Protein AF-0000000078981711 (afdb_homodimer)

Radius of gyration: 24.85 Å; Cα contacts (8 Å, |Δi|>4): 1503; chains: 2; bounding box: 51×72×61 Å

Foldseek 3Di:
DQLQVLLVVLLVQCVPVKDLFDKDWDDDLPDDDIAIETLQLPIVLRFLQLLLLLLDVSVDDFDQQAAEELALDSNLLSNLLNCVVVPGAYEYEYEPVSDDLSQVSNVVSVHNYDYDYDDSVRSVVVRVVSCVVRVGYYDDRAADSSSLSSLLNSVVSVVVVPDPFQEEFAEAALQSNVLSVLSNCVPVHAYEYEYAPQAFQLVVQQVVVHWDFGHADAQCCSPRRDRTHHPSRNVSCNVPHHYFYAYNVLLVSQQVRCCVPPNQAAGSRQRRRVSCDSVVSDDDDVVRHYYYYRGGRSHPPDPVPD/DQLQVLLVVLLVQCVPVKDLFDKDWDDDLPDDDIAIETLQLPIVLRFLQLLLLLQDVSVDDFDQQAAEELALDSNLLSNLLNCVVVPGAYEYEYEPVSDDLSQVSNVVSVHNYDYDYDDSVRSVVVRVVSCVVRVGYYDDRAADSSSLSSLLNSVVSVVVVPDPAQEEFAEAALQSNVLSVLSNCVPVHAYEYEYAPQAFQLVVQQVVVHWDFGHADAQCCSPRRDRTHHPSRNVSCNVPHHYFYAYNVLLVSQQVRCCVPPNQHAGSNQRRRVSCDSVVSDDDDVVRHYYYYRGGRSHPPDPVPD

Organism: Ruegeria pomeroyi (strain ATCC 700808 / DSM 15171 / DSS-3) (NCBI:txid246200)

Secondary structure (DSSP, 8-state):
--HHHHHHHHHHHHTTTS----EEEE--TT-SS-EEEEEGGGSGGGBTHHHHHHHHHHHS---TT-EEEE-SSHHHHHHHHHHHHTT--EEEEEEGGG-HHHHHHHHTTT-EEEEESS-HHHHHHHHHHHHHHH-PEE--SSSSHHHHHHHHHHHHHHHHTT---SEEEEE-SSSHHHHHHHHHHTTSSEEEEEEETTS-HHHHHHHHTS-------STTHHHH--SS--HHHHHHHTTT-EEEEE-HHHHHHHHHHHHHHH-----HHHHHHHHHHHTTSS-PPTT--EEEEE-B---SS-TT--/--HHHHHHHHHHHHTTTS----EEEE--TT-SS-EEEEEGGGSGGGBTHHHHHHHHHHHS---TT-EEEE-SSHHHHHHHHHHHHTT--EEEEEEGGG-HHHHHHHHTTT-EEEEESS-HHHHHHHHHHHHHHH-PEE--SSSSHHHHHHHHHHHHHHHHTT---SEEEEE-SSSHHHHHHHHHHTTSSEEEEEEETTS-HHHHHHHHTS-------STTHHHH--SS--HHHHHHHTTT-EEEEE-HHHHHHHHHHHHHHH-----HHHHHHHHHHHTTSS-PPTT--EEEEE-B---SS-TT--

Structure (mmCIF, N/CA/C/O backbone):
data_AF-0000000078981711-model_v1
#
loop_
_entity.id
_entity.type
_entity.pdbx_description
1 polymer 'Pyridoxal-phosphate dependent enzyme family protein'
#
loop_
_atom_site.group_PDB
_atom_site.id
_atom_site.type_symbol
_atom_site.label_atom_id
_atom_site.label_alt_id
_atom_site.label_comp_id
_atom_site.label_asym_id
_atom_site.label_entity_id
_atom_site.label_seq_id
_atom_site.pdbx_PDB_ins_code
_atom_site.Cartn_x
_atom_site.Cartn_y
_atom_site.Cartn_z
_atom_site.occupancy
_atom_site.B_iso_or_equiv
_atom_site.auth_seq_id
_atom_site.auth_comp_id
_atom_site.auth_asym_id
_atom_site.auth_atom_id
_atom_site.pdbx_PDB_model_num
ATOM 1 N N . MET A 1 1 ? -1.968 -36.5 0.902 1 81.94 1 MET A N 1
ATOM 2 C CA . MET A 1 1 ? -1.023 -35.406 1.124 1 81.94 1 MET A CA 1
ATOM 3 C C . MET A 1 1 ? -1.346 -34.656 2.414 1 81.94 1 MET A C 1
ATOM 5 O O . MET A 1 1 ? -2.516 -34.469 2.738 1 81.94 1 MET A O 1
ATOM 9 N N . ASP A 1 2 ? -0.325 -34.562 3.27 1 96.31 2 ASP A N 1
ATOM 10 C CA . ASP A 1 2 ? -0.476 -33.719 4.457 1 96.31 2 ASP A CA 1
ATOM 11 C C . ASP A 1 2 ? -0.157 -32.281 4.148 1 96.31 2 ASP A C 1
ATOM 13 O O . ASP A 1 2 ? 0.967 -31.812 4.367 1 96.31 2 ASP A O 1
ATOM 17 N N . TRP A 1 3 ? -1.165 -31.562 3.713 1 97.56 3 TRP A N 1
ATOM 18 C CA . TRP A 1 3 ? -1.005 -30.219 3.184 1 97.56 3 TRP A CA 1
ATOM 19 C C . TRP A 1 3 ? -0.48 -29.266 4.258 1 97.56 3 TRP A C 1
ATOM 21 O O . TRP A 1 3 ? 0.372 -28.422 3.986 1 97.56 3 TRP A O 1
ATOM 31 N N . LYS A 1 4 ? -0.959 -29.406 5.422 1 97.62 4 LYS A N 1
ATOM 32 C CA . LYS A 1 4 ? -0.529 -28.5 6.484 1 97.62 4 LYS A CA 1
ATOM 33 C C . LYS A 1 4 ? 0.965 -28.641 6.758 1 97.62 4 LYS A C 1
ATOM 35 O O . LYS A 1 4 ? 1.675 -27.641 6.902 1 97.62 4 LYS A O 1
ATOM 40 N N . ALA A 1 5 ? 1.396 -29.875 6.781 1 98.38 5 ALA A N 1
ATOM 41 C CA . ALA A 1 5 ? 2.82 -30.125 6.98 1 98.38 5 ALA A CA 1
ATOM 42 C C . ALA A 1 5 ? 3.639 -29.625 5.793 1 98.38 5 ALA A C 1
ATOM 44 O O . ALA A 1 5 ? 4.73 -29.078 5.969 1 98.38 5 ALA A O 1
ATOM 45 N N . ASP A 1 6 ? 3.109 -29.859 4.609 1 98.62 6 ASP A N 1
ATOM 46 C CA . ASP A 1 6 ? 3.799 -29.422 3.398 1 98.62 6 ASP A CA 1
ATOM 47 C C . ASP A 1 6 ? 3.928 -27.906 3.354 1 98.62 6 ASP A C 1
ATOM 49 O O . ASP A 1 6 ? 4.969 -27.375 2.957 1 98.62 6 ASP A O 1
ATOM 53 N N . ILE A 1 7 ? 2.889 -27.188 3.801 1 98.88 7 ILE A N 1
ATOM 54 C CA . ILE A 1 7 ? 2.885 -25.719 3.787 1 98.88 7 ILE A CA 1
ATOM 55 C C . ILE A 1 7 ? 3.826 -25.188 4.867 1 98.88 7 ILE A C 1
ATOM 57 O O . ILE A 1 7 ? 4.566 -24.234 4.641 1 98.88 7 ILE A O 1
ATOM 61 N N . ALA A 1 8 ? 3.818 -25.859 5.996 1 98.81 8 ALA A N 1
ATOM 62 C CA . ALA A 1 8 ? 4.742 -25.469 7.055 1 98.81 8 ALA A CA 1
ATOM 63 C C . ALA A 1 8 ? 6.191 -25.641 6.609 1 98.81 8 ALA A C 1
ATOM 65 O O . ALA A 1 8 ? 7.031 -24.766 6.855 1 98.81 8 ALA A O 1
ATOM 66 N N . ALA A 1 9 ? 6.438 -26.781 5.957 1 98.75 9 ALA A N 1
ATOM 67 C CA . ALA A 1 9 ? 7.777 -27.016 5.426 1 98.75 9 ALA A CA 1
ATOM 68 C C . ALA A 1 9 ? 8.141 -25.984 4.359 1 98.75 9 ALA A C 1
ATOM 70 O O . ALA A 1 9 ? 9.281 -25.531 4.289 1 98.75 9 ALA A O 1
ATOM 71 N N . ALA A 1 10 ? 7.188 -25.625 3.549 1 98.88 10 ALA A N 1
ATOM 72 C CA . ALA A 1 10 ? 7.395 -24.609 2.529 1 98.88 10 ALA A CA 1
ATOM 73 C C . ALA A 1 10 ? 7.715 -23.25 3.166 1 98.88 10 ALA A C 1
ATOM 75 O O . ALA A 1 10 ? 8.578 -22.516 2.676 1 98.88 10 ALA A O 1
ATOM 76 N N . ALA A 1 11 ? 7.004 -22.938 4.254 1 98.88 11 ALA A N 1
ATOM 77 C CA . ALA A 1 11 ? 7.238 -21.672 4.961 1 98.88 11 ALA A CA 1
ATOM 78 C C . ALA A 1 11 ? 8.68 -21.594 5.449 1 98.88 11 ALA A C 1
ATOM 80 O O . ALA A 1 11 ? 9.328 -20.547 5.305 1 98.88 11 ALA A O 1
ATOM 81 N N . ASP A 1 12 ? 9.141 -22.688 5.973 1 98.75 12 ASP A N 1
ATOM 82 C CA . ASP A 1 12 ? 10.531 -22.75 6.41 1 98.75 12 ASP A CA 1
ATOM 83 C C . ASP A 1 12 ? 11.492 -22.594 5.23 1 98.75 12 ASP A C 1
ATOM 85 O O . ASP A 1 12 ? 12.492 -21.875 5.328 1 98.75 12 ASP A O 1
ATOM 89 N N . ARG A 1 13 ? 11.148 -23.234 4.176 1 98.56 13 ARG A N 1
ATOM 90 C CA . ARG A 1 13 ? 12 -23.266 2.986 1 98.56 13 ARG A CA 1
ATOM 91 C C . ARG A 1 13 ? 12.133 -21.875 2.369 1 98.56 13 ARG A C 1
ATOM 93 O O . ARG A 1 13 ? 13.219 -21.484 1.943 1 98.56 13 ARG A O 1
ATOM 100 N N . ILE A 1 14 ? 11.023 -21.109 2.361 1 98.81 14 ILE A N 1
ATOM 101 C CA . ILE A 1 14 ? 11.055 -19.875 1.595 1 98.81 14 ILE A CA 1
ATOM 102 C C . ILE A 1 14 ? 11.352 -18.703 2.525 1 98.81 14 ILE A C 1
ATOM 104 O O . ILE A 1 14 ? 11.414 -17.547 2.084 1 98.81 14 ILE A O 1
ATOM 108 N N . ALA A 1 15 ? 11.547 -19.047 3.848 1 98.19 15 ALA A N 1
ATOM 109 C CA . ALA A 1 15 ? 11.898 -18 4.801 1 98.19 15 ALA A CA 1
ATOM 110 C C . ALA A 1 15 ? 13.148 -17.234 4.348 1 98.19 15 ALA A C 1
ATOM 112 O O . ALA A 1 15 ? 14.148 -17.859 3.975 1 98.19 15 ALA A O 1
ATOM 113 N N . GLY A 1 16 ? 13.102 -15.898 4.293 1 97.12 16 GLY A N 1
ATOM 114 C CA . GLY A 1 16 ? 14.227 -15.078 3.875 1 97.12 16 GLY A CA 1
ATOM 115 C C . GLY A 1 16 ? 14.219 -14.766 2.391 1 97.12 16 GLY A C 1
ATOM 116 O O . GLY A 1 16 ? 14.938 -13.875 1.934 1 97.12 16 GLY A O 1
ATOM 117 N N . HIS A 1 17 ? 13.391 -15.508 1.62 1 98.31 17 HIS A N 1
ATOM 118 C CA . HIS A 1 17 ? 13.336 -15.289 0.178 1 98.31 17 HIS A CA 1
ATOM 119 C C . HIS A 1 17 ? 12.117 -14.461 -0.208 1 98.31 17 HIS A C 1
ATOM 121 O O . HIS A 1 17 ? 12.133 -13.75 -1.218 1 98.31 17 HIS A O 1
ATOM 127 N N . VAL A 1 18 ? 11.07 -14.555 0.662 1 98.62 18 VAL A N 1
ATOM 128 C CA . VAL A 1 18 ? 9.844 -13.82 0.357 1 98.62 18 VAL A CA 1
ATOM 129 C C . VAL A 1 18 ? 9.648 -12.703 1.38 1 98.62 18 VAL A C 1
ATOM 131 O O . VAL A 1 18 ? 10.234 -12.734 2.463 1 98.62 18 VAL A O 1
ATOM 134 N N . GLN A 1 19 ? 8.883 -11.727 1.016 1 98.62 19 GLN A N 1
ATOM 135 C CA . GLN A 1 19 ? 8.492 -10.617 1.884 1 98.62 19 GLN A CA 1
ATOM 136 C C . GLN A 1 19 ? 7.363 -11.031 2.82 1 98.62 19 GLN A C 1
ATOM 138 O O . GLN A 1 19 ? 6.367 -11.609 2.383 1 98.62 19 GLN A O 1
ATOM 143 N N . VAL A 1 20 ? 7.598 -10.852 4.148 1 98.75 20 VAL A N 1
ATOM 144 C CA . VAL A 1 20 ? 6.434 -10.875 5.027 1 98.75 20 VAL A CA 1
ATOM 145 C C . VAL A 1 20 ? 5.566 -9.648 4.77 1 98.75 20 VAL A C 1
ATOM 147 O O . VAL A 1 20 ? 5.957 -8.523 5.094 1 98.75 20 VAL A O 1
ATOM 150 N N . THR A 1 21 ? 4.426 -9.852 4.152 1 98.88 21 THR A N 1
ATOM 151 C CA . THR A 1 21 ? 3.615 -8.711 3.727 1 98.88 21 THR A CA 1
ATOM 152 C C . THR A 1 21 ? 2.752 -8.203 4.879 1 98.88 21 THR A C 1
ATOM 154 O O . THR A 1 21 ? 2.35 -8.977 5.75 1 98.88 21 THR A O 1
ATOM 157 N N . PRO A 1 22 ? 2.457 -6.926 4.91 1 98.75 22 PRO A N 1
ATOM 158 C CA . PRO A 1 22 ? 1.752 -6.355 6.062 1 98.75 22 PRO A CA 1
ATOM 159 C C . PRO A 1 22 ? 0.269 -6.719 6.082 1 98.75 22 PRO A C 1
ATOM 161 O O . PRO A 1 22 ? -0.279 -7.152 5.066 1 98.75 22 PRO A O 1
ATOM 164 N N . VAL A 1 23 ? -0.29 -6.625 7.281 1 98.75 23 VAL A N 1
ATOM 165 C CA . VAL A 1 23 ? -1.725 -6.75 7.512 1 98.75 23 VAL A CA 1
ATOM 166 C C . VAL A 1 23 ? -2.262 -5.469 8.141 1 98.75 23 VAL A C 1
ATOM 168 O O . VAL A 1 23 ? -1.503 -4.695 8.727 1 98.75 23 VAL A O 1
ATOM 171 N N . MET A 1 24 ? -3.5 -5.188 7.918 1 98 24 MET A N 1
ATOM 172 C CA . MET A 1 24 ? -4.086 -4.012 8.555 1 98 24 MET A CA 1
ATOM 173 C C . MET A 1 24 ? -5.566 -4.242 8.859 1 98 24 MET A C 1
ATOM 175 O O . MET A 1 24 ? -6.262 -4.918 8.102 1 98 24 MET A O 1
ATOM 179 N N . GLU A 1 25 ? -6.012 -3.795 10 1 98.25 25 GLU A N 1
ATOM 180 C CA . GLU A 1 25 ? -7.434 -3.652 10.297 1 98.25 25 GLU A CA 1
ATOM 181 C C . GLU A 1 25 ? -7.953 -2.289 9.852 1 98.25 25 GLU A C 1
ATOM 183 O O . GLU A 1 25 ? -7.293 -1.269 10.055 1 98.25 25 GLU A O 1
ATOM 188 N N . THR A 1 26 ? -9.086 -2.287 9.211 1 98.31 26 THR A N 1
ATOM 189 C CA . THR A 1 26 ? -9.562 -1.005 8.703 1 98.31 26 THR A CA 1
ATOM 190 C C . THR A 1 26 ? -11.086 -0.97 8.664 1 98.31 26 THR A C 1
ATOM 192 O O . THR A 1 26 ? -11.734 -2.016 8.578 1 98.31 26 THR A O 1
ATOM 195 N N . ARG A 1 27 ? -11.625 0.208 8.859 1 97.31 27 ARG A N 1
ATOM 196 C CA . ARG A 1 27 ? -13.023 0.527 8.578 1 97.31 27 ARG A CA 1
ATOM 197 C C . ARG A 1 27 ? -13.141 1.376 7.316 1 97.31 27 ARG A C 1
ATOM 199 O O . ARG A 1 27 ? -12.281 2.217 7.039 1 97.31 27 ARG A O 1
ATOM 206 N N . GLY A 1 28 ? -14.141 1.116 6.559 1 96.81 28 GLY A N 1
ATOM 207 C CA . GLY A 1 28 ? -14.336 1.883 5.34 1 96.81 28 GLY A CA 1
ATOM 208 C C . GLY A 1 28 ? -14.992 1.085 4.227 1 96.81 28 GLY A C 1
ATOM 209 O O . GLY A 1 28 ? -15.742 0.147 4.492 1 96.81 28 GLY A O 1
ATOM 210 N N . PHE A 1 29 ? -14.828 1.61 3.002 1 98 29 PHE A N 1
ATOM 211 C CA . PHE A 1 29 ? -15.273 0.974 1.769 1 98 29 PHE A CA 1
ATOM 212 C C . PHE A 1 29 ? -16.797 0.857 1.738 1 98 29 PHE A C 1
ATOM 214 O O . PHE A 1 29 ? -17.344 -0.024 1.072 1 98 29 PHE A O 1
ATOM 221 N N . GLY A 1 30 ? -17.469 1.618 2.525 1 96.25 30 GLY A N 1
ATOM 222 C CA . GLY A 1 30 ? -18.922 1.577 2.598 1 96.25 30 GLY A CA 1
ATOM 223 C C . GLY A 1 30 ? -19.438 0.414 3.42 1 96.25 30 GLY A C 1
ATOM 224 O O . GLY A 1 30 ? -20.641 0.106 3.379 1 96.25 30 GLY A O 1
ATOM 225 N N . LEU A 1 31 ? -18.547 -0.254 4.098 1 97.06 31 LEU A N 1
ATOM 226 C CA . LEU A 1 31 ? -18.922 -1.406 4.906 1 97.06 31 LEU A CA 1
ATOM 227 C C . LEU A 1 31 ? -19.125 -1.004 6.363 1 97.06 31 LEU A C 1
ATOM 229 O O . LEU A 1 31 ? -18.438 -0.111 6.867 1 97.06 31 LEU A O 1
ATOM 233 N N . SER A 1 32 ? -19.984 -1.651 7.062 1 94.56 32 SER A N 1
ATOM 234 C CA . SER A 1 32 ? -20.344 -1.296 8.43 1 94.56 32 SER A CA 1
ATOM 235 C C . SER A 1 32 ? -19.312 -1.845 9.422 1 94.56 32 SER A C 1
ATOM 237 O O . SER A 1 32 ? -19.031 -1.204 10.438 1 94.56 32 SER A O 1
ATOM 239 N N . ASP A 1 33 ? -18.828 -3.035 9.141 1 95.81 33 ASP A N 1
ATOM 240 C CA . ASP A 1 33 ? -17.938 -3.705 10.07 1 95.81 33 ASP A CA 1
ATOM 241 C C . ASP A 1 33 ? -16.469 -3.568 9.633 1 95.81 33 ASP A C 1
ATOM 243 O O . ASP A 1 33 ? -16.203 -3.375 8.445 1 95.81 33 ASP A O 1
ATOM 247 N N . PRO A 1 34 ? -15.57 -3.598 10.602 1 96.44 34 PRO A N 1
ATOM 248 C CA . PRO A 1 34 ? -14.148 -3.574 10.234 1 96.44 34 PRO A CA 1
ATOM 249 C C . PRO A 1 34 ? -13.727 -4.816 9.453 1 96.44 34 PRO A C 1
ATOM 251 O O . PRO A 1 34 ? -14.359 -5.863 9.562 1 96.44 34 PRO A O 1
ATOM 254 N N . LEU A 1 35 ? -12.688 -4.625 8.695 1 97.5 35 LEU A N 1
ATOM 255 C CA . LEU A 1 35 ? -12.086 -5.699 7.914 1 97.5 35 LEU A CA 1
ATOM 256 C C . LEU A 1 35 ? -10.594 -5.812 8.195 1 97.5 35 LEU A C 1
ATOM 258 O O . LEU A 1 35 ? -9.953 -4.824 8.562 1 97.5 35 LEU A O 1
ATOM 262 N N . SER A 1 36 ? -10.164 -7.062 8.125 1 98.56 36 SER A N 1
ATOM 263 C CA . SER A 1 36 ? -8.719 -7.277 8.047 1 98.56 36 SER A CA 1
ATOM 264 C C . SER A 1 36 ? -8.258 -7.41 6.602 1 98.56 36 SER A C 1
ATOM 266 O O . SER A 1 36 ? -8.906 -8.07 5.793 1 98.56 36 SER A O 1
ATOM 268 N N . LEU A 1 37 ? -7.23 -6.711 6.262 1 98.88 37 LEU A N 1
ATOM 269 C CA . LEU A 1 37 ? -6.609 -6.832 4.945 1 98.88 37 LEU A CA 1
ATOM 270 C C . LEU A 1 37 ? -5.219 -7.449 5.059 1 98.88 37 LEU A C 1
ATOM 272 O O . LEU A 1 37 ? -4.449 -7.098 5.953 1 98.88 37 LEU A O 1
ATOM 276 N N . LYS A 1 38 ? -4.938 -8.453 4.297 1 98.94 38 LYS A N 1
ATOM 277 C CA . LYS A 1 38 ? -3.564 -8.875 4.035 1 98.94 38 LYS A CA 1
ATOM 278 C C . LYS A 1 38 ? -3.053 -8.289 2.721 1 98.94 38 LYS A C 1
ATOM 280 O O . LYS A 1 38 ? -3.646 -8.516 1.663 1 98.94 38 LYS A O 1
ATOM 285 N N . LEU A 1 39 ? -1.962 -7.547 2.768 1 98.94 39 LEU A N 1
ATOM 286 C CA . LEU A 1 39 ? -1.503 -6.746 1.639 1 98.94 39 LEU A CA 1
ATOM 287 C C . LEU A 1 39 ? -0.442 -7.496 0.837 1 98.94 39 LEU A C 1
ATOM 289 O O . LEU A 1 39 ? 0.694 -7.031 0.719 1 98.94 39 LEU A O 1
ATOM 293 N N . GLU A 1 40 ? -0.863 -8.531 0.164 1 98.88 40 GLU A N 1
ATOM 294 C CA . GLU A 1 40 ? 0.033 -9.453 -0.526 1 98.88 40 GLU A CA 1
ATOM 295 C C . GLU A 1 40 ? 0.513 -8.875 -1.852 1 98.88 40 GLU A C 1
ATOM 297 O O . GLU A 1 40 ? 1.468 -9.375 -2.449 1 98.88 40 GLU A O 1
ATOM 302 N N . GLN A 1 41 ? -0.12 -7.746 -2.318 1 98.69 41 GLN A N 1
ATOM 303 C CA . GLN A 1 41 ? 0.387 -7.039 -3.49 1 98.69 41 GLN A CA 1
ATOM 304 C C . GLN A 1 41 ? 1.764 -6.441 -3.217 1 98.69 41 GLN A C 1
ATOM 306 O O . GLN A 1 41 ? 2.463 -6.031 -4.145 1 98.69 41 GLN A O 1
ATOM 311 N N . MET A 1 42 ? 2.154 -6.43 -1.97 1 98.81 42 MET A N 1
ATOM 312 C CA . MET A 1 42 ? 3.441 -5.848 -1.599 1 98.81 42 MET A CA 1
ATOM 313 C C . MET A 1 42 ? 4.539 -6.91 -1.611 1 98.81 42 MET A C 1
ATOM 315 O O . MET A 1 42 ? 5.668 -6.645 -1.192 1 98.81 42 MET A O 1
ATOM 319 N N . GLN A 1 43 ? 4.289 -8.109 -2.07 1 98.69 43 GLN A N 1
ATOM 320 C CA . GLN A 1 43 ? 5.262 -9.18 -2.254 1 98.69 43 GLN A CA 1
ATOM 321 C C . GLN A 1 43 ? 6.145 -8.914 -3.473 1 98.69 43 GLN A C 1
ATOM 323 O O . GLN A 1 43 ? 5.824 -8.062 -4.301 1 98.69 43 GLN A O 1
ATOM 328 N N . HIS A 1 44 ? 7.316 -9.609 -3.553 1 97.75 44 HIS A N 1
ATOM 329 C CA . HIS A 1 44 ? 8.156 -9.555 -4.742 1 97.75 44 HIS A CA 1
ATOM 330 C C . HIS A 1 44 ? 7.332 -9.688 -6.012 1 97.75 44 HIS A C 1
ATOM 332 O O . HIS A 1 44 ? 6.402 -10.5 -6.07 1 97.75 44 HIS A O 1
ATOM 338 N N . THR A 1 45 ? 7.609 -8.82 -6.918 1 97 45 THR A N 1
ATOM 339 C CA . THR A 1 45 ? 7 -8.805 -8.242 1 97 45 THR A CA 1
ATOM 340 C C . THR A 1 45 ? 5.535 -8.383 -8.156 1 97 45 THR A C 1
ATOM 342 O O . THR A 1 45 ? 4.785 -8.523 -9.133 1 97 45 THR A O 1
ATOM 345 N N . GLY A 1 46 ? 5.031 -8.008 -7.016 1 97.56 46 GLY A N 1
ATOM 346 C CA . GLY A 1 46 ? 3.742 -7.348 -6.883 1 97.56 46 GLY A CA 1
ATOM 347 C C . GLY A 1 46 ? 2.588 -8.32 -6.742 1 97.56 46 GLY A C 1
ATOM 348 O O . GLY A 1 46 ? 1.435 -7.965 -6.996 1 97.56 46 GLY A O 1
ATOM 349 N N . SER A 1 47 ? 2.875 -9.602 -6.383 1 98.31 47 SER A N 1
ATOM 350 C CA . SER A 1 47 ? 1.771 -10.555 -6.242 1 98.31 47 SER A CA 1
ATOM 351 C C . SER A 1 47 ? 2.174 -11.742 -5.383 1 98.31 47 SER A C 1
ATOM 353 O O . SER A 1 47 ? 3.359 -11.953 -5.117 1 98.31 47 SER A O 1
ATOM 355 N N . PHE A 1 48 ? 1.205 -12.539 -5.008 1 98.75 48 PHE A N 1
ATOM 356 C CA . PHE A 1 48 ? 1.369 -13.719 -4.164 1 98.75 48 PHE A CA 1
ATOM 357 C C . PHE A 1 48 ? 2.18 -14.789 -4.883 1 98.75 48 PHE A C 1
ATOM 359 O O . PHE A 1 48 ? 2.68 -15.727 -4.254 1 98.75 48 PHE A O 1
ATOM 366 N N . LYS A 1 49 ? 2.398 -14.672 -6.195 1 98.38 49 LYS A N 1
ATOM 367 C CA . LYS A 1 49 ? 2.93 -15.766 -7.004 1 98.38 49 LYS A CA 1
ATOM 368 C C . LYS A 1 49 ? 4.391 -16.047 -6.664 1 98.38 49 LYS A C 1
ATOM 370 O O . LYS A 1 49 ? 4.891 -17.141 -6.914 1 98.38 49 LYS A O 1
ATOM 375 N N . ALA A 1 50 ? 5.027 -15.117 -6.074 1 98.44 50 ALA A N 1
ATOM 376 C CA . ALA A 1 50 ? 6.426 -15.305 -5.691 1 98.44 50 ALA A CA 1
ATOM 377 C C . ALA A 1 50 ? 6.578 -16.469 -4.727 1 98.44 50 ALA A C 1
ATOM 379 O O . ALA A 1 50 ? 7.574 -17.203 -4.781 1 98.44 50 ALA A O 1
ATOM 380 N N . ARG A 1 51 ? 5.598 -16.703 -3.846 1 98.88 51 ARG A N 1
ATOM 381 C CA . ARG A 1 51 ? 5.684 -17.734 -2.824 1 98.88 51 ARG A CA 1
ATOM 382 C C . ARG A 1 51 ? 5.773 -19.125 -3.459 1 98.88 51 ARG A C 1
ATOM 384 O O . ARG A 1 51 ? 6.668 -19.906 -3.133 1 98.88 51 ARG A O 1
ATOM 391 N N . GLY A 1 52 ? 4.859 -19.391 -4.402 1 98.75 52 GLY A N 1
ATOM 392 C CA . GLY A 1 52 ? 4.895 -20.672 -5.102 1 98.75 52 GLY A CA 1
ATOM 393 C C . GLY A 1 52 ? 6.133 -20.844 -5.961 1 98.75 52 GLY A C 1
ATOM 394 O O . GLY A 1 52 ? 6.688 -21.953 -6.035 1 98.75 52 GLY A O 1
ATOM 395 N N . ALA A 1 53 ? 6.535 -19.75 -6.621 1 98.25 53 ALA A N 1
ATOM 396 C CA . ALA A 1 53 ? 7.727 -19.812 -7.461 1 98.25 53 ALA A CA 1
ATOM 397 C C . ALA A 1 53 ? 8.961 -20.172 -6.641 1 98.25 53 ALA A C 1
ATOM 399 O O . ALA A 1 53 ? 9.688 -21.109 -6.984 1 98.25 53 ALA A O 1
ATOM 400 N N . PHE A 1 54 ? 9.188 -19.484 -5.508 1 98.81 54 PHE A N 1
ATOM 401 C CA . PHE A 1 54 ? 10.336 -19.781 -4.652 1 98.81 54 PHE A CA 1
ATOM 402 C C . PHE A 1 54 ? 10.25 -21.203 -4.102 1 98.81 54 PHE A C 1
ATOM 404 O O . PHE A 1 54 ? 11.242 -21.938 -4.121 1 98.81 54 PHE A O 1
ATOM 411 N N . ASN A 1 55 ? 9.062 -21.562 -3.59 1 98.94 55 ASN A N 1
ATOM 412 C CA . ASN A 1 55 ? 8.945 -22.906 -3.012 1 98.94 55 ASN A CA 1
ATOM 413 C C . ASN A 1 55 ? 9.258 -23.984 -4.039 1 98.94 55 ASN A C 1
ATOM 415 O O . ASN A 1 55 ? 9.945 -24.953 -3.734 1 98.94 55 ASN A O 1
ATOM 419 N N . THR A 1 56 ? 8.703 -23.828 -5.273 1 98.62 56 THR A N 1
ATOM 420 C CA . THR A 1 56 ? 8.93 -24.828 -6.32 1 98.62 56 THR A CA 1
ATOM 421 C C . THR A 1 56 ? 10.414 -24.938 -6.648 1 98.62 56 THR A C 1
ATOM 423 O O . THR A 1 56 ? 10.969 -26.031 -6.711 1 98.62 56 THR A O 1
ATOM 426 N N . LEU A 1 57 ? 11.086 -23.844 -6.77 1 98.44 57 LEU A N 1
ATOM 427 C CA . LEU A 1 57 ? 12.492 -23.844 -7.152 1 98.44 57 LEU A CA 1
ATOM 428 C C . LEU A 1 57 ? 13.359 -24.406 -6.031 1 98.44 57 LEU A C 1
ATOM 430 O O . LEU A 1 57 ? 14.344 -25.109 -6.293 1 98.44 57 LEU A O 1
ATOM 434 N N . LEU A 1 58 ? 13.008 -24.109 -4.785 1 98.69 58 LEU A N 1
ATOM 435 C CA . LEU A 1 58 ? 13.82 -24.531 -3.643 1 98.69 58 LEU A CA 1
ATOM 436 C C . LEU A 1 58 ? 13.562 -25.984 -3.301 1 98.69 58 LEU A C 1
ATOM 438 O O . LEU A 1 58 ? 14.375 -26.625 -2.617 1 98.69 58 LEU A O 1
ATOM 442 N N . SER A 1 59 ? 12.422 -26.531 -3.748 1 98.25 59 SER A N 1
ATOM 443 C CA . SER A 1 59 ? 12.062 -27.891 -3.375 1 98.25 59 SER A CA 1
ATOM 444 C C . SER A 1 59 ? 12.273 -28.859 -4.539 1 98.25 59 SER A C 1
ATOM 446 O O . SER A 1 59 ? 11.922 -30.031 -4.445 1 98.25 59 SER A O 1
ATOM 448 N N . SER A 1 60 ? 12.734 -28.375 -5.637 1 96.69 60 SER A N 1
ATOM 449 C CA . SER A 1 60 ? 12.914 -29.203 -6.828 1 96.69 60 SER A CA 1
ATOM 450 C C . SER A 1 60 ? 14.383 -29.281 -7.227 1 96.69 60 SER A C 1
ATOM 452 O O . SER A 1 60 ? 15.203 -28.469 -6.766 1 96.69 60 SER A O 1
ATOM 454 N N . ASP A 1 61 ? 14.695 -30.359 -8.023 1 96.75 61 ASP A N 1
ATOM 455 C CA . ASP A 1 61 ? 15.984 -30.406 -8.719 1 96.75 61 ASP A CA 1
ATOM 456 C C . ASP A 1 61 ? 15.93 -29.609 -10.023 1 96.75 61 ASP A C 1
ATOM 458 O O . ASP A 1 61 ? 15.539 -30.141 -11.062 1 96.75 61 ASP A O 1
ATOM 462 N N . VAL A 1 62 ? 16.359 -28.375 -9.945 1 97.69 62 VAL A N 1
ATOM 463 C CA . VAL A 1 62 ? 16.281 -27.5 -11.109 1 97.69 62 VAL A CA 1
ATOM 464 C C . VAL A 1 62 ? 17.359 -27.891 -12.117 1 97.69 62 VAL A C 1
ATOM 466 O O . VAL A 1 62 ? 18.547 -27.953 -11.773 1 97.69 62 VAL A O 1
ATOM 469 N N . PRO A 1 63 ? 16.906 -28.188 -13.312 1 97.69 63 PRO A N 1
ATOM 470 C CA . PRO A 1 63 ? 17.906 -28.562 -14.32 1 97.69 63 PRO A CA 1
ATOM 471 C C . PRO A 1 63 ? 18.906 -27.438 -14.609 1 97.69 63 PRO A C 1
ATOM 473 O O . PRO A 1 63 ? 18.625 -26.281 -14.336 1 97.69 63 PRO A O 1
ATOM 476 N N . ALA A 1 64 ? 20.016 -27.828 -15.195 1 96.94 64 ALA A N 1
ATOM 477 C CA . ALA A 1 64 ? 21.062 -26.875 -15.539 1 96.94 64 ALA A CA 1
ATOM 478 C C . ALA A 1 64 ? 20.531 -25.812 -16.5 1 96.94 64 ALA A C 1
ATOM 480 O O . ALA A 1 64 ? 20.969 -24.656 -16.453 1 96.94 64 ALA A O 1
ATOM 481 N N . ALA A 1 65 ? 19.578 -26.219 -17.266 1 96.69 65 ALA A N 1
ATOM 482 C CA . ALA A 1 65 ? 18.984 -25.328 -18.266 1 96.69 65 ALA A CA 1
ATOM 483 C C . ALA A 1 65 ? 18.078 -24.297 -17.609 1 96.69 65 ALA A C 1
ATOM 485 O O . ALA A 1 65 ? 17.656 -23.328 -18.234 1 96.69 65 ALA A O 1
ATOM 486 N N . GLY A 1 66 ? 17.75 -24.469 -16.344 1 97 66 GLY A N 1
ATOM 487 C CA . GLY A 1 66 ? 16.953 -23.516 -15.594 1 97 66 GLY A CA 1
ATOM 488 C C . GLY A 1 66 ? 15.461 -23.688 -15.812 1 97 66 GLY A C 1
ATOM 489 O O . GLY A 1 66 ? 14.961 -24.812 -15.805 1 97 66 GLY A O 1
ATOM 490 N N . VAL A 1 67 ? 14.805 -22.547 -15.883 1 97 67 VAL A N 1
ATOM 491 C CA . VAL A 1 67 ? 13.352 -22.578 -15.984 1 97 67 VAL A CA 1
ATOM 492 C C . VAL A 1 67 ? 12.898 -21.844 -17.25 1 97 67 VAL A C 1
ATOM 494 O O . VAL A 1 67 ? 13.641 -21 -17.781 1 97 67 VAL A O 1
ATOM 497 N N . VAL A 1 68 ? 11.688 -22.234 -17.688 1 95.88 68 VAL A N 1
ATOM 498 C CA . VAL A 1 68 ? 11.07 -21.609 -18.844 1 95.88 68 VAL A CA 1
ATOM 499 C C . VAL A 1 68 ? 9.586 -21.375 -18.562 1 95.88 68 VAL A C 1
ATOM 501 O O . VAL A 1 68 ? 8.953 -22.141 -17.828 1 95.88 68 VAL A O 1
ATOM 504 N N . ALA A 1 69 ? 9.102 -20.281 -19 1 93.19 69 ALA A N 1
ATOM 505 C CA . ALA A 1 69 ? 7.672 -20 -18.891 1 93.19 69 ALA A CA 1
ATOM 506 C C . ALA A 1 69 ? 7.184 -19.172 -20.078 1 93.19 69 ALA A C 1
ATOM 508 O O . ALA A 1 69 ? 7.949 -18.406 -20.656 1 93.19 69 ALA A O 1
ATOM 509 N N . ALA A 1 70 ? 5.926 -19.531 -20.469 1 89 70 ALA A N 1
ATOM 510 C CA . ALA A 1 70 ? 5.176 -18.641 -21.359 1 89 70 ALA A CA 1
ATOM 511 C C . ALA A 1 70 ? 4.152 -17.828 -20.562 1 89 70 ALA A C 1
ATOM 513 O O . ALA A 1 70 ? 3.09 -18.344 -20.203 1 89 70 ALA A O 1
ATOM 514 N N . SER A 1 71 ? 4.477 -16.625 -20.141 1 84 71 SER A N 1
ATOM 515 C CA . SER A 1 71 ? 3.578 -15.789 -19.359 1 84 71 SER A CA 1
ATOM 516 C C . SER A 1 71 ? 4.059 -14.336 -19.312 1 84 71 SER A C 1
ATOM 518 O O . SER A 1 71 ? 5.215 -14.07 -18.984 1 84 71 SER A O 1
ATOM 520 N N . GLY A 1 72 ? 3.137 -13.484 -19.641 1 75.69 72 GLY A N 1
ATOM 521 C CA . GLY A 1 72 ? 3.4 -12.062 -19.484 1 75.69 72 GLY A CA 1
ATOM 522 C C . GLY A 1 72 ? 2.771 -11.469 -18.234 1 75.69 72 GLY A C 1
ATOM 523 O O . GLY A 1 72 ? 2.594 -10.25 -18.156 1 75.69 72 GLY A O 1
ATOM 524 N N . GLY A 1 73 ? 2.465 -12.312 -17.281 1 90.44 73 GLY A N 1
ATOM 525 C CA . GLY A 1 73 ? 1.758 -11.789 -16.125 1 90.44 73 GLY A CA 1
ATOM 526 C C . GLY A 1 73 ? 2.473 -12.07 -14.812 1 90.44 73 GLY A C 1
ATOM 527 O O . GLY A 1 73 ? 3.705 -12.102 -14.766 1 90.44 73 GLY A O 1
ATOM 528 N N . ASN A 1 74 ? 1.727 -12.18 -13.789 1 94.69 74 ASN A N 1
ATOM 529 C CA . ASN A 1 74 ? 2.252 -12.312 -12.43 1 94.69 74 ASN A CA 1
ATOM 530 C C . ASN A 1 74 ? 3.07 -13.594 -12.273 1 94.69 74 ASN A C 1
ATOM 532 O O . ASN A 1 74 ? 4.102 -13.594 -11.594 1 94.69 74 ASN A O 1
ATOM 536 N N . HIS A 1 75 ? 2.625 -14.625 -12.938 1 94.31 75 HIS A N 1
ATOM 537 C CA . HIS A 1 75 ? 3.334 -15.898 -12.828 1 94.31 75 HIS A CA 1
ATOM 538 C C . HIS A 1 75 ? 4.719 -15.812 -13.469 1 94.31 75 HIS A C 1
ATOM 540 O O . HIS A 1 75 ? 5.719 -16.172 -12.836 1 94.31 75 HIS A O 1
ATOM 546 N N . GLY A 1 76 ? 4.73 -15.32 -14.703 1 94.19 76 GLY A N 1
ATOM 547 C CA . GLY A 1 76 ? 6.012 -15.172 -15.367 1 94.19 76 GLY A CA 1
ATOM 548 C C . GLY A 1 76 ? 6.988 -14.297 -14.609 1 94.19 76 GLY A C 1
ATOM 549 O O . GLY A 1 76 ? 8.172 -14.625 -14.492 1 94.19 76 GLY A O 1
ATOM 550 N N . ALA A 1 77 ? 6.5 -13.219 -14.086 1 95.88 77 ALA A N 1
ATOM 551 C CA . ALA A 1 77 ? 7.34 -12.305 -13.32 1 95.88 77 ALA A CA 1
ATOM 552 C C . ALA A 1 77 ? 7.875 -12.969 -12.055 1 95.88 77 ALA A C 1
ATOM 554 O O . ALA A 1 77 ? 9.062 -12.844 -11.734 1 95.88 77 ALA A O 1
ATOM 555 N N . ALA A 1 78 ? 7.062 -13.703 -11.375 1 97.31 78 ALA A N 1
ATOM 556 C CA . ALA A 1 78 ? 7.441 -14.375 -10.133 1 97.31 78 ALA A CA 1
ATOM 557 C C . ALA A 1 78 ? 8.508 -15.445 -10.391 1 97.31 78 ALA A C 1
ATOM 559 O O . ALA A 1 78 ? 9.484 -15.547 -9.656 1 97.31 78 ALA A O 1
ATOM 560 N N . VAL A 1 79 ? 8.281 -16.219 -11.438 1 96.62 79 VAL A N 1
ATOM 561 C CA . VAL A 1 79 ? 9.219 -17.281 -11.797 1 96.62 79 VAL A CA 1
ATOM 562 C C . VAL A 1 79 ? 10.57 -16.672 -12.156 1 96.62 79 VAL A C 1
ATOM 564 O O . VAL A 1 79 ? 11.609 -17.125 -11.664 1 96.62 79 VAL A O 1
ATOM 567 N N . ALA A 1 80 ? 10.5 -15.656 -12.977 1 95.94 80 ALA A N 1
ATOM 568 C CA . ALA A 1 80 ? 11.727 -14.984 -13.391 1 95.94 80 ALA A CA 1
ATOM 569 C C . ALA A 1 80 ? 12.484 -14.422 -12.188 1 95.94 80 ALA A C 1
ATOM 571 O O . ALA A 1 80 ? 13.695 -14.625 -12.062 1 95.94 80 ALA A O 1
ATOM 572 N N . TYR A 1 81 ? 11.844 -13.797 -11.32 1 97.12 81 TYR A N 1
ATOM 573 C CA . TYR A 1 81 ? 12.445 -13.18 -10.148 1 97.12 81 TYR A CA 1
ATOM 574 C C . TYR A 1 81 ? 13.062 -14.234 -9.234 1 97.12 81 TYR A C 1
ATOM 576 O O . TYR A 1 81 ? 14.211 -14.102 -8.812 1 97.12 81 TYR A O 1
ATOM 584 N N . ALA A 1 82 ? 12.281 -15.266 -8.914 1 97.69 82 ALA A N 1
ATOM 585 C CA . ALA A 1 82 ? 12.734 -16.312 -8 1 97.69 82 ALA A CA 1
ATOM 586 C C . ALA A 1 82 ? 13.938 -17.047 -8.578 1 97.69 82 ALA A C 1
ATOM 588 O O . ALA A 1 82 ? 14.898 -17.344 -7.863 1 97.69 82 ALA A O 1
ATOM 589 N N . ALA A 1 83 ? 13.844 -17.344 -9.883 1 96.75 83 ALA A N 1
ATOM 590 C CA . ALA A 1 83 ? 14.953 -18.031 -10.531 1 96.75 83 ALA A CA 1
ATOM 591 C C . ALA A 1 83 ? 16.25 -17.219 -10.43 1 96.75 83 ALA A C 1
ATOM 593 O O . ALA A 1 83 ? 17.281 -17.75 -10.008 1 96.75 83 ALA A O 1
ATOM 594 N N . ARG A 1 84 ? 16.156 -16 -10.711 1 95.19 84 ARG A N 1
ATOM 595 C CA . ARG A 1 84 ? 17.328 -15.125 -10.648 1 95.19 84 ARG A CA 1
ATOM 596 C C . ARG A 1 84 ? 17.875 -15.031 -9.219 1 95.19 84 ARG A C 1
ATOM 598 O O . ARG A 1 84 ? 19.078 -15.117 -9 1 95.19 84 ARG A O 1
ATOM 605 N N . ALA A 1 85 ? 17 -14.836 -8.312 1 96.19 85 ALA A N 1
ATOM 606 C CA . ALA A 1 85 ? 17.391 -14.703 -6.91 1 96.19 85 ALA A CA 1
ATOM 607 C C . ALA A 1 85 ? 18.141 -15.938 -6.426 1 96.19 85 ALA A C 1
ATOM 609 O O . ALA A 1 85 ? 19.016 -15.844 -5.566 1 96.19 85 ALA A O 1
ATOM 610 N N . LEU A 1 86 ? 17.797 -17.078 -7.008 1 97.44 86 LEU A N 1
ATOM 611 C CA . LEU A 1 86 ? 18.359 -18.344 -6.555 1 97.44 86 LEU A CA 1
ATOM 612 C C . LEU A 1 86 ? 19.5 -18.781 -7.469 1 97.44 86 LEU A C 1
ATOM 614 O O . LEU A 1 86 ? 20.062 -19.859 -7.293 1 97.44 86 LEU A O 1
ATOM 618 N N . GLY A 1 87 ? 19.781 -17.969 -8.539 1 96.25 87 GLY A N 1
ATOM 619 C CA . GLY A 1 87 ? 20.922 -18.219 -9.398 1 96.25 87 GLY A CA 1
ATOM 620 C C . GLY A 1 87 ? 20.609 -19.156 -10.555 1 96.25 87 GLY A C 1
ATOM 621 O O . GLY A 1 87 ? 21.516 -19.766 -11.117 1 96.25 87 GLY A O 1
ATOM 622 N N . HIS A 1 88 ? 19.359 -19.359 -10.836 1 96.69 88 HIS A N 1
ATOM 623 C CA . HIS A 1 88 ? 18.969 -20.188 -11.961 1 96.69 88 HIS A CA 1
ATOM 624 C C . HIS A 1 88 ? 18.734 -19.359 -13.219 1 96.69 88 HIS A C 1
ATOM 626 O O . HIS A 1 88 ? 18.328 -18.203 -13.133 1 96.69 88 HIS A O 1
ATOM 632 N N . ARG A 1 89 ? 18.922 -19.969 -14.375 1 94.94 89 ARG A N 1
ATOM 633 C CA . ARG A 1 89 ? 18.531 -19.344 -15.633 1 94.94 89 ARG A CA 1
ATOM 634 C C . ARG A 1 89 ? 17.016 -19.344 -15.805 1 94.94 89 ARG A C 1
ATOM 636 O O . ARG A 1 89 ? 16.344 -20.297 -15.391 1 94.94 89 ARG A O 1
ATOM 643 N N . ALA A 1 90 ? 16.578 -18.266 -16.328 1 95.69 90 ALA A N 1
ATOM 644 C CA . ALA A 1 90 ? 15.148 -18.188 -16.625 1 95.69 90 ALA A CA 1
ATOM 645 C C . ALA A 1 90 ? 14.922 -17.609 -18.016 1 95.69 90 ALA A C 1
ATOM 647 O O . ALA A 1 90 ? 15.492 -16.578 -18.375 1 95.69 90 ALA A O 1
ATOM 648 N N . LYS A 1 91 ? 14.164 -18.312 -18.781 1 95.88 91 LYS A N 1
ATOM 649 C CA . LYS A 1 91 ? 13.734 -17.828 -20.094 1 95.88 91 LYS A CA 1
ATOM 650 C C . LYS A 1 91 ? 12.219 -17.641 -20.141 1 95.88 91 LYS A C 1
ATOM 652 O O . LYS A 1 91 ? 11.461 -18.594 -19.938 1 95.88 91 LYS A O 1
ATOM 657 N N . ILE A 1 92 ? 11.859 -16.406 -20.375 1 95.56 92 ILE A N 1
ATOM 658 C CA . ILE A 1 92 ? 10.438 -16.078 -20.375 1 95.56 92 ILE A CA 1
ATOM 659 C C . ILE A 1 92 ? 10.008 -15.633 -21.766 1 95.56 92 ILE A C 1
ATOM 661 O O . ILE A 1 92 ? 10.625 -14.734 -22.359 1 95.56 92 ILE A O 1
ATOM 665 N N . PHE A 1 93 ? 8.969 -16.281 -22.312 1 94.81 93 PHE A N 1
ATOM 666 C CA . PHE A 1 93 ? 8.359 -15.891 -23.578 1 94.81 93 PHE A CA 1
ATOM 667 C C . PHE A 1 93 ? 7.062 -15.125 -23.344 1 94.81 93 PHE A C 1
ATOM 669 O O . PHE A 1 93 ? 6.168 -15.609 -22.641 1 94.81 93 PHE A O 1
ATOM 676 N N . VAL A 1 94 ? 6.996 -13.93 -23.828 1 92.62 94 VAL A N 1
ATOM 677 C CA . VAL A 1 94 ? 5.801 -13.109 -23.656 1 92.62 94 VAL A CA 1
ATOM 678 C C . VAL A 1 94 ? 5.27 -12.68 -25.016 1 92.62 94 VAL A C 1
ATOM 680 O O . VAL A 1 94 ? 6.023 -12.188 -25.859 1 92.62 94 VAL A O 1
ATOM 683 N N . PRO A 1 95 ? 3.967 -12.922 -25.25 1 88.56 95 PRO A N 1
ATOM 684 C CA . PRO A 1 95 ? 3.432 -12.406 -26.516 1 88.56 95 PRO A CA 1
ATOM 685 C C . PRO A 1 95 ? 3.463 -10.883 -26.578 1 88.56 95 PRO A C 1
ATOM 687 O O . PRO A 1 95 ? 3.232 -10.203 -25.578 1 88.56 95 PRO A O 1
ATOM 690 N N . GLU A 1 96 ? 3.674 -10.367 -27.703 1 87.38 96 GLU A N 1
ATOM 691 C CA . GLU A 1 96 ? 3.727 -8.93 -27.938 1 87.38 96 GLU A CA 1
ATOM 692 C C . GLU A 1 96 ? 2.418 -8.258 -27.531 1 87.38 96 GLU A C 1
ATOM 694 O O . GLU A 1 96 ? 2.422 -7.129 -27.031 1 87.38 96 GLU A O 1
ATOM 699 N N . MET A 1 97 ? 1.418 -8.938 -27.672 1 83.69 97 MET A N 1
ATOM 700 C CA . MET A 1 97 ? 0.088 -8.398 -27.406 1 83.69 97 MET A CA 1
ATOM 701 C C . MET A 1 97 ? -0.14 -8.227 -25.906 1 83.69 97 MET A C 1
ATOM 703 O O . MET A 1 97 ? -1.089 -7.559 -25.484 1 83.69 97 MET A O 1
ATOM 707 N N . ALA A 1 98 ? 0.713 -8.805 -25 1 83.31 98 ALA A N 1
ATOM 708 C CA . ALA A 1 98 ? 0.561 -8.703 -23.562 1 83.31 98 ALA A CA 1
ATOM 709 C C . ALA A 1 98 ? 0.642 -7.246 -23.109 1 83.31 98 ALA A C 1
ATOM 711 O O . ALA A 1 98 ? 0.143 -6.898 -22.031 1 83.31 98 ALA A O 1
ATOM 712 N N . GLY A 1 99 ? 1.23 -6.352 -23.906 1 82.12 99 GLY A N 1
ATOM 713 C CA . GLY A 1 99 ? 1.294 -4.938 -23.562 1 82.12 99 GLY A CA 1
ATOM 714 C C . GLY A 1 99 ? 2.545 -4.559 -22.797 1 82.12 99 GLY A C 1
ATOM 715 O O . GLY A 1 99 ? 3.232 -5.43 -22.25 1 82.12 99 GLY A O 1
ATOM 716 N N . PRO A 1 100 ? 2.791 -3.318 -22.781 1 84.19 100 PRO A N 1
ATOM 717 C CA . PRO A 1 100 ? 4.066 -2.836 -22.25 1 84.19 100 PRO A CA 1
ATOM 718 C C . PRO A 1 100 ? 4.191 -3.053 -20.75 1 84.19 100 PRO A C 1
ATOM 720 O O . PRO A 1 100 ? 5.289 -3.322 -20.25 1 84.19 100 PRO A O 1
ATOM 723 N N . ALA A 1 101 ? 3.152 -2.912 -20.047 1 85.19 101 ALA A N 1
ATOM 724 C CA . ALA A 1 101 ? 3.205 -3.043 -18.594 1 85.19 101 ALA A CA 1
ATOM 725 C C . ALA A 1 101 ? 3.627 -4.449 -18.188 1 85.19 101 ALA A C 1
ATOM 727 O O . ALA A 1 101 ? 4.465 -4.621 -17.297 1 85.19 101 ALA A O 1
ATOM 728 N N . LYS A 1 102 ? 3.125 -5.434 -18.828 1 85.38 102 LYS A N 1
ATOM 729 C CA . LYS A 1 102 ? 3.451 -6.824 -18.531 1 85.38 102 LYS A CA 1
ATOM 730 C C . LYS A 1 102 ? 4.879 -7.16 -18.953 1 85.38 102 LYS A C 1
ATOM 732 O O . LYS A 1 102 ? 5.598 -7.852 -18.234 1 85.38 102 LYS A O 1
ATOM 737 N N . ILE A 1 103 ? 5.191 -6.602 -20.094 1 88.25 103 ILE A N 1
ATOM 738 C CA . ILE A 1 103 ? 6.539 -6.836 -20.594 1 88.25 103 ILE A CA 1
ATOM 739 C C . ILE A 1 103 ? 7.559 -6.184 -19.656 1 88.25 103 ILE A C 1
ATOM 741 O O . ILE A 1 103 ? 8.57 -6.797 -19.312 1 88.25 103 ILE A O 1
ATOM 745 N N . ALA A 1 104 ? 7.262 -5.008 -19.203 1 87.62 104 ALA A N 1
ATOM 746 C CA . ALA A 1 104 ? 8.148 -4.293 -18.297 1 87.62 104 ALA A CA 1
ATOM 747 C C . ALA A 1 104 ? 8.281 -5.027 -16.969 1 87.62 104 ALA A C 1
ATOM 749 O O . ALA A 1 104 ? 9.367 -5.074 -16.375 1 87.62 104 ALA A O 1
ATOM 750 N N . LEU A 1 105 ? 7.211 -5.555 -16.562 1 88.44 105 LEU A N 1
ATOM 751 C CA . LEU A 1 105 ? 7.191 -6.301 -15.312 1 88.44 105 LEU A CA 1
ATOM 752 C C . LEU A 1 105 ? 8.203 -7.445 -15.344 1 88.44 105 LEU A C 1
ATOM 754 O O . LEU A 1 105 ? 8.969 -7.633 -14.398 1 88.44 105 LEU A O 1
ATOM 758 N N . ILE A 1 106 ? 8.234 -8.125 -16.438 1 89.62 106 ILE A N 1
ATOM 759 C CA . ILE A 1 106 ? 9.141 -9.258 -16.578 1 89.62 106 ILE A CA 1
ATOM 760 C C . ILE A 1 106 ? 10.57 -8.758 -16.797 1 89.62 106 ILE A C 1
ATOM 762 O O . ILE A 1 106 ? 11.508 -9.281 -16.203 1 89.62 106 ILE A O 1
ATOM 766 N N . ARG A 1 107 ? 10.664 -7.777 -17.609 1 86.94 107 ARG A N 1
ATOM 767 C CA . ARG A 1 107 ? 11.969 -7.207 -17.906 1 86.94 107 ARG A CA 1
ATOM 768 C C . ARG A 1 107 ? 12.664 -6.734 -16.625 1 86.94 107 ARG A C 1
ATOM 770 O O . ARG A 1 107 ? 13.867 -6.926 -16.453 1 86.94 107 ARG A O 1
ATOM 777 N N . ASP A 1 108 ? 11.977 -6.211 -15.789 1 86 108 ASP A N 1
ATOM 778 C CA . ASP A 1 108 ? 12.508 -5.621 -14.562 1 86 108 ASP A CA 1
ATOM 779 C C . ASP A 1 108 ? 13.055 -6.695 -13.625 1 86 108 ASP A C 1
ATOM 781 O O . ASP A 1 108 ? 13.789 -6.395 -12.688 1 86 108 ASP A O 1
ATOM 785 N N . THR A 1 109 ? 12.672 -7.887 -13.859 1 86.5 109 THR A N 1
ATOM 786 C CA . THR A 1 109 ? 13.211 -8.969 -13.047 1 86.5 109 THR A CA 1
ATOM 787 C C . THR A 1 109 ? 14.633 -9.328 -13.484 1 86.5 109 THR A C 1
ATOM 789 O O . THR A 1 109 ? 15.352 -10.016 -12.766 1 86.5 109 THR A O 1
ATOM 792 N N . GLY A 1 110 ? 15.023 -8.961 -14.766 1 81.69 110 GLY A N 1
ATOM 793 C CA . GLY A 1 110 ? 16.328 -9.273 -15.312 1 81.69 110 GLY A CA 1
ATOM 794 C C . GLY A 1 110 ? 16.375 -10.609 -16.031 1 81.69 110 GLY A C 1
ATOM 795 O O . GLY A 1 110 ? 17.438 -11.07 -16.453 1 81.69 110 GLY A O 1
ATOM 796 N N . ALA A 1 111 ? 15.305 -11.188 -16.188 1 85.12 111 ALA A N 1
ATOM 797 C CA . ALA A 1 111 ? 15.25 -12.492 -16.844 1 85.12 111 ALA A CA 1
ATOM 798 C C . ALA A 1 111 ? 15.477 -12.352 -18.359 1 85.12 111 ALA A C 1
ATOM 800 O O . ALA A 1 111 ? 15.367 -11.25 -18.906 1 85.12 111 ALA A O 1
ATOM 801 N N . ASP A 1 112 ? 15.93 -13.5 -18.953 1 92.69 112 ASP A N 1
ATOM 802 C CA . ASP A 1 112 ? 15.961 -13.594 -20.406 1 92.69 112 ASP A CA 1
ATOM 803 C C . ASP A 1 112 ? 14.547 -13.57 -20.984 1 92.69 112 ASP A C 1
ATOM 805 O O . ASP A 1 112 ? 13.844 -14.586 -20.953 1 92.69 112 ASP A O 1
ATOM 809 N N . LEU A 1 113 ? 14.188 -12.422 -21.438 1 93.56 113 LEU A N 1
ATOM 810 C CA . LEU A 1 113 ? 12.844 -12.172 -21.953 1 93.56 113 LEU A CA 1
ATOM 811 C C . LEU A 1 113 ? 12.836 -12.164 -23.484 1 93.56 113 LEU A C 1
ATOM 813 O O . LEU A 1 113 ? 13.68 -11.516 -24.109 1 93.56 113 LEU A O 1
ATOM 817 N N . GLU A 1 114 ? 11.984 -12.922 -24.031 1 93.56 114 GLU A N 1
ATOM 818 C CA . GLU A 1 114 ? 11.734 -12.867 -25.469 1 93.56 114 GLU A CA 1
ATOM 819 C C . GLU A 1 114 ? 10.281 -12.484 -25.766 1 93.56 114 GLU A C 1
ATOM 821 O O . GLU A 1 114 ? 9.359 -13.195 -25.375 1 93.56 114 GLU A O 1
ATOM 826 N N . VAL A 1 115 ? 10.141 -11.391 -26.375 1 93.75 115 VAL A N 1
ATOM 827 C CA . VAL A 1 115 ? 8.82 -10.953 -26.828 1 93.75 115 VAL A CA 1
ATOM 828 C C . VAL A 1 115 ? 8.5 -11.602 -28.172 1 93.75 115 VAL A C 1
ATOM 830 O O . VAL A 1 115 ? 9.258 -11.461 -29.141 1 93.75 115 VAL A O 1
ATOM 833 N N . VAL A 1 116 ? 7.438 -12.273 -28.172 1 93.38 116 VAL A N 1
ATOM 834 C CA . VAL A 1 116 ? 7.078 -13.078 -29.328 1 93.38 116 VAL A CA 1
ATOM 835 C C . VAL A 1 116 ? 5.918 -12.422 -30.078 1 93.38 116 VAL A C 1
ATOM 837 O O . VAL A 1 116 ? 4.91 -12.055 -29.469 1 93.38 116 VAL A O 1
ATOM 840 N N . PRO A 1 117 ? 6.09 -12.281 -31.375 1 90.38 117 PRO A N 1
ATOM 841 C CA . PRO A 1 117 ? 4.973 -11.734 -32.156 1 90.38 117 PRO A CA 1
ATOM 842 C C . PRO A 1 117 ? 3.721 -12.609 -32.062 1 90.38 117 PRO A C 1
ATOM 844 O O . PRO A 1 117 ? 3.824 -13.836 -32.031 1 90.38 117 PRO A O 1
ATOM 847 N N . GLY A 1 118 ? 2.594 -11.961 -32.031 1 84.62 118 GLY A N 1
ATOM 848 C CA . GLY A 1 118 ? 1.335 -12.688 -32.125 1 84.62 118 GLY A CA 1
ATOM 849 C C . GLY A 1 118 ? 0.695 -12.945 -30.781 1 84.62 118 GLY A C 1
ATOM 850 O O . GLY A 1 118 ? 0.657 -12.062 -29.938 1 84.62 118 GLY A O 1
ATOM 851 N N . GLU A 1 119 ? 0.034 -14.148 -30.75 1 83.81 119 GLU A N 1
ATOM 852 C CA . GLU A 1 119 ? -0.821 -14.453 -29.609 1 83.81 119 GLU A CA 1
ATOM 853 C C . GLU A 1 119 ? -0.098 -15.336 -28.594 1 83.81 119 GLU A C 1
ATOM 855 O O . GLU A 1 119 ? 1.054 -15.719 -28.812 1 83.81 119 GLU A O 1
ATOM 860 N N . TYR A 1 120 ? -0.729 -15.625 -27.5 1 84.69 120 TYR A N 1
ATOM 861 C CA . TYR A 1 120 ? -0.206 -16.438 -26.406 1 84.69 120 TYR A CA 1
ATOM 862 C C . TYR A 1 120 ? 0.239 -17.797 -26.906 1 84.69 120 TYR A C 1
ATOM 864 O O . TYR A 1 120 ? 1.255 -18.344 -26.453 1 84.69 120 TYR A O 1
ATOM 872 N N . ALA A 1 121 ? -0.491 -18.281 -27.844 1 85.94 121 ALA A N 1
ATOM 873 C CA . ALA A 1 121 ? -0.194 -19.625 -28.359 1 85.94 121 ALA A CA 1
ATOM 874 C C . ALA A 1 121 ? 1.208 -19.672 -28.969 1 85.94 121 ALA A C 1
ATOM 876 O O . ALA A 1 121 ? 1.886 -20.703 -28.875 1 85.94 121 ALA A O 1
ATOM 877 N N . ASN A 1 122 ? 1.58 -18.562 -29.484 1 91.06 122 ASN A N 1
ATOM 878 C CA . ASN A 1 122 ? 2.928 -18.484 -30.047 1 91.06 122 ASN A CA 1
ATOM 879 C C . ASN A 1 122 ? 3.988 -18.547 -28.938 1 91.06 122 ASN A C 1
ATOM 881 O O . ASN A 1 122 ? 4.973 -19.281 -29.062 1 91.06 122 ASN A O 1
ATOM 885 N N . ALA A 1 123 ? 3.777 -17.766 -27.938 1 91.19 123 ALA A N 1
ATOM 886 C CA . ALA A 1 123 ? 4.691 -17.781 -26.797 1 91.19 123 ALA A CA 1
ATOM 887 C C . ALA A 1 123 ? 4.762 -19.156 -26.156 1 91.19 123 ALA A C 1
ATOM 889 O O . ALA A 1 123 ? 5.844 -19.625 -25.797 1 91.19 123 ALA A O 1
ATOM 890 N N . LEU A 1 124 ? 3.662 -19.781 -26.078 1 90.44 124 LEU A N 1
ATOM 891 C CA . LEU A 1 124 ? 3.604 -21.109 -25.469 1 90.44 124 LEU A CA 1
ATOM 892 C C . LEU A 1 124 ? 4.387 -22.125 -26.312 1 90.44 124 LEU A C 1
ATOM 894 O O . LEU A 1 124 ? 5.152 -22.922 -25.766 1 90.44 124 LEU A O 1
ATOM 898 N N . ALA A 1 125 ? 4.18 -22.062 -27.562 1 93.06 125 ALA A N 1
ATOM 899 C CA . ALA A 1 125 ? 4.875 -22.969 -28.469 1 93.06 125 ALA A CA 1
ATOM 900 C C . ALA A 1 125 ? 6.387 -22.812 -28.344 1 93.06 125 ALA A C 1
ATOM 902 O O . ALA A 1 125 ? 7.117 -23.812 -28.312 1 93.06 125 ALA A O 1
ATOM 903 N N . LEU A 1 126 ? 6.781 -21.609 -28.281 1 94.62 126 LEU A N 1
ATOM 904 C CA . LEU A 1 126 ? 8.211 -21.344 -28.156 1 94.62 126 LEU A CA 1
ATOM 905 C C . LEU A 1 126 ? 8.742 -21.828 -26.812 1 94.62 126 LEU A C 1
ATOM 907 O O . LEU A 1 126 ? 9.852 -22.359 -26.719 1 94.62 126 LEU A O 1
ATOM 911 N N . ALA A 1 127 ? 8.031 -21.625 -25.797 1 94.38 127 ALA A N 1
ATOM 912 C CA . ALA A 1 127 ? 8.43 -22.094 -24.469 1 94.38 127 ALA A CA 1
ATOM 913 C C . ALA A 1 127 ? 8.547 -23.609 -24.453 1 94.38 127 ALA A C 1
ATOM 915 O O . ALA A 1 127 ? 9.492 -24.156 -23.875 1 94.38 127 ALA A O 1
ATOM 916 N N . GLN A 1 128 ? 7.609 -24.266 -25.078 1 94.69 128 GLN A N 1
ATOM 917 C CA . GLN A 1 128 ? 7.633 -25.719 -25.156 1 94.69 128 GLN A CA 1
ATOM 918 C C . GLN A 1 128 ? 8.828 -26.219 -25.953 1 94.69 128 GLN A C 1
ATOM 920 O O . GLN A 1 128 ? 9.469 -27.203 -25.594 1 94.69 128 GLN A O 1
ATOM 925 N N . ALA A 1 129 ? 9.023 -25.531 -27.016 1 96.06 129 ALA A N 1
ATOM 926 C CA . ALA A 1 129 ? 10.18 -25.859 -27.828 1 96.06 129 ALA A CA 1
ATOM 927 C C . ALA A 1 129 ? 11.477 -25.703 -27.031 1 96.06 129 ALA A C 1
ATOM 929 O O . ALA A 1 129 ? 12.383 -26.547 -27.141 1 96.06 129 ALA A O 1
ATOM 930 N N . HIS A 1 130 ? 11.547 -24.609 -26.375 1 96.06 130 HIS A N 1
ATOM 931 C CA . HIS A 1 130 ? 12.719 -24.359 -25.531 1 96.06 130 HIS A CA 1
ATOM 932 C C . HIS A 1 130 ? 12.875 -25.453 -24.469 1 96.06 130 HIS A C 1
ATOM 934 O O . HIS A 1 130 ? 13.992 -25.938 -24.234 1 96.06 130 HIS A O 1
ATOM 940 N N . GLU A 1 131 ? 11.812 -25.781 -23.828 1 96 131 GLU A N 1
ATOM 941 C CA . GLU A 1 131 ? 11.812 -26.875 -22.844 1 96 131 GLU A CA 1
ATOM 942 C C . GLU A 1 131 ? 12.336 -28.172 -23.469 1 96 131 GLU A C 1
ATOM 944 O O . GLU A 1 131 ? 13.203 -28.828 -22.891 1 96 131 GLU A O 1
ATOM 949 N N . ALA A 1 132 ? 11.852 -28.484 -24.609 1 97 132 ALA A N 1
ATOM 950 C CA . ALA A 1 132 ? 12.234 -29.719 -25.297 1 97 132 ALA A CA 1
ATOM 951 C C . ALA A 1 132 ? 13.719 -29.688 -25.672 1 97 132 ALA A C 1
ATOM 953 O O . ALA A 1 132 ? 14.406 -30.703 -25.562 1 97 132 ALA A O 1
ATOM 954 N N . ALA A 1 133 ? 14.156 -28.594 -26.094 1 97.56 133 ALA A N 1
ATOM 955 C CA . ALA A 1 133 ? 15.516 -28.453 -26.609 1 97.56 133 ALA A CA 1
ATOM 956 C C . ALA A 1 133 ? 16.531 -28.438 -25.469 1 97.56 133 ALA A C 1
ATOM 958 O O . ALA A 1 133 ? 17.656 -28.922 -25.625 1 97.56 133 ALA A O 1
ATOM 959 N N . THR A 1 134 ? 16.188 -27.891 -24.328 1 97.12 134 THR A N 1
ATOM 960 C CA . THR A 1 134 ? 17.203 -27.578 -23.328 1 97.12 134 THR A CA 1
ATOM 961 C C . THR A 1 134 ? 16.984 -28.422 -22.062 1 97.12 134 THR A C 1
ATOM 963 O O . THR A 1 134 ? 17.891 -28.594 -21.25 1 97.12 134 THR A O 1
ATOM 966 N N . GLY A 1 135 ? 15.695 -28.844 -21.859 1 96.88 135 GLY A N 1
ATOM 967 C CA . GLY A 1 135 ? 15.344 -29.531 -20.625 1 96.88 135 GLY A CA 1
ATOM 968 C C . GLY A 1 135 ? 14.969 -28.578 -19.5 1 96.88 135 GLY A C 1
ATOM 969 O O . GLY A 1 135 ? 14.82 -28.984 -18.359 1 96.88 135 GLY A O 1
ATOM 970 N N . ALA A 1 136 ? 14.836 -27.297 -19.812 1 96.94 136 ALA A N 1
ATOM 971 C CA . ALA A 1 136 ? 14.383 -26.328 -18.812 1 96.94 136 ALA A CA 1
ATOM 972 C C . ALA A 1 136 ? 13.023 -26.734 -18.25 1 96.94 136 ALA A C 1
ATOM 974 O O . ALA A 1 136 ? 12.18 -27.281 -18.969 1 96.94 136 ALA A O 1
ATOM 975 N N . MET A 1 137 ? 12.914 -26.531 -17 1 95.88 137 MET A N 1
ATOM 976 C CA . MET A 1 137 ? 11.672 -27 -16.391 1 95.88 137 MET A CA 1
ATOM 977 C C . MET A 1 137 ? 10.617 -25.891 -16.406 1 95.88 137 MET A C 1
ATOM 979 O O . MET A 1 137 ? 10.953 -24.703 -16.438 1 95.88 137 MET A O 1
ATOM 983 N N . GLN A 1 138 ? 9.391 -26.297 -16.406 1 94.06 138 GLN A N 1
ATOM 984 C CA . GLN A 1 138 ? 8.258 -25.391 -16.25 1 94.06 138 GLN A CA 1
ATOM 985 C C . GLN A 1 138 ? 7.715 -25.422 -14.82 1 94.06 138 GLN A C 1
ATOM 987 O O . GLN A 1 138 ? 7.781 -26.469 -14.148 1 94.06 138 GLN A O 1
ATOM 992 N N . ILE A 1 139 ? 7.309 -24.312 -14.391 1 94.56 139 ILE A N 1
ATOM 993 C CA . ILE A 1 139 ? 6.609 -24.203 -13.1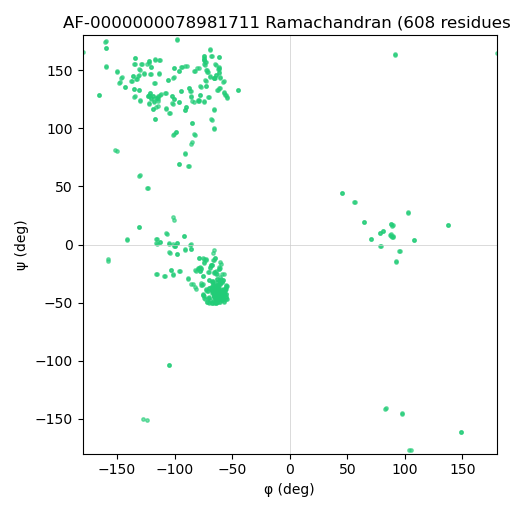17 1 94.56 139 ILE A CA 1
ATOM 994 C C . ILE A 1 139 ? 5.129 -23.922 -13.367 1 94.56 139 ILE A C 1
ATOM 996 O O . ILE A 1 139 ? 4.773 -22.938 -14.008 1 94.56 139 ILE A O 1
ATOM 1000 N N . HIS A 1 140 ? 4.352 -24.844 -12.93 1 94.25 140 HIS A N 1
ATOM 1001 C CA . HIS A 1 140 ? 2.922 -24.625 -13.141 1 94.25 140 HIS A CA 1
ATOM 1002 C C . HIS A 1 140 ? 2.424 -23.438 -12.336 1 94.25 140 HIS A C 1
ATOM 1004 O O . HIS A 1 140 ? 2.771 -23.281 -11.164 1 94.25 140 HIS A O 1
ATOM 1010 N N . ALA A 1 141 ? 1.532 -22.734 -12.906 1 94.12 141 ALA A N 1
ATOM 1011 C CA . ALA A 1 141 ? 1.139 -21.453 -12.336 1 94.12 141 ALA A CA 1
ATOM 1012 C C . ALA A 1 141 ? 0.205 -21.641 -11.148 1 94.12 141 ALA A C 1
ATOM 1014 O O . ALA A 1 141 ? 0.074 -20.734 -10.305 1 94.12 141 ALA A O 1
ATOM 1015 N N . TYR A 1 142 ? -0.531 -22.844 -11.047 1 97.31 142 TYR A N 1
ATOM 1016 C CA . TYR A 1 142 ? -1.506 -22.906 -9.969 1 97.31 142 TYR A CA 1
ATOM 1017 C C . TYR A 1 142 ? -1.825 -24.359 -9.609 1 97.31 142 TYR A C 1
ATOM 1019 O O . TYR A 1 142 ? -2.41 -24.625 -8.555 1 97.31 142 TYR A O 1
ATOM 1027 N N . ASP A 1 143 ? -1.446 -25.344 -10.453 1 97.81 143 ASP A N 1
ATOM 1028 C CA . ASP A 1 143 ? -1.958 -26.703 -10.234 1 97.81 143 ASP A CA 1
ATOM 1029 C C . ASP A 1 143 ? -0.816 -27.703 -10.07 1 97.81 143 ASP A C 1
ATOM 1031 O O . ASP A 1 143 ? -0.782 -28.719 -10.75 1 97.81 143 ASP A O 1
ATOM 1035 N N . ALA A 1 144 ? 0.092 -27.359 -9.25 1 97.81 144 ALA A N 1
ATOM 1036 C CA . ALA A 1 144 ? 1.18 -28.234 -8.812 1 97.81 144 ALA A CA 1
ATOM 1037 C C . ALA A 1 144 ? 1.358 -28.172 -7.297 1 97.81 144 ALA A C 1
ATOM 1039 O O . ALA A 1 144 ? 1.228 -27.109 -6.691 1 97.81 144 ALA A O 1
ATOM 1040 N N . PRO A 1 145 ? 1.665 -29.312 -6.68 1 98.44 145 PRO A N 1
ATOM 1041 C CA . PRO A 1 145 ? 1.736 -29.359 -5.219 1 98.44 145 PRO A CA 1
ATOM 1042 C C . PRO A 1 145 ? 2.693 -28.328 -4.641 1 98.44 145 PRO A C 1
ATOM 1044 O O . PRO A 1 145 ? 2.355 -27.641 -3.672 1 98.44 145 PRO A O 1
ATOM 1047 N N . ALA A 1 146 ? 3.867 -28.172 -5.262 1 98.5 146 ALA A N 1
ATOM 1048 C CA . ALA A 1 146 ? 4.855 -27.234 -4.742 1 98.5 146 ALA A CA 1
ATOM 1049 C C . ALA A 1 146 ? 4.359 -25.797 -4.863 1 98.5 146 ALA A C 1
ATOM 1051 O O . ALA A 1 146 ? 4.609 -24.969 -3.984 1 98.5 146 ALA A O 1
ATOM 1052 N N . THR A 1 147 ? 3.678 -25.516 -5.973 1 98.56 147 THR A N 1
ATOM 1053 C CA . THR A 1 147 ? 3.092 -24.188 -6.176 1 98.56 147 THR A CA 1
ATOM 1054 C C . THR A 1 147 ? 2.018 -23.906 -5.129 1 98.56 147 THR A C 1
ATOM 1056 O O . THR A 1 147 ? 2.043 -22.875 -4.469 1 98.56 147 THR A O 1
ATOM 1059 N N . VAL A 1 148 ? 1.124 -24.844 -4.91 1 98.81 148 VAL A N 1
ATOM 1060 C CA . VAL A 1 148 ? 0.016 -24.688 -3.975 1 98.81 148 VAL A CA 1
ATOM 1061 C C . VAL A 1 148 ? 0.555 -24.547 -2.553 1 98.81 148 VAL A C 1
ATOM 1063 O O . VAL A 1 148 ? 0.108 -23.688 -1.793 1 98.81 148 VAL A O 1
ATOM 1066 N N . ALA A 1 149 ? 1.548 -25.391 -2.234 1 98.88 149 ALA A N 1
ATOM 1067 C CA . ALA A 1 149 ? 2.158 -25.297 -0.911 1 98.88 149 ALA A CA 1
ATOM 1068 C C . ALA A 1 149 ? 2.799 -23.938 -0.701 1 98.88 149 ALA A C 1
ATOM 1070 O O . ALA A 1 149 ? 2.67 -23.328 0.371 1 98.88 149 ALA A O 1
ATOM 1071 N N . GLY A 1 150 ? 3.484 -23.469 -1.723 1 98.88 150 GLY A N 1
ATOM 1072 C CA . GLY A 1 150 ? 4.059 -22.141 -1.656 1 98.88 150 GLY A CA 1
ATOM 1073 C C . GLY A 1 150 ? 3.021 -21.062 -1.414 1 98.88 150 GLY A C 1
ATOM 1074 O O . GLY A 1 150 ? 3.199 -20.203 -0.544 1 98.88 150 GLY A O 1
ATOM 1075 N N . GLN A 1 151 ? 1.912 -21.125 -2.168 1 98.88 151 GLN A N 1
ATOM 1076 C CA . GLN A 1 151 ? 0.848 -20.141 -1.989 1 98.88 151 GLN A CA 1
ATOM 1077 C C . GLN A 1 151 ? 0.247 -20.234 -0.59 1 98.88 151 GLN A C 1
ATOM 1079 O O . GLN A 1 151 ? -0.102 -19.203 0.007 1 98.88 151 GLN A O 1
ATOM 1084 N N . GLY A 1 152 ? 0.213 -21.422 -0.027 1 98.88 152 GLY A N 1
ATOM 1085 C CA . GLY A 1 152 ? -0.348 -21.656 1.296 1 98.88 152 GLY A CA 1
ATOM 1086 C C . GLY A 1 152 ? 0.42 -20.953 2.398 1 98.88 152 GLY A C 1
ATOM 1087 O O . GLY A 1 152 ? -0.134 -20.672 3.463 1 98.88 152 GLY A O 1
ATOM 1088 N N . THR A 1 153 ? 1.664 -20.641 2.168 1 98.94 153 THR A N 1
ATOM 1089 C CA . THR A 1 153 ? 2.488 -20 3.186 1 98.94 153 THR A CA 1
ATOM 1090 C C . THR A 1 153 ? 1.967 -18.609 3.5 1 98.94 153 THR A C 1
ATOM 1092 O O . THR A 1 153 ? 2.215 -18.078 4.582 1 98.94 153 THR A O 1
ATOM 1095 N N . CYS A 1 154 ? 1.251 -18 2.547 1 98.94 154 CYS A N 1
ATOM 1096 C CA . CYS A 1 154 ? 0.622 -16.719 2.789 1 98.94 154 CYS A CA 1
ATOM 1097 C C . CYS A 1 154 ? -0.308 -16.766 3.994 1 98.94 154 CYS A C 1
ATOM 1099 O O . CYS A 1 154 ? -0.307 -15.867 4.832 1 98.94 154 CYS A O 1
ATOM 1101 N N . PHE A 1 155 ? -0.969 -17.828 4.094 1 98.88 155 PHE A N 1
ATOM 1102 C CA . PHE A 1 155 ? -1.988 -17.953 5.125 1 98.88 155 PHE A CA 1
ATOM 1103 C C . PHE A 1 155 ? -1.37 -18.422 6.441 1 98.88 155 PHE A C 1
ATOM 1105 O O . PHE A 1 155 ? -1.818 -18.016 7.516 1 98.88 155 PHE A O 1
ATOM 1112 N N . ALA A 1 156 ? -0.353 -19.25 6.336 1 98.94 156 ALA A N 1
ATOM 1113 C CA . ALA A 1 156 ? 0.425 -19.547 7.535 1 98.94 156 ALA A CA 1
ATOM 1114 C C . ALA A 1 156 ? 1.013 -18.281 8.141 1 98.94 156 ALA A C 1
ATOM 1116 O O . ALA A 1 156 ? 0.966 -18.078 9.359 1 98.94 156 ALA A O 1
ATOM 1117 N N . GLU A 1 157 ? 1.536 -17.484 7.32 1 98.94 157 GLU A N 1
ATOM 1118 C CA . GLU A 1 157 ? 2.074 -16.188 7.746 1 98.94 157 GLU A CA 1
ATOM 1119 C C . GLU A 1 157 ? 0.995 -15.328 8.391 1 98.94 157 GLU A C 1
ATOM 1121 O O . GLU A 1 157 ? 1.224 -14.703 9.43 1 98.94 157 GLU A O 1
ATOM 1126 N N . TRP A 1 158 ? -0.164 -15.281 7.738 1 98.88 158 TRP A N 1
ATOM 1127 C CA . TRP A 1 158 ? -1.264 -14.469 8.242 1 98.88 158 TRP A CA 1
ATOM 1128 C C . TRP A 1 158 ? -1.706 -14.938 9.625 1 98.88 158 TRP A C 1
ATOM 1130 O O . TRP A 1 158 ? -1.957 -14.125 10.516 1 98.88 158 TRP A O 1
ATOM 1140 N N . ASP A 1 159 ? -1.769 -16.234 9.844 1 98.81 159 ASP A N 1
ATOM 1141 C CA . ASP A 1 159 ? -2.064 -16.781 11.164 1 98.81 159 ASP A CA 1
ATOM 1142 C C . ASP A 1 159 ? -1.018 -16.344 12.188 1 98.81 159 ASP A C 1
ATOM 1144 O O . ASP A 1 159 ? -1.359 -15.953 13.305 1 98.81 159 ASP A O 1
ATOM 1148 N N . ALA A 1 160 ? 0.213 -16.438 11.797 1 98.56 160 ALA A N 1
ATOM 1149 C CA . ALA A 1 160 ? 1.299 -16.047 12.688 1 98.56 160 ALA A CA 1
ATOM 1150 C C . ALA A 1 160 ? 1.223 -14.555 13.031 1 98.56 160 ALA A C 1
ATOM 1152 O O . ALA A 1 160 ? 1.686 -14.133 14.094 1 98.56 160 ALA A O 1
ATOM 1153 N N . GLN A 1 161 ? 0.626 -13.797 12.172 1 98.31 161 GLN A N 1
ATOM 1154 C CA . GLN A 1 161 ? 0.483 -12.359 12.375 1 98.31 161 GLN A CA 1
ATOM 1155 C C . GLN A 1 161 ? -0.76 -12.047 13.203 1 98.31 161 GLN A C 1
ATOM 1157 O O . GLN A 1 161 ? -1.078 -10.875 13.43 1 98.31 161 GLN A O 1
ATOM 1162 N N . GLY A 1 162 ? -1.554 -13.023 13.547 1 98.12 162 GLY A N 1
ATOM 1163 C CA . GLY A 1 162 ? -2.639 -12.828 14.492 1 98.12 162 GLY A CA 1
ATOM 1164 C C . GLY A 1 162 ? -3.998 -12.719 13.828 1 98.12 162 GLY A C 1
ATOM 1165 O O . GLY A 1 162 ? -4.902 -12.07 14.359 1 98.12 162 GLY A O 1
ATOM 1166 N N . LEU A 1 163 ? -4.18 -13.328 12.672 1 98.5 163 LEU A N 1
ATOM 1167 C CA . LEU A 1 163 ? -5.477 -13.305 12 1 98.5 163 LEU A CA 1
ATOM 1168 C C . LEU A 1 163 ? -6.574 -13.82 12.922 1 98.5 163 LEU A C 1
ATOM 1170 O O . LEU A 1 163 ? -6.484 -14.938 13.438 1 98.5 163 LEU A O 1
ATOM 1174 N N . GLU A 1 164 ? -7.613 -13.039 13.086 1 97.94 164 GLU A N 1
ATOM 1175 C CA . GLU A 1 164 ? -8.727 -13.406 13.961 1 97.94 164 GLU A CA 1
ATOM 1176 C C . GLU A 1 164 ? -10.016 -13.602 13.164 1 97.94 164 GLU A C 1
ATOM 1178 O O . GLU A 1 164 ? -11.039 -14 13.719 1 97.94 164 GLU A O 1
ATOM 1183 N N . ALA A 1 165 ? -9.984 -13.438 11.898 1 98.38 165 ALA A N 1
ATOM 1184 C CA . ALA A 1 165 ? -11.18 -13.477 11.062 1 98.38 165 ALA A CA 1
ATOM 1185 C C . ALA A 1 165 ? -11.805 -14.867 11.062 1 98.38 165 ALA A C 1
ATOM 1187 O O . ALA A 1 165 ? -11.102 -15.875 11.102 1 98.38 165 ALA A O 1
ATOM 1188 N N . ASP A 1 166 ? -13.109 -14.875 11.039 1 98.38 166 ASP A N 1
ATOM 1189 C CA . ASP A 1 166 ? -13.859 -16.109 10.844 1 98.38 166 ASP A CA 1
ATOM 1190 C C . ASP A 1 166 ? -13.828 -16.547 9.383 1 98.38 166 ASP A C 1
ATOM 1192 O O . ASP A 1 166 ? -13.812 -17.75 9.086 1 98.38 166 ASP A O 1
ATOM 1196 N N . THR A 1 167 ? -13.836 -15.562 8.547 1 98.5 167 THR A N 1
ATOM 1197 C CA . THR A 1 167 ? -13.961 -15.773 7.109 1 98.5 167 THR A CA 1
ATOM 1198 C C . THR A 1 167 ? -12.891 -14.992 6.352 1 98.5 167 THR A C 1
ATOM 1200 O O . THR A 1 167 ? -12.648 -13.82 6.645 1 98.5 167 THR A O 1
ATOM 1203 N N . VAL A 1 168 ? -12.258 -15.672 5.434 1 98.69 168 VAL A N 1
ATOM 1204 C CA . VAL A 1 168 ? -11.305 -15.008 4.551 1 98.69 168 VAL A CA 1
ATOM 1205 C C . VAL A 1 168 ? -11.828 -15.039 3.115 1 98.69 168 VAL A C 1
ATOM 1207 O O . VAL A 1 168 ? -12.227 -16.094 2.613 1 98.69 168 VAL A O 1
ATOM 1210 N N . VAL A 1 169 ? -11.859 -13.836 2.498 1 98.94 169 VAL A N 1
ATOM 1211 C CA . VAL A 1 169 ? -12.344 -13.664 1.133 1 98.94 169 VAL A CA 1
ATOM 1212 C C . VAL A 1 169 ? -11.164 -13.562 0.172 1 98.94 169 VAL A C 1
ATOM 1214 O O . VAL A 1 169 ? -10.273 -12.727 0.359 1 98.94 169 VAL A O 1
ATOM 1217 N N . ILE A 1 170 ? -11.18 -14.438 -0.858 1 98.88 170 ILE A N 1
ATOM 1218 C CA . ILE A 1 170 ? -10 -14.609 -1.7 1 98.88 170 ILE A CA 1
ATOM 1219 C C . ILE A 1 170 ? -10.414 -14.641 -3.17 1 98.88 170 ILE A C 1
ATOM 1221 O O . ILE A 1 170 ? -11.359 -15.336 -3.537 1 98.88 170 ILE A O 1
ATOM 1225 N N . ALA A 1 171 ? -9.672 -13.867 -4.012 1 98.94 171 ALA A N 1
ATOM 1226 C CA . ALA A 1 171 ? -9.891 -13.93 -5.453 1 98.94 171 ALA A CA 1
ATOM 1227 C C . ALA A 1 171 ? -9.375 -15.25 -6.027 1 98.94 171 ALA A C 1
ATOM 1229 O O . ALA A 1 171 ? -8.391 -15.812 -5.527 1 98.94 171 ALA A O 1
ATOM 1230 N N . VAL A 1 172 ? -10.062 -15.703 -7.098 1 98.75 172 VAL A N 1
ATOM 1231 C CA . VAL A 1 172 ? -9.719 -17 -7.66 1 98.75 172 VAL A CA 1
ATOM 1232 C C . VAL A 1 172 ? -9.523 -16.875 -9.172 1 98.75 172 VAL A C 1
ATOM 1234 O O . VAL A 1 172 ? -10.367 -16.312 -9.867 1 98.75 172 VAL A O 1
ATOM 1237 N N . GLY A 1 173 ? -8.367 -17.281 -9.609 1 97.44 173 GLY A N 1
ATOM 1238 C CA . GLY A 1 173 ? -8.109 -17.594 -11.008 1 97.44 173 GLY A CA 1
ATOM 1239 C C . GLY A 1 173 ? -8.031 -19.078 -11.281 1 97.44 173 GLY A C 1
ATOM 1240 O O . GLY A 1 173 ? -9.031 -19.781 -11.148 1 97.44 173 GLY A O 1
ATOM 1241 N N . GLY A 1 174 ? -6.824 -19.578 -11.461 1 97 174 GLY A N 1
ATOM 1242 C CA . GLY A 1 174 ? -6.625 -21.016 -11.633 1 97 174 GLY A CA 1
ATOM 1243 C C . GLY A 1 174 ? -6.766 -21.797 -10.344 1 97 174 GLY A C 1
ATOM 1244 O O . GLY A 1 174 ? -6.855 -23.031 -10.367 1 97 174 GLY A O 1
ATOM 1245 N N . GLY A 1 175 ? -6.73 -21.125 -9.281 1 98.44 175 GLY A N 1
ATOM 1246 C CA . GLY A 1 175 ? -7.113 -21.75 -8.023 1 98.44 175 GLY A CA 1
ATOM 1247 C C . GLY A 1 175 ? -5.938 -22.016 -7.102 1 98.44 175 GLY A C 1
ATOM 1248 O O . GLY A 1 175 ? -6.109 -22.547 -6.008 1 98.44 175 GLY A O 1
ATOM 1249 N N . GLY A 1 176 ? -4.73 -21.594 -7.492 1 98.44 176 GLY A N 1
ATOM 1250 C CA . GLY A 1 176 ? -3.555 -21.875 -6.68 1 98.44 176 GLY A CA 1
ATOM 1251 C C . GLY A 1 176 ? -3.605 -21.234 -5.309 1 98.44 176 GLY A C 1
ATOM 1252 O O . GLY A 1 176 ? -3.279 -21.859 -4.305 1 98.44 176 GLY A O 1
ATOM 1253 N N . LEU A 1 177 ? -4.008 -19.984 -5.238 1 98.75 177 LEU A N 1
ATOM 1254 C CA . LEU A 1 177 ? -4.023 -19.234 -3.986 1 98.75 177 LEU A CA 1
ATOM 1255 C C . LEU A 1 177 ? -5.113 -19.75 -3.055 1 98.75 177 LEU A C 1
ATOM 1257 O O . LEU A 1 177 ? -4.84 -20.094 -1.901 1 98.75 177 LEU A O 1
ATOM 1261 N N . VAL A 1 178 ? -6.309 -19.891 -3.566 1 98.62 178 VAL A N 1
ATOM 1262 C CA . VAL A 1 178 ? -7.414 -20.344 -2.732 1 98.62 178 VAL A CA 1
ATOM 1263 C C . VAL A 1 178 ? -7.172 -21.797 -2.301 1 98.62 178 VAL A C 1
ATOM 1265 O O . VAL A 1 178 ? -7.543 -22.188 -1.192 1 98.62 178 VAL A O 1
ATOM 1268 N N . ALA A 1 179 ? -6.566 -22.578 -3.18 1 98.5 179 ALA A N 1
ATOM 1269 C CA . ALA A 1 179 ? -6.199 -23.938 -2.785 1 98.5 179 ALA A CA 1
ATOM 1270 C C . ALA A 1 179 ? -5.262 -23.922 -1.581 1 98.5 179 ALA A C 1
ATOM 1272 O O . ALA A 1 179 ? -5.406 -24.734 -0.663 1 98.5 179 ALA A O 1
ATOM 1273 N N . GLY A 1 180 ? -4.289 -23 -1.602 1 98.62 180 GLY A N 1
ATOM 1274 C CA . GLY A 1 180 ? -3.41 -22.844 -0.455 1 98.62 180 GLY A CA 1
ATOM 1275 C C . GLY A 1 180 ? -4.152 -22.531 0.831 1 98.62 180 GLY A C 1
ATOM 1276 O O . GLY A 1 180 ? -3.82 -23.078 1.89 1 98.62 180 GLY A O 1
ATOM 1277 N N . ALA A 1 181 ? -5.125 -21.719 0.751 1 98.56 181 ALA A N 1
ATOM 1278 C CA . ALA A 1 181 ? -5.93 -21.344 1.913 1 98.56 181 ALA A CA 1
ATOM 1279 C C . ALA A 1 181 ? -6.703 -22.562 2.441 1 98.56 181 ALA A C 1
ATOM 1281 O O . ALA A 1 181 ? -6.656 -22.859 3.637 1 98.56 181 ALA A O 1
ATOM 1282 N N . LEU A 1 182 ? -7.367 -23.219 1.521 1 98.31 182 LEU A N 1
ATOM 1283 C CA . LEU A 1 182 ? -8.156 -24.391 1.894 1 98.31 182 LEU A CA 1
ATOM 1284 C C . LEU A 1 182 ? -7.27 -25.484 2.49 1 98.31 182 LEU A C 1
ATOM 1286 O O . LEU A 1 182 ? -7.637 -26.109 3.486 1 98.31 182 LEU A O 1
ATOM 1290 N N . ALA A 1 183 ? -6.168 -25.641 1.927 1 98.06 183 ALA A N 1
ATOM 1291 C CA . ALA A 1 183 ? -5.227 -26.656 2.385 1 98.06 183 ALA A CA 1
ATOM 1292 C C . ALA A 1 183 ? -4.684 -26.328 3.771 1 98.06 183 ALA A C 1
ATOM 1294 O O . ALA A 1 183 ? -4.469 -27.219 4.594 1 98.06 183 ALA A O 1
ATOM 1295 N N . TRP A 1 184 ? -4.43 -25.078 4.047 1 98.44 184 TRP A N 1
ATOM 1296 C CA . TRP A 1 184 ? -3.85 -24.641 5.312 1 98.44 184 TRP A CA 1
ATOM 1297 C C . TRP A 1 184 ? -4.875 -24.719 6.438 1 98.44 184 TRP A C 1
ATOM 1299 O O . TRP A 1 184 ? -4.598 -25.281 7.5 1 98.44 184 TRP A O 1
ATOM 1309 N N . TRP A 1 185 ? -6.07 -24.219 6.176 1 97.25 185 TRP A N 1
ATOM 1310 C CA . TRP A 1 185 ? -7.035 -24.078 7.262 1 97.25 185 TRP A CA 1
ATOM 1311 C C . TRP A 1 185 ? -7.859 -25.344 7.438 1 97.25 185 TRP A C 1
ATOM 1313 O O . TRP A 1 185 ? -8.359 -25.625 8.531 1 97.25 185 TRP A O 1
ATOM 1323 N N . GLN A 1 186 ? -8.094 -26.141 6.355 1 95.81 186 GLN A N 1
ATOM 1324 C CA . GLN A 1 186 ? -8.812 -27.406 6.414 1 95.81 186 GLN A CA 1
ATOM 1325 C C . GLN A 1 186 ? -10.086 -27.281 7.246 1 95.81 186 GLN A C 1
ATOM 1327 O O . GLN A 1 186 ? -10.32 -28.094 8.148 1 95.81 186 GLN A O 1
ATOM 1332 N N . GLY A 1 187 ? -10.742 -26.281 7.02 1 94.56 187 GLY A N 1
ATOM 1333 C CA . GLY A 1 187 ? -12.039 -26.109 7.656 1 94.56 187 GLY A CA 1
ATOM 1334 C C . GLY A 1 187 ? -11.977 -25.281 8.93 1 94.56 187 GLY A C 1
ATOM 1335 O O . GLY A 1 187 ? -13.016 -24.906 9.477 1 94.56 187 GLY A O 1
ATOM 1336 N N . ALA A 1 188 ? -10.789 -24.891 9.414 1 95.75 188 ALA A N 1
ATOM 1337 C CA . ALA A 1 188 ? -10.648 -24.094 10.633 1 95.75 188 ALA A CA 1
ATOM 1338 C C . ALA A 1 188 ? -11.141 -22.672 10.414 1 95.75 188 ALA A C 1
ATOM 1340 O O . ALA A 1 188 ? -11.469 -21.969 11.367 1 95.75 188 ALA A O 1
ATOM 1341 N N . ARG A 1 189 ? -11.156 -22.203 9.156 1 95.81 189 ARG A N 1
ATOM 1342 C CA . ARG A 1 189 ? -11.68 -20.906 8.75 1 95.81 189 ARG A CA 1
ATOM 1343 C C . ARG A 1 189 ? -12.516 -21.031 7.48 1 95.81 189 ARG A C 1
ATOM 1345 O O . ARG A 1 189 ? -12.219 -21.844 6.609 1 95.81 189 ARG A O 1
ATOM 1352 N N . LYS A 1 190 ? -13.523 -20.203 7.484 1 97 190 LYS A N 1
ATOM 1353 C CA . LYS A 1 190 ? -14.32 -20.141 6.262 1 97 190 LYS A CA 1
ATOM 1354 C C . LYS A 1 190 ? -13.562 -19.422 5.148 1 97 190 LYS A C 1
ATOM 1356 O O . LYS A 1 190 ? -12.898 -18.422 5.395 1 97 190 LYS A O 1
ATOM 1361 N N . VAL A 1 191 ? -13.648 -20.016 3.957 1 98.25 191 VAL A N 1
ATOM 1362 C CA . VAL A 1 191 ? -13.031 -19.391 2.787 1 98.25 191 VAL A CA 1
ATOM 1363 C C . VAL A 1 191 ? -14.102 -19.062 1.752 1 98.25 191 VAL A C 1
ATOM 1365 O O . VAL A 1 191 ? -14.898 -19.922 1.37 1 98.25 191 VAL A O 1
ATOM 1368 N N . VAL A 1 192 ? -14.164 -17.797 1.384 1 98.75 192 VAL A N 1
ATOM 1369 C CA . VAL A 1 192 ? -15.031 -17.359 0.296 1 98.75 192 VAL A CA 1
ATOM 1370 C C . VAL A 1 192 ? -14.195 -17.078 -0.951 1 98.75 192 VAL A C 1
ATOM 1372 O O . VAL A 1 192 ? -13.352 -16.188 -0.948 1 98.75 192 VAL A O 1
ATOM 1375 N N . ALA A 1 193 ? -14.438 -17.922 -1.942 1 98.81 193 ALA A N 1
ATOM 1376 C CA . ALA A 1 193 ? -13.781 -17.75 -3.234 1 98.81 193 ALA A CA 1
ATOM 1377 C C . ALA A 1 193 ? -14.547 -16.781 -4.125 1 98.81 193 ALA A C 1
ATOM 1379 O O . ALA A 1 193 ? -15.75 -16.953 -4.359 1 98.81 193 ALA A O 1
ATOM 1380 N N . VAL A 1 194 ? -13.836 -15.781 -4.637 1 98.94 194 VAL A N 1
ATOM 1381 C CA . VAL A 1 194 ? -14.5 -14.742 -5.426 1 98.94 194 VAL A CA 1
ATOM 1382 C C . VAL A 1 194 ? -13.938 -14.734 -6.844 1 98.94 194 VAL A C 1
ATOM 1384 O O . VAL A 1 194 ? -12.719 -14.727 -7.039 1 98.94 194 VAL A O 1
ATOM 1387 N N . GLU A 1 195 ? -14.781 -14.805 -7.812 1 98.94 195 GLU A N 1
ATOM 1388 C CA . GLU A 1 195 ? -14.398 -14.727 -9.219 1 98.94 195 GLU A CA 1
ATOM 1389 C C . GLU A 1 195 ? -15.242 -13.711 -9.969 1 98.94 195 GLU A C 1
ATOM 1391 O O . GLU A 1 195 ? -16.391 -13.438 -9.586 1 98.94 195 GLU A O 1
ATOM 1396 N N . PRO A 1 196 ? -14.617 -13.07 -11.062 1 98.81 196 PRO A N 1
ATOM 1397 C CA . PRO A 1 196 ? -15.484 -12.305 -11.953 1 98.81 196 PRO A CA 1
ATOM 1398 C C . PRO A 1 196 ? -16.547 -13.172 -12.641 1 98.81 196 PRO A C 1
ATOM 1400 O O . PRO A 1 196 ? -16.281 -14.336 -12.938 1 98.81 196 PRO A O 1
ATOM 1403 N N . GLU A 1 197 ? -17.656 -12.57 -12.977 1 98.56 197 GLU A N 1
ATOM 1404 C CA . GLU A 1 197 ? -18.688 -13.242 -13.75 1 98.56 197 GLU A CA 1
ATOM 1405 C C . GLU A 1 197 ? -18.141 -13.75 -15.078 1 98.56 197 GLU A C 1
ATOM 1407 O O . GLU A 1 197 ? -18.594 -14.773 -15.594 1 98.56 197 GLU A O 1
ATOM 1412 N N . THR A 1 198 ? -17.078 -13.094 -15.555 1 96.5 198 THR A N 1
ATOM 1413 C CA . THR A 1 198 ? -16.594 -13.328 -16.906 1 96.5 198 THR A CA 1
ATOM 1414 C C . THR A 1 198 ? -15.367 -14.234 -16.891 1 96.5 198 THR A C 1
ATOM 1416 O O . THR A 1 198 ? -14.75 -14.477 -17.922 1 96.5 198 THR A O 1
ATOM 1419 N N . SER A 1 199 ? -14.914 -14.68 -15.82 1 96.31 199 SER A N 1
ATOM 1420 C CA . SER A 1 199 ? -13.805 -15.594 -15.578 1 96.31 199 SER A CA 1
ATOM 1421 C C . SER A 1 199 ? -14.016 -16.391 -14.297 1 96.31 199 SER A C 1
ATOM 1423 O O . SER A 1 199 ? -13.43 -16.078 -13.258 1 96.31 199 SER A O 1
ATOM 1425 N N . CYS A 1 200 ? -14.805 -17.438 -14.391 1 98.31 200 CYS A N 1
ATOM 1426 C CA . CYS A 1 200 ? -15.336 -18.047 -13.172 1 98.31 200 CYS A CA 1
ATOM 1427 C C . CYS A 1 200 ? -15.125 -19.562 -13.18 1 98.31 200 CYS A C 1
ATOM 1429 O O . CYS A 1 200 ? -16.078 -20.312 -12.984 1 98.31 200 CYS A O 1
ATOM 1431 N N . ALA A 1 201 ? -13.891 -19.984 -13.273 1 97.94 201 ALA A N 1
ATOM 1432 C CA . ALA A 1 201 ? -13.562 -21.391 -13.484 1 97.94 201 ALA A CA 1
ATOM 1433 C C . ALA A 1 201 ? -13.945 -22.234 -12.266 1 97.94 201 ALA A C 1
ATOM 1435 O O . ALA A 1 201 ? -14.484 -23.344 -12.406 1 97.94 201 ALA A O 1
ATOM 1436 N N . LEU A 1 202 ? -13.703 -21.75 -11.062 1 98.5 202 LEU A N 1
ATOM 1437 C CA . LEU A 1 202 ? -14.023 -22.531 -9.875 1 98.5 202 LEU A CA 1
ATOM 1438 C C . LEU A 1 202 ? -15.531 -22.625 -9.672 1 98.5 202 LEU A C 1
ATOM 1440 O O . LEU A 1 202 ? -16.062 -23.719 -9.414 1 98.5 202 LEU A O 1
ATOM 1444 N N . ASN A 1 203 ? -16.188 -21.453 -9.805 1 98.31 203 ASN A N 1
ATOM 1445 C CA . ASN A 1 203 ? -17.641 -21.453 -9.664 1 98.31 203 ASN A CA 1
ATOM 1446 C C . ASN A 1 203 ? -18.297 -22.438 -10.617 1 98.31 203 ASN A C 1
ATOM 1448 O O . ASN A 1 203 ? -19.172 -23.219 -10.219 1 98.31 203 ASN A O 1
ATOM 1452 N N . ALA A 1 204 ? -17.859 -22.422 -11.828 1 98 204 ALA A N 1
ATOM 1453 C CA . ALA A 1 204 ? -18.391 -23.328 -12.844 1 98 204 ALA A CA 1
ATOM 1454 C C . ALA A 1 204 ? -18.109 -24.781 -12.484 1 98 204 ALA A C 1
ATOM 1456 O O . ALA A 1 204 ? -18.969 -25.656 -12.648 1 98 204 ALA A O 1
ATOM 1457 N N . ALA A 1 205 ? -16.922 -25.047 -12.055 1 98 205 ALA A N 1
ATOM 1458 C CA . ALA A 1 205 ? -16.547 -26.422 -11.688 1 98 205 ALA A CA 1
ATOM 1459 C C . ALA A 1 205 ? -17.422 -26.938 -10.547 1 98 205 ALA A C 1
ATOM 1461 O O . ALA A 1 205 ? -17.891 -28.078 -10.586 1 98 205 ALA A O 1
ATOM 1462 N N . LEU A 1 206 ? -17.609 -26.125 -9.531 1 97.38 206 LEU A N 1
ATOM 1463 C CA . LEU A 1 206 ? -18.422 -26.531 -8.391 1 97.38 206 LEU A CA 1
ATOM 1464 C C . LEU A 1 206 ? -19.875 -26.75 -8.805 1 97.38 206 LEU A C 1
ATOM 1466 O O . LEU A 1 206 ? -20.516 -27.672 -8.32 1 97.38 206 LEU A O 1
ATOM 1470 N N . THR A 1 207 ? -20.344 -25.906 -9.68 1 95.81 207 THR A N 1
ATOM 1471 C CA . THR A 1 207 ? -21.719 -26 -10.156 1 95.81 207 THR A CA 1
ATOM 1472 C C . THR A 1 207 ? -21.906 -27.266 -10.992 1 95.81 207 THR A C 1
ATOM 1474 O O . THR A 1 207 ? -22.953 -27.922 -10.914 1 95.81 207 THR A O 1
ATOM 1477 N N . ASN A 1 208 ? -20.891 -27.672 -11.672 1 95.75 208 ASN A N 1
ATOM 1478 C CA . ASN A 1 208 ? -21 -28.781 -12.609 1 95.75 208 ASN A CA 1
ATOM 1479 C C . ASN A 1 208 ? -20.531 -30.094 -11.977 1 95.75 208 ASN A C 1
ATOM 1481 O O . ASN A 1 208 ? -20.625 -31.156 -12.586 1 95.75 208 ASN A O 1
ATOM 1485 N N . GLY A 1 209 ? -19.984 -30 -10.828 1 94.81 209 GLY A N 1
ATOM 1486 C CA . GLY A 1 209 ? -19.516 -31.188 -10.133 1 94.81 209 GLY A CA 1
ATOM 1487 C C . GLY A 1 209 ? -18.156 -31.656 -10.609 1 94.81 209 GLY A C 1
ATOM 1488 O O . GLY A 1 209 ? -17.75 -32.781 -10.312 1 94.81 209 GLY A O 1
ATOM 1489 N N . GLY A 1 210 ? -17.531 -30.766 -11.391 1 96.81 210 GLY A N 1
ATOM 1490 C CA . GLY A 1 210 ? -16.188 -31.047 -11.891 1 96.81 210 GLY A CA 1
ATOM 1491 C C . GLY A 1 210 ? -15.633 -29.938 -12.758 1 96.81 210 GLY A C 1
ATOM 1492 O O . GLY A 1 210 ? -16.375 -29.047 -13.195 1 96.81 210 GLY A O 1
ATOM 1493 N N . PRO A 1 211 ? -14.344 -30.016 -12.961 1 97.5 211 PRO A N 1
ATOM 1494 C CA . PRO A 1 211 ? -13.727 -28.953 -13.781 1 97.5 211 PRO A CA 1
ATOM 1495 C C . PRO A 1 211 ? -14.297 -28.906 -15.195 1 97.5 211 PRO A C 1
ATOM 1497 O O . PRO A 1 211 ? -14.531 -29.953 -15.812 1 97.5 211 PRO A O 1
ATOM 1500 N N . VAL A 1 212 ? -14.602 -27.766 -15.672 1 97.94 212 VAL A N 1
ATOM 1501 C CA . VAL A 1 212 ? -15.078 -27.5 -17.031 1 97.94 212 VAL A CA 1
ATOM 1502 C C . VAL A 1 212 ? -14.359 -26.297 -17.625 1 97.94 212 VAL A C 1
ATOM 1504 O O . VAL A 1 212 ? -13.82 -25.469 -16.875 1 97.94 212 VAL A O 1
ATOM 1507 N N . ASP A 1 213 ? -14.305 -26.25 -18.938 1 97.5 213 ASP A N 1
ATOM 1508 C CA . ASP A 1 213 ? -13.734 -25.078 -19.594 1 97.5 213 ASP A CA 1
ATOM 1509 C C . ASP A 1 213 ? -14.727 -23.922 -19.594 1 97.5 213 ASP A C 1
ATOM 1511 O O . ASP A 1 213 ? -15.922 -24.109 -19.812 1 97.5 213 ASP A O 1
ATOM 1515 N N . VAL A 1 214 ? -14.219 -22.75 -19.281 1 97.56 214 VAL A N 1
ATOM 1516 C CA . VAL A 1 214 ? -15.055 -21.547 -19.328 1 97.56 214 VAL A CA 1
ATOM 1517 C C . VAL A 1 214 ? -14.438 -20.531 -20.281 1 97.56 214 VAL A C 1
ATOM 1519 O O . VAL A 1 214 ? -13.25 -20.609 -20.609 1 97.56 214 VAL A O 1
ATOM 1522 N N . GLU A 1 215 ? -15.266 -19.625 -20.766 1 95.75 215 GLU A N 1
ATOM 1523 C CA . GLU A 1 215 ? -14.734 -18.469 -21.484 1 95.75 215 GLU A CA 1
ATOM 1524 C C . GLU A 1 215 ? -14.062 -17.484 -20.516 1 95.75 215 GLU A C 1
ATOM 1526 O O . GLU A 1 215 ? -14.453 -17.391 -19.359 1 95.75 215 GLU A O 1
ATOM 1531 N N . VAL A 1 216 ? -13.086 -16.812 -21.031 1 95.75 216 VAL A N 1
ATOM 1532 C CA . VAL A 1 216 ? -12.32 -15.875 -20.203 1 95.75 216 VAL A CA 1
ATOM 1533 C C . VAL A 1 216 ? -12.391 -14.477 -20.812 1 95.75 216 VAL A C 1
ATOM 1535 O O . VAL A 1 216 ? -12.062 -14.281 -21.984 1 95.75 216 VAL A O 1
ATOM 1538 N N . SER A 1 217 ? -12.883 -13.555 -20.062 1 96.81 217 SER A N 1
ATOM 1539 C CA . SER A 1 217 ? -12.953 -12.156 -20.469 1 96.81 217 SER A CA 1
ATOM 1540 C C . SER A 1 217 ? -13.094 -11.234 -19.266 1 96.81 217 SER A C 1
ATOM 1542 O O . SER A 1 217 ? -13.047 -11.68 -18.125 1 96.81 217 SER A O 1
ATOM 1544 N N . GLY A 1 218 ? -13.07 -9.906 -19.562 1 97.19 218 GLY A N 1
ATOM 1545 C CA . GLY A 1 218 ? -13.305 -8.938 -18.5 1 97.19 218 GLY A CA 1
ATOM 1546 C C . GLY A 1 218 ? -12.039 -8.266 -18.016 1 97.19 218 GLY A C 1
ATOM 1547 O O . GLY A 1 218 ? -10.938 -8.625 -18.438 1 97.19 218 GLY A O 1
ATOM 1548 N N . ILE A 1 219 ? -12.234 -7.449 -17.031 1 97.19 219 ILE A N 1
ATOM 1549 C CA . ILE A 1 219 ? -11.164 -6.523 -16.656 1 97.19 219 ILE A CA 1
ATOM 1550 C C . ILE A 1 219 ? -10.109 -7.258 -15.844 1 97.19 219 ILE A C 1
ATOM 1552 O O . ILE A 1 219 ? -8.977 -6.781 -15.711 1 97.19 219 ILE A O 1
ATOM 1556 N N . ALA A 1 220 ? -10.492 -8.43 -15.273 1 96.94 220 ALA A N 1
ATOM 1557 C CA . ALA A 1 220 ? -9.547 -9.156 -14.43 1 96.94 220 ALA A CA 1
ATOM 1558 C C . ALA A 1 220 ? -9.023 -10.398 -15.133 1 96.94 220 ALA A C 1
ATOM 1560 O O . ALA A 1 220 ? -8.32 -11.211 -14.531 1 96.94 220 ALA A O 1
ATOM 1561 N N . ALA A 1 221 ? -9.32 -10.547 -16.422 1 94.25 221 ALA A N 1
ATOM 1562 C CA . ALA A 1 221 ? -9.039 -11.766 -17.172 1 94.25 221 ALA A CA 1
ATOM 1563 C C . ALA A 1 221 ? -7.535 -12.031 -17.234 1 94.25 221 ALA A C 1
ATOM 1565 O O . ALA A 1 221 ? -7.102 -13.188 -17.234 1 94.25 221 ALA A O 1
ATOM 1566 N N . ASN A 1 222 ? -6.75 -11.031 -17.203 1 89.06 222 ASN A N 1
ATOM 1567 C CA . ASN A 1 222 ? -5.305 -11.188 -17.344 1 89.06 222 ASN A CA 1
ATOM 1568 C C . ASN A 1 222 ? -4.703 -11.914 -16.141 1 89.06 222 ASN A C 1
ATOM 1570 O O . ASN A 1 222 ? -3.727 -12.648 -16.281 1 89.06 222 ASN A O 1
ATOM 1574 N N . ALA A 1 223 ? -5.312 -11.711 -14.977 1 93.56 223 ALA A N 1
ATOM 1575 C CA . ALA A 1 223 ? -4.734 -12.281 -13.766 1 93.56 223 ALA A CA 1
ATOM 1576 C C . ALA A 1 223 ? -5.594 -13.43 -13.234 1 93.56 223 ALA A C 1
ATOM 1578 O O . ALA A 1 223 ? -5.086 -14.352 -12.602 1 93.56 223 ALA A O 1
ATOM 1579 N N . LEU A 1 224 ? -6.871 -13.375 -13.539 1 97 224 LEU A N 1
ATOM 1580 C CA . LEU A 1 224 ? -7.785 -14.352 -12.953 1 97 224 LEU A CA 1
ATOM 1581 C C . LEU A 1 224 ? -8.383 -15.242 -14.031 1 97 224 LEU A C 1
ATOM 1583 O O . LEU A 1 224 ? -9.234 -16.094 -13.742 1 97 224 LEU A O 1
ATOM 1587 N N . GLY A 1 225 ? -7.906 -15.047 -15.25 1 94.75 225 GLY A N 1
ATOM 1588 C CA . GLY A 1 225 ? -8.555 -15.695 -16.375 1 94.75 225 GLY A CA 1
ATOM 1589 C C . GLY A 1 225 ? -8.031 -17.094 -16.656 1 94.75 225 GLY A C 1
ATOM 1590 O O . GLY A 1 225 ? -7.504 -17.359 -17.734 1 94.75 225 GLY A O 1
ATOM 1591 N N . ALA A 1 226 ? -8.266 -18.047 -15.789 1 94.25 226 ALA A N 1
ATOM 1592 C CA . ALA A 1 226 ? -7.984 -19.453 -16.078 1 94.25 226 ALA A CA 1
ATOM 1593 C C . ALA A 1 226 ? -9.164 -20.109 -16.781 1 94.25 226 ALA A C 1
ATOM 1595 O O . ALA A 1 226 ? -10.312 -20 -16.328 1 94.25 226 ALA A O 1
ATOM 1596 N N . ARG A 1 227 ? -8.875 -20.797 -17.812 1 95.19 227 ARG A N 1
ATOM 1597 C CA . ARG A 1 227 ? -9.93 -21.469 -18.578 1 95.19 227 ARG A CA 1
ATOM 1598 C C . ARG A 1 227 ? -10.516 -22.641 -17.797 1 95.19 227 ARG A C 1
ATOM 1600 O O . ARG A 1 227 ? -11.68 -22.984 -17.969 1 95.19 227 ARG A O 1
ATOM 1607 N N . ARG A 1 228 ? -9.719 -23.188 -17.031 1 96.75 228 ARG A N 1
ATOM 1608 C CA . ARG A 1 228 ? -10.109 -24.359 -16.266 1 96.75 228 ARG A CA 1
ATOM 1609 C C . ARG A 1 228 ? -9.477 -24.344 -14.875 1 96.75 228 ARG A C 1
ATOM 1611 O O . ARG A 1 228 ? -8.289 -24.016 -14.727 1 96.75 228 ARG A O 1
ATOM 1618 N N . ILE A 1 229 ? -10.297 -24.672 -13.852 1 98.31 229 ILE A N 1
ATOM 1619 C CA . ILE A 1 229 ? -9.812 -24.672 -12.469 1 98.31 229 ILE A CA 1
ATOM 1620 C C . ILE A 1 229 ? -8.82 -25.812 -12.273 1 98.31 229 ILE A C 1
ATOM 1622 O O . ILE A 1 229 ? -8.961 -26.875 -12.883 1 98.31 229 ILE A O 1
ATOM 1626 N N . GLY A 1 230 ? -7.812 -25.641 -11.477 1 98 230 GLY A N 1
ATOM 1627 C CA . GLY A 1 230 ? -6.867 -26.688 -11.156 1 98 230 GLY A CA 1
ATOM 1628 C C . GLY A 1 230 ? -7.504 -27.859 -10.438 1 98 230 GLY A C 1
ATOM 1629 O O . GLY A 1 230 ? -8.43 -27.688 -9.641 1 98 230 GLY A O 1
ATOM 1630 N N . GLU A 1 231 ? -6.926 -29.031 -10.641 1 97.88 231 GLU A N 1
ATOM 1631 C CA . GLU A 1 231 ? -7.434 -30.25 -10.016 1 97.88 231 GLU A CA 1
ATOM 1632 C C . GLU A 1 231 ? -7.262 -30.203 -8.5 1 97.88 231 GLU A C 1
ATOM 1634 O O . GLU A 1 231 ? -8.141 -30.641 -7.762 1 97.88 231 GLU A O 1
ATOM 1639 N N . ILE A 1 232 ? -6.176 -29.656 -8.078 1 98.06 232 ILE A N 1
ATOM 1640 C CA . ILE A 1 232 ? -5.91 -29.594 -6.648 1 98.06 232 ILE A CA 1
ATOM 1641 C C . ILE A 1 232 ? -6.93 -28.688 -5.969 1 98.06 232 ILE A C 1
ATOM 1643 O O . ILE A 1 232 ? -7.527 -29.062 -4.957 1 98.06 232 ILE A O 1
ATOM 1647 N N . CYS A 1 233 ? -7.102 -27.547 -6.547 1 97.94 233 CYS A N 1
ATOM 1648 C CA . CYS A 1 233 ? -8.055 -26.578 -5.988 1 97.94 233 CYS A CA 1
ATOM 1649 C C . CYS A 1 233 ? -9.453 -27.172 -5.945 1 97.94 233 CYS A C 1
ATOM 1651 O O . CYS A 1 233 ? -10.133 -27.094 -4.918 1 97.94 233 CYS A O 1
ATOM 1653 N N . PHE A 1 234 ? -9.898 -27.781 -7.07 1 98.25 234 PHE A N 1
ATOM 1654 C CA . PHE A 1 234 ? -11.234 -28.359 -7.121 1 98.25 234 PHE A CA 1
ATOM 1655 C C . PHE A 1 234 ? -11.398 -29.438 -6.051 1 98.25 234 PHE A C 1
ATOM 1657 O O . PHE A 1 234 ? -12.422 -29.469 -5.359 1 98.25 234 PHE A O 1
ATOM 1664 N N . GLY A 1 235 ? -10.445 -30.281 -5.922 1 97.38 235 GLY A N 1
ATOM 1665 C CA . GLY A 1 235 ? -10.492 -31.312 -4.898 1 97.38 235 GLY A CA 1
ATOM 1666 C C . GLY A 1 235 ? -10.648 -30.766 -3.496 1 97.38 235 GLY A C 1
ATOM 1667 O O . GLY A 1 235 ? -11.461 -31.25 -2.713 1 97.38 235 GLY A O 1
ATOM 1668 N N . LEU A 1 236 ? -9.914 -29.703 -3.191 1 97.19 236 LEU A N 1
ATOM 1669 C CA . LEU A 1 236 ? -9.914 -29.109 -1.857 1 97.19 236 LEU A CA 1
ATOM 1670 C C . LEU A 1 236 ? -11.195 -28.312 -1.623 1 97.19 236 LEU A C 1
ATOM 1672 O O . LEU A 1 236 ? -11.656 -28.188 -0.484 1 97.19 236 LEU A O 1
ATOM 1676 N N . ALA A 1 237 ? -11.789 -27.812 -2.668 1 96.94 237 ALA A N 1
ATOM 1677 C CA . ALA A 1 237 ? -12.945 -26.922 -2.559 1 96.94 237 ALA A CA 1
ATOM 1678 C C . ALA A 1 237 ? -14.227 -27.719 -2.342 1 96.94 237 ALA A C 1
ATOM 1680 O O . ALA A 1 237 ? -15.242 -27.156 -1.908 1 96.94 237 ALA A O 1
ATOM 1681 N N . GLN A 1 238 ? -14.234 -28.938 -2.715 1 91.62 238 GLN A N 1
ATOM 1682 C CA . GLN A 1 238 ? -15.43 -29.781 -2.586 1 91.62 238 GLN A CA 1
ATOM 1683 C C . GLN A 1 238 ? -15.867 -29.875 -1.129 1 91.62 238 GLN A C 1
ATOM 1685 O O . GLN A 1 238 ? -17.031 -30.156 -0.848 1 91.62 238 GLN A O 1
ATOM 1690 N N . GLY A 1 239 ? -15.039 -29.547 -0.209 1 77.88 239 GLY A N 1
ATOM 1691 C CA . GLY A 1 239 ? -15.336 -29.688 1.206 1 77.88 239 GLY A CA 1
ATOM 1692 C C . GLY A 1 239 ? -16.078 -28.484 1.781 1 77.88 239 GLY A C 1
ATOM 1693 O O . GLY A 1 239 ? -16.391 -28.469 2.973 1 77.88 239 GLY A O 1
ATOM 1694 N N . GLY A 1 240 ? -16.359 -27.406 0.812 1 77.56 240 GLY A N 1
ATOM 1695 C CA . GLY A 1 240 ? -17.156 -26.375 1.447 1 77.56 240 GLY A CA 1
ATOM 1696 C C . GLY A 1 240 ? -16.703 -24.969 1.087 1 77.56 240 GLY A C 1
ATOM 1697 O O . GLY A 1 240 ? -17 -24.016 1.816 1 77.56 240 GLY A O 1
ATOM 1698 N N . ALA A 1 241 ? -15.984 -24.828 0.112 1 84.44 241 ALA A N 1
ATOM 1699 C CA . ALA A 1 241 ? -15.664 -23.438 -0.243 1 84.44 241 ALA A CA 1
ATOM 1700 C C . ALA A 1 241 ? -16.891 -22.719 -0.805 1 84.44 241 ALA A C 1
ATOM 1702 O O . ALA A 1 241 ? -17.641 -23.297 -1.606 1 84.44 241 ALA A O 1
ATOM 1703 N N . ARG A 1 242 ? -17.141 -21.578 -0.181 1 94.62 242 ARG A N 1
ATOM 1704 C CA . ARG A 1 242 ? -18.188 -20.734 -0.769 1 94.62 242 ARG A CA 1
ATOM 1705 C C . ARG A 1 242 ? -17.656 -19.984 -1.986 1 94.62 242 ARG A C 1
ATOM 1707 O O . ARG A 1 242 ? -16.531 -19.484 -1.974 1 94.62 242 ARG A O 1
ATOM 1714 N N . SER A 1 243 ? -18.359 -20.078 -3.047 1 97.38 243 SER A N 1
ATOM 1715 C CA . SER A 1 243 ? -17.984 -19.438 -4.297 1 97.38 243 SER A CA 1
ATOM 1716 C C . SER A 1 243 ? -18.984 -18.359 -4.688 1 97.38 243 SER A C 1
ATOM 1718 O O . SER A 1 243 ? -20.188 -18.609 -4.754 1 97.38 243 SER A O 1
ATOM 1720 N N . VAL A 1 244 ? -18.531 -17.141 -4.887 1 98.62 244 VAL A N 1
ATOM 1721 C CA . VAL A 1 244 ? -19.422 -16.062 -5.32 1 98.62 244 VAL A CA 1
ATOM 1722 C C . VAL A 1 244 ? -18.828 -15.367 -6.547 1 98.62 244 VAL A C 1
ATOM 1724 O O . VAL A 1 244 ? -17.625 -15.445 -6.789 1 98.62 244 VAL A O 1
ATOM 1727 N N . LEU A 1 245 ? -19.703 -14.742 -7.352 1 98.88 245 LEU A N 1
ATOM 1728 C CA . LEU A 1 245 ? -19.312 -14.031 -8.562 1 98.88 245 LEU A CA 1
ATOM 1729 C C . LEU A 1 245 ? -19.562 -12.531 -8.414 1 98.88 245 LEU A C 1
ATOM 1731 O O . LEU A 1 245 ? -20.516 -12.117 -7.75 1 98.88 245 LEU A O 1
ATOM 1735 N N . VAL A 1 246 ? -18.703 -11.742 -9.047 1 98.94 246 VAL A N 1
ATOM 1736 C CA . VAL A 1 246 ? -18.875 -10.289 -9.016 1 98.94 246 VAL A CA 1
ATOM 1737 C C . VAL A 1 246 ? -18.781 -9.727 -10.43 1 98.94 246 VAL A C 1
ATOM 1739 O O . VAL A 1 246 ? -18.016 -10.242 -11.258 1 98.94 246 VAL A O 1
ATOM 1742 N N . PRO A 1 247 ? -19.516 -8.688 -10.781 1 98.88 247 PRO A N 1
ATOM 1743 C CA . PRO A 1 247 ? -19.391 -8.039 -12.086 1 98.88 247 PRO A CA 1
ATOM 1744 C C . PRO A 1 247 ? -18.125 -7.176 -12.188 1 98.88 247 PRO A C 1
ATOM 1746 O O . PRO A 1 247 ? -17.594 -6.734 -11.172 1 98.88 247 PRO A O 1
ATOM 1749 N N . ASP A 1 248 ? -17.75 -6.914 -13.422 1 98.81 248 ASP A N 1
ATOM 1750 C CA . ASP A 1 248 ? -16.578 -6.094 -13.68 1 98.81 248 ASP A CA 1
ATOM 1751 C C . ASP A 1 248 ? -16.703 -4.719 -13.023 1 98.81 248 ASP A C 1
ATOM 1753 O O . ASP A 1 248 ? -15.727 -4.184 -12.492 1 98.81 248 ASP A O 1
ATOM 1757 N N . ALA A 1 249 ? -17.875 -4.184 -13.047 1 98.81 249 ALA A N 1
ATOM 1758 C CA . ALA A 1 249 ? -18.094 -2.852 -12.484 1 98.81 249 ALA A CA 1
ATOM 1759 C C . ALA A 1 249 ? -17.797 -2.83 -10.984 1 98.81 249 ALA A C 1
ATOM 1761 O O . ALA A 1 249 ? -17.297 -1.835 -10.461 1 98.81 249 ALA A O 1
ATOM 1762 N N . ALA A 1 250 ? -18.109 -3.9 -10.266 1 98.88 250 ALA A N 1
ATOM 1763 C CA . ALA A 1 250 ? -17.844 -3.996 -8.828 1 98.88 250 ALA A CA 1
ATOM 1764 C C . ALA A 1 250 ? -16.344 -4.055 -8.555 1 98.88 250 ALA A C 1
ATOM 1766 O O . ALA A 1 250 ? -15.859 -3.475 -7.586 1 98.88 250 ALA A O 1
ATOM 1767 N N . ILE A 1 251 ? -15.672 -4.758 -9.391 1 98.94 251 ILE A N 1
ATOM 1768 C CA . ILE A 1 251 ? -14.219 -4.859 -9.258 1 98.94 251 ILE A CA 1
ATOM 1769 C C . ILE A 1 251 ? -13.586 -3.484 -9.445 1 98.94 251 ILE A C 1
ATOM 1771 O O . ILE A 1 251 ? -12.734 -3.074 -8.648 1 98.94 251 ILE A O 1
ATOM 1775 N N . ALA A 1 252 ? -14.047 -2.787 -10.477 1 98.69 252 ALA A N 1
ATOM 1776 C CA . ALA A 1 252 ? -13.539 -1.443 -10.734 1 98.69 252 ALA A C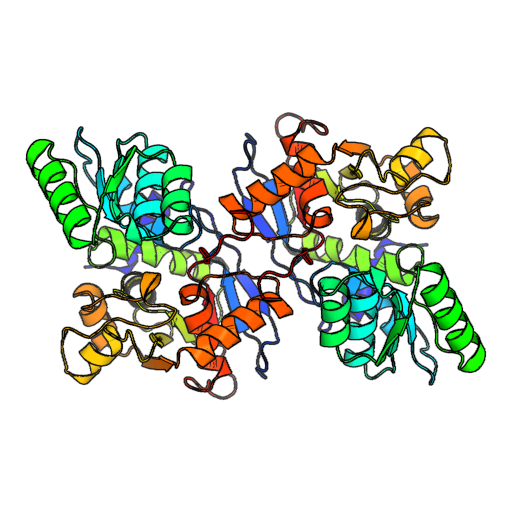A 1
ATOM 1777 C C . ALA A 1 252 ? -13.82 -0.515 -9.555 1 98.69 252 ALA A C 1
ATOM 1779 O O . ALA A 1 252 ? -12.961 0.283 -9.164 1 98.69 252 ALA A O 1
ATOM 1780 N N . ALA A 1 253 ? -14.977 -0.627 -9 1 98.69 253 ALA A N 1
ATOM 1781 C CA . ALA A 1 253 ? -15.352 0.187 -7.848 1 98.69 253 ALA A CA 1
ATOM 1782 C C . ALA A 1 253 ? -14.461 -0.123 -6.648 1 98.69 253 ALA A C 1
ATOM 1784 O O . ALA A 1 253 ? -14.047 0.784 -5.922 1 98.69 253 ALA A O 1
ATOM 1785 N N . ALA A 1 254 ? -14.172 -1.38 -6.453 1 98.88 254 ALA A N 1
ATOM 1786 C CA . ALA A 1 254 ? -13.32 -1.787 -5.34 1 98.88 254 ALA A CA 1
ATOM 1787 C C . ALA A 1 254 ? -11.891 -1.281 -5.531 1 98.88 254 ALA A C 1
ATOM 1789 O O . ALA A 1 254 ? -11.234 -0.888 -4.566 1 98.88 254 ALA A O 1
ATOM 1790 N N . GLN A 1 255 ? -11.398 -1.298 -6.781 1 98.75 255 GLN A N 1
ATOM 1791 C CA . GLN A 1 255 ? -10.094 -0.716 -7.062 1 98.75 255 GLN A CA 1
ATOM 1792 C C . GLN A 1 255 ? -10.039 0.75 -6.645 1 98.75 255 GLN A C 1
ATOM 1794 O O . GLN A 1 255 ? -9.102 1.172 -5.961 1 98.75 255 GLN A O 1
ATOM 1799 N N . ARG A 1 256 ? -11.039 1.454 -7.055 1 97.56 256 ARG A N 1
ATOM 1800 C CA . ARG A 1 256 ? -11.102 2.881 -6.746 1 97.56 256 ARG A CA 1
ATOM 1801 C C . ARG A 1 256 ? -11.188 3.113 -5.242 1 97.56 256 ARG A C 1
ATOM 1803 O O . ARG A 1 256 ? -10.539 4.012 -4.711 1 97.56 256 ARG A O 1
ATOM 1810 N N . ALA A 1 257 ? -11.938 2.322 -4.574 1 98 257 ALA A N 1
ATOM 1811 C CA . ALA A 1 257 ? -12.125 2.479 -3.135 1 98 257 ALA A CA 1
ATOM 1812 C C . ALA A 1 257 ? -10.828 2.213 -2.383 1 98 257 ALA A C 1
ATOM 1814 O O . ALA A 1 257 ? -10.453 2.969 -1.479 1 98 257 ALA A O 1
ATOM 1815 N N . LEU A 1 258 ? -10.117 1.132 -2.766 1 98.69 258 LEU A N 1
ATOM 1816 C CA . LEU A 1 258 ? -8.844 0.807 -2.133 1 98.69 258 LEU A CA 1
ATOM 1817 C C . LEU A 1 258 ? -7.859 1.964 -2.27 1 98.69 258 LEU A C 1
ATOM 1819 O O . LEU A 1 258 ? -7.176 2.32 -1.306 1 98.69 258 LEU A O 1
ATOM 1823 N N . TRP A 1 259 ? -7.859 2.543 -3.418 1 97.62 259 TRP A N 1
ATOM 1824 C CA . TRP A 1 259 ? -6.961 3.666 -3.65 1 97.62 259 TRP A CA 1
ATOM 1825 C C . TRP A 1 259 ? -7.43 4.906 -2.896 1 97.62 259 TRP A C 1
ATOM 1827 O O . TRP A 1 259 ? -6.648 5.531 -2.174 1 97.62 259 TRP A O 1
ATOM 1837 N N . ALA A 1 260 ? -8.648 5.238 -3.018 1 95.81 260 ALA A N 1
ATOM 1838 C CA . ALA A 1 260 ? -9.18 6.48 -2.461 1 95.81 260 ALA A CA 1
ATOM 1839 C C . ALA A 1 260 ? -9.07 6.488 -0.938 1 95.81 260 ALA A C 1
ATOM 1841 O O . ALA A 1 260 ? -8.766 7.523 -0.339 1 95.81 260 ALA A O 1
ATOM 1842 N N . GLU A 1 261 ? -9.242 5.34 -0.356 1 96.94 261 GLU A N 1
ATOM 1843 C CA . GLU A 1 261 ? -9.414 5.359 1.094 1 96.94 261 GLU A CA 1
ATOM 1844 C C . GLU A 1 261 ? -8.141 4.926 1.808 1 96.94 261 GLU A C 1
ATOM 1846 O O . GLU A 1 261 ? -7.926 5.262 2.975 1 96.94 261 GLU A O 1
ATOM 1851 N N . ARG A 1 262 ? -7.246 4.168 1.097 1 98.25 262 ARG A N 1
ATOM 1852 C CA . ARG A 1 262 ? -6.117 3.609 1.835 1 98.25 262 ARG A CA 1
ATOM 1853 C C . ARG A 1 262 ? -4.84 3.648 1 1 98.25 262 ARG A C 1
ATOM 1855 O O . ARG A 1 262 ? -3.811 3.109 1.407 1 98.25 262 ARG A O 1
ATOM 1862 N N . ARG A 1 263 ? -4.945 4.262 -0.206 1 98 263 ARG A N 1
ATOM 1863 C CA . ARG A 1 263 ? -3.795 4.391 -1.094 1 98 263 ARG A CA 1
ATOM 1864 C C . ARG A 1 263 ? -3.182 3.031 -1.4 1 98 263 ARG A C 1
ATOM 1866 O O . ARG A 1 263 ? -1.957 2.889 -1.427 1 98 263 ARG A O 1
ATOM 1873 N N . VAL A 1 264 ? -4.016 2.055 -1.531 1 98.62 264 VAL A N 1
ATOM 1874 C CA . VAL A 1 264 ? -3.66 0.726 -2.021 1 98.62 264 VAL A CA 1
ATOM 1875 C C . VAL A 1 264 ? -4.027 0.604 -3.498 1 98.62 264 VAL A C 1
ATOM 1877 O O . VAL A 1 264 ? -5.191 0.376 -3.838 1 98.62 264 VAL A O 1
ATOM 1880 N N . LEU A 1 265 ? -3.041 0.828 -4.383 1 98.38 265 LEU A N 1
ATOM 1881 C CA . LEU A 1 265 ? -3.26 0.726 -5.824 1 98.38 265 LEU A CA 1
ATOM 1882 C C . LEU A 1 265 ? -2.984 -0.69 -6.316 1 98.38 265 LEU A C 1
ATOM 1884 O O . LEU A 1 265 ? -1.86 -1.186 -6.199 1 98.38 265 LEU A O 1
ATOM 1888 N N . VAL A 1 266 ? -4.027 -1.301 -6.859 1 98.62 266 VAL A N 1
ATOM 1889 C CA . VAL A 1 266 ? -3.889 -2.709 -7.215 1 98.62 266 VAL A CA 1
ATOM 1890 C C . VAL A 1 266 ? -4.457 -2.947 -8.609 1 98.62 266 VAL A C 1
ATOM 1892 O O . VAL A 1 266 ? -5.145 -2.086 -9.164 1 98.62 266 VAL A O 1
ATOM 1895 N N . GLU A 1 267 ? -4.043 -4.062 -9.227 1 97.75 267 GLU A N 1
ATOM 1896 C CA . GLU A 1 267 ? -4.691 -4.547 -10.438 1 97.75 267 GLU A CA 1
ATOM 1897 C C . GLU A 1 267 ? -6.098 -5.066 -10.141 1 97.75 267 GLU A C 1
ATOM 1899 O O . GLU A 1 267 ? -6.453 -5.285 -8.984 1 97.75 267 GLU A O 1
ATOM 1904 N N . PRO A 1 268 ? -6.934 -5.324 -11.18 1 98.38 268 PRO A N 1
ATOM 1905 C CA . PRO A 1 268 ? -8.312 -5.758 -10.93 1 98.38 268 PRO A CA 1
ATOM 1906 C C . PRO A 1 268 ? -8.383 -7.012 -10.062 1 98.38 268 PRO A C 1
ATOM 1908 O O . PRO A 1 268 ? -9.219 -7.086 -9.148 1 98.38 268 PRO A O 1
ATOM 1911 N N . ALA A 1 269 ? -7.492 -7.922 -10.25 1 98.5 269 ALA A N 1
ATOM 1912 C CA . ALA A 1 269 ? -7.48 -9.141 -9.453 1 98.5 269 ALA A CA 1
ATOM 1913 C C . ALA A 1 269 ? -7.328 -8.82 -7.965 1 98.5 269 ALA A C 1
ATOM 1915 O O . ALA A 1 269 ? -7.969 -9.445 -7.121 1 98.5 269 ALA A O 1
ATOM 1916 N N . GLY A 1 270 ? -6.527 -7.852 -7.652 1 98.81 270 GLY A N 1
ATOM 1917 C CA . GLY A 1 270 ? -6.262 -7.477 -6.273 1 98.81 270 GLY A CA 1
ATOM 1918 C C . GLY A 1 270 ? -7.465 -6.871 -5.578 1 98.81 270 GLY A C 1
ATOM 1919 O O . GLY A 1 270 ? -7.52 -6.832 -4.344 1 98.81 270 GLY A O 1
ATOM 1920 N N . ALA A 1 271 ? -8.453 -6.426 -6.34 1 98.88 271 ALA A N 1
ATOM 1921 C CA . ALA A 1 271 ? -9.633 -5.77 -5.777 1 98.88 271 ALA A CA 1
ATOM 1922 C C . ALA A 1 271 ? -10.836 -6.699 -5.785 1 98.88 271 ALA A C 1
ATOM 1924 O O . ALA A 1 271 ? -11.875 -6.391 -5.191 1 98.88 271 ALA A O 1
ATOM 1925 N N . THR A 1 272 ? -10.688 -7.824 -6.391 1 98.94 272 THR A N 1
ATOM 1926 C CA . THR A 1 272 ? -11.82 -8.695 -6.664 1 98.94 272 THR A CA 1
ATOM 1927 C C . THR A 1 272 ? -12.422 -9.227 -5.367 1 98.94 272 THR A C 1
ATOM 1929 O O . THR A 1 272 ? -13.648 -9.25 -5.211 1 98.94 272 THR A O 1
ATOM 1932 N N . ALA A 1 273 ? -11.609 -9.602 -4.418 1 98.94 273 ALA A N 1
ATOM 1933 C CA . ALA A 1 273 ? -12.117 -10.117 -3.146 1 98.94 273 ALA A CA 1
ATOM 1934 C C . ALA A 1 273 ? -12.93 -9.055 -2.41 1 98.94 273 ALA A C 1
ATOM 1936 O O . ALA A 1 273 ? -14.039 -9.336 -1.941 1 98.94 273 ALA A O 1
ATOM 1937 N N . LEU A 1 274 ? -12.422 -7.816 -2.357 1 98.94 274 LEU A N 1
ATOM 1938 C CA . LEU A 1 274 ? -13.133 -6.734 -1.687 1 98.94 274 LEU A CA 1
ATOM 1939 C C . LEU A 1 274 ? -14.445 -6.426 -2.4 1 98.94 274 LEU A C 1
ATOM 1941 O O . LEU A 1 274 ? -15.445 -6.094 -1.756 1 98.94 274 LEU A O 1
ATOM 1945 N N . ALA A 1 275 ? -14.414 -6.551 -3.729 1 98.94 275 ALA A N 1
ATOM 1946 C CA . ALA A 1 275 ? -15.602 -6.27 -4.531 1 98.94 275 ALA A CA 1
ATOM 1947 C C . ALA A 1 275 ? -16.797 -7.098 -4.059 1 98.94 275 ALA A C 1
ATOM 1949 O O . ALA A 1 275 ? -17.938 -6.629 -4.09 1 98.94 275 ALA A O 1
ATOM 1950 N N . ALA A 1 276 ? -16.531 -8.336 -3.611 1 98.94 276 ALA A N 1
ATOM 1951 C CA . ALA A 1 276 ? -17.609 -9.219 -3.182 1 98.94 276 ALA A CA 1
ATOM 1952 C C . ALA A 1 276 ? -18.359 -8.641 -1.978 1 98.94 276 ALA A C 1
ATOM 1954 O O . ALA A 1 276 ? -19.578 -8.766 -1.868 1 98.94 276 ALA A O 1
ATOM 1955 N N . LEU A 1 277 ? -17.656 -8.023 -1.084 1 98.88 277 LEU A N 1
ATOM 1956 C CA . LEU A 1 277 ? -18.266 -7.414 0.091 1 98.88 277 LEU A CA 1
ATOM 1957 C C . LEU A 1 277 ? -18.969 -6.113 -0.276 1 98.88 277 LEU A C 1
ATOM 1959 O O . LEU A 1 277 ? -20.094 -5.875 0.136 1 98.88 277 LEU A O 1
ATOM 1963 N N . MET A 1 278 ? -18.344 -5.312 -1.084 1 98.81 278 MET A N 1
ATOM 1964 C CA . MET A 1 278 ? -18.859 -3.986 -1.397 1 98.81 278 MET A CA 1
ATOM 1965 C C . MET A 1 278 ? -20.156 -4.082 -2.195 1 98.81 278 MET A C 1
ATOM 1967 O O . MET A 1 278 ? -21.062 -3.273 -2.004 1 98.81 278 MET A O 1
ATOM 1971 N N . CYS A 1 279 ? -20.156 -5.055 -3.117 1 98.75 279 CYS A N 1
ATOM 1972 C CA . CYS A 1 279 ? -21.344 -5.133 -3.977 1 98.75 279 CYS A CA 1
ATOM 1973 C C . CYS A 1 279 ? -22.391 -6.059 -3.379 1 98.75 279 CYS A C 1
ATOM 1975 O O . CYS A 1 279 ? -23.453 -6.254 -3.967 1 98.75 279 CYS A O 1
ATOM 1977 N N . GLY A 1 280 ? -22.094 -6.688 -2.293 1 98.5 280 GLY A N 1
ATOM 1978 C CA . GLY A 1 280 ? -23.078 -7.484 -1.571 1 98.5 280 GLY A CA 1
ATOM 1979 C C . GLY A 1 280 ? -23.156 -8.922 -2.057 1 98.5 280 GLY A C 1
ATOM 1980 O O . GLY A 1 280 ? -24.047 -9.664 -1.655 1 98.5 280 GLY A O 1
ATOM 1981 N N . ALA A 1 281 ? -22.234 -9.328 -2.963 1 98.75 281 ALA A N 1
ATOM 1982 C CA . ALA A 1 281 ? -22.203 -10.727 -3.398 1 98.75 281 ALA A CA 1
ATOM 1983 C C . ALA A 1 281 ? -21.938 -11.664 -2.225 1 98.75 281 ALA A C 1
ATOM 1985 O O . ALA A 1 281 ? -22.406 -12.797 -2.209 1 98.75 281 ALA A O 1
ATOM 1986 N N . TYR A 1 282 ? -21.188 -11.203 -1.271 1 98.5 282 TYR A N 1
ATOM 1987 C CA . TYR A 1 282 ? -21.047 -11.859 0.023 1 98.5 282 TYR A CA 1
ATOM 1988 C C . TYR A 1 282 ? -21.484 -10.938 1.152 1 98.5 282 TYR A C 1
ATOM 1990 O O . TYR A 1 282 ? -21 -9.82 1.274 1 98.5 282 TYR A O 1
ATOM 1998 N N . ARG A 1 283 ? -22.328 -11.375 1.904 1 97.81 283 ARG A N 1
ATOM 1999 C CA . ARG A 1 283 ? -22.812 -10.625 3.057 1 97.81 283 ARG A CA 1
ATOM 2000 C C . ARG A 1 283 ? -22.484 -11.344 4.359 1 97.81 283 ARG A C 1
ATOM 2002 O O . ARG A 1 283 ? -23.062 -12.391 4.668 1 97.81 283 ARG A O 1
ATOM 2009 N N . PRO A 1 284 ? -21.578 -10.82 5.074 1 97.5 284 PRO A N 1
ATOM 2010 C CA . PRO A 1 284 ? -21.219 -11.445 6.348 1 97.5 284 PRO A CA 1
ATOM 2011 C C . PRO A 1 284 ? -22.391 -11.492 7.328 1 97.5 284 PRO A C 1
ATOM 2013 O O . PRO A 1 284 ? -23.266 -10.625 7.293 1 97.5 284 PRO A O 1
ATOM 2016 N N . GLU A 1 285 ? -22.391 -12.516 8.141 1 96.12 285 GLU A N 1
ATOM 2017 C CA . GLU A 1 285 ? -23.344 -12.562 9.25 1 96.12 285 GLU A CA 1
ATOM 2018 C C . GLU A 1 285 ? -23.016 -11.492 10.289 1 96.12 285 GLU A C 1
ATOM 2020 O O . GLU A 1 285 ? -21.906 -10.984 10.344 1 96.12 285 GLU A O 1
ATOM 2025 N N . PRO A 1 286 ? -24.078 -11.266 11.109 1 93.56 286 PRO A N 1
ATOM 2026 C CA . PRO A 1 286 ? -23.781 -10.344 12.211 1 93.56 286 PRO A CA 1
ATOM 2027 C C . PRO A 1 286 ? -22.609 -10.82 13.07 1 93.56 286 PRO A C 1
ATOM 2029 O O . PRO A 1 286 ? -22.5 -12.016 13.375 1 93.56 286 PRO A O 1
ATOM 2032 N N . ASP A 1 287 ? -21.625 -10.133 13.406 1 94.25 287 ASP A N 1
ATOM 2033 C CA . ASP A 1 287 ? -20.484 -10.367 14.281 1 94.25 287 ASP A CA 1
ATOM 2034 C C . ASP A 1 287 ? -19.422 -11.211 13.586 1 94.25 287 ASP A C 1
ATOM 2036 O O . ASP A 1 287 ? -18.438 -11.609 14.195 1 94.25 287 ASP A O 1
ATOM 2040 N N . GLU A 1 288 ? -19.781 -11.609 12.281 1 97.56 288 GLU A N 1
ATOM 2041 C CA . GLU A 1 288 ? -18.75 -12.32 11.516 1 97.56 288 GLU A CA 1
ATOM 2042 C C . GLU A 1 288 ? -17.562 -11.414 11.227 1 97.56 288 GLU A C 1
ATOM 2044 O O . GLU A 1 288 ? -17.703 -10.344 10.641 1 97.56 288 GLU A O 1
ATOM 2049 N N . ARG A 1 289 ? -16.438 -11.828 11.789 1 98.5 289 ARG A N 1
ATOM 2050 C CA . ARG A 1 289 ? -15.211 -11.109 11.461 1 98.5 289 ARG A CA 1
ATOM 2051 C C . ARG A 1 289 ? -14.664 -11.547 10.109 1 98.5 289 ARG A C 1
ATOM 2053 O O . ARG A 1 289 ? -14.391 -12.727 9.891 1 98.5 289 ARG A O 1
ATOM 2060 N N . VAL A 1 290 ? -14.469 -10.586 9.133 1 98.81 290 VAL A N 1
ATOM 2061 C CA . VAL A 1 290 ? -14.109 -10.914 7.762 1 98.81 290 VAL A CA 1
ATOM 2062 C C . VAL A 1 290 ? -12.742 -10.336 7.43 1 98.81 290 VAL A C 1
ATOM 2064 O O . VAL A 1 290 ? -12.398 -9.234 7.871 1 98.81 290 VAL A O 1
ATOM 2067 N N . ALA A 1 291 ? -11.984 -11.133 6.734 1 98.88 291 ALA A N 1
ATOM 2068 C CA . ALA A 1 291 ? -10.688 -10.711 6.215 1 98.88 291 ALA A CA 1
ATOM 2069 C C . ALA A 1 291 ? -10.648 -10.812 4.695 1 98.88 291 ALA A C 1
ATOM 2071 O O . ALA A 1 291 ? -11.297 -11.688 4.109 1 98.88 291 ALA A O 1
ATOM 2072 N N . VAL A 1 292 ? -9.898 -9.883 4.07 1 98.94 292 VAL A N 1
ATOM 2073 C CA . VAL A 1 292 ? -9.766 -9.812 2.619 1 98.94 292 VAL A CA 1
ATOM 2074 C C . VAL A 1 292 ? -8.297 -9.914 2.229 1 98.94 292 VAL A C 1
ATOM 2076 O O . VAL A 1 292 ? -7.449 -9.219 2.793 1 98.94 292 VAL A O 1
ATOM 2079 N N . LEU A 1 293 ? -8.008 -10.836 1.323 1 98.94 293 LEU A N 1
ATOM 2080 C CA . LEU A 1 293 ? -6.66 -10.945 0.787 1 98.94 293 LEU A CA 1
ATOM 2081 C C . LEU A 1 293 ? -6.504 -10.094 -0.469 1 98.94 293 LEU A C 1
ATOM 2083 O O . LEU A 1 293 ? -7.203 -10.312 -1.462 1 98.94 293 LEU A O 1
ATOM 2087 N N . VAL A 1 294 ? -5.641 -9.055 -0.431 1 98.94 294 VAL A N 1
ATOM 2088 C CA . VAL A 1 294 ? -5.266 -8.258 -1.595 1 98.94 294 VAL A CA 1
ATOM 2089 C C . VAL A 1 294 ? -4.125 -8.945 -2.346 1 98.94 294 VAL A C 1
ATOM 2091 O O . VAL A 1 294 ? -2.957 -8.797 -1.979 1 98.94 294 VAL A O 1
ATOM 2094 N N . CYS A 1 295 ? -4.398 -9.57 -3.477 1 98.81 295 CYS A N 1
ATOM 2095 C CA . CYS A 1 295 ? -3.535 -10.648 -3.939 1 98.81 295 CYS A CA 1
ATOM 2096 C C . CYS A 1 295 ? -2.5 -10.133 -4.934 1 98.81 295 CYS A C 1
ATOM 2098 O O . CYS A 1 295 ? -1.494 -10.797 -5.188 1 98.81 295 CYS A O 1
ATOM 2100 N N . GLY A 1 296 ? -2.771 -8.969 -5.605 1 98.19 296 GLY A N 1
ATOM 2101 C CA . GLY A 1 296 ? -1.851 -8.508 -6.633 1 98.19 296 GLY A CA 1
ATOM 2102 C C . GLY A 1 296 ? -1.991 -7.031 -6.941 1 98.19 296 GLY A C 1
ATOM 2103 O O . GLY A 1 296 ? -3.082 -6.469 -6.824 1 98.19 296 GLY A O 1
ATOM 2104 N N . GLY A 1 297 ? -0.864 -6.438 -7.422 1 97.62 297 GLY A N 1
ATOM 2105 C CA . GLY A 1 297 ? -0.831 -4.988 -7.543 1 97.62 297 GLY A CA 1
ATOM 2106 C C . GLY A 1 297 ? -0.345 -4.512 -8.898 1 97.62 297 GLY A C 1
ATOM 2107 O O . GLY A 1 297 ? -0.042 -3.33 -9.07 1 97.62 297 GLY A O 1
ATOM 2108 N N . ASN A 1 298 ? -0.301 -5.406 -9.93 1 95.88 298 ASN A N 1
ATOM 2109 C CA . ASN A 1 298 ? 0.302 -5.035 -11.211 1 95.88 298 ASN A CA 1
ATOM 2110 C C . ASN A 1 298 ? -0.729 -4.441 -12.164 1 95.88 298 ASN A C 1
ATOM 2112 O O . ASN A 1 298 ? -1.154 -5.102 -13.109 1 95.88 298 ASN A O 1
ATOM 2116 N N . ILE A 1 299 ? -1.044 -3.217 -11.93 1 94.75 299 ILE A N 1
ATOM 2117 C CA . ILE A 1 299 ? -2.09 -2.492 -12.641 1 94.75 299 ILE A CA 1
ATOM 2118 C C . ILE A 1 299 ? -1.562 -2.029 -14 1 94.75 299 ILE A C 1
ATOM 2120 O O . ILE A 1 299 ? -0.356 -1.835 -14.172 1 94.75 299 ILE A O 1
ATOM 2124 N N . ALA A 1 300 ? -2.504 -1.885 -15 1 90.5 300 ALA A N 1
ATOM 2125 C CA . ALA A 1 300 ? -2.217 -1.307 -16.312 1 90.5 300 ALA A CA 1
ATOM 2126 C C . ALA A 1 300 ? -3.098 -0.089 -16.578 1 90.5 300 ALA A C 1
ATOM 2128 O O . ALA A 1 300 ? -4.316 -0.147 -16.406 1 90.5 300 ALA A O 1
ATOM 2129 N N . PRO A 1 301 ? -2.582 1.024 -16.984 1 90.56 301 PRO A N 1
ATOM 2130 C CA . PRO A 1 301 ? -1.148 1.243 -17.203 1 90.56 301 PRO A CA 1
ATOM 2131 C C . PRO A 1 301 ? -0.381 1.391 -15.883 1 90.56 301 PRO A C 1
ATOM 2133 O O . PRO A 1 301 ? -0.966 1.754 -14.859 1 90.56 301 PRO A O 1
ATOM 2136 N N . ASP A 1 302 ? 0.912 1.071 -16 1 91.56 302 ASP A N 1
ATOM 2137 C CA . ASP A 1 302 ? 1.816 1.323 -14.875 1 91.56 302 ASP A CA 1
ATOM 2138 C C . ASP A 1 302 ? 1.91 2.816 -14.57 1 91.56 302 ASP A C 1
ATOM 2140 O O . ASP A 1 302 ? 2.055 3.633 -15.484 1 91.56 302 ASP A O 1
ATOM 2144 N N . PRO A 1 303 ? 1.797 3.17 -13.281 1 92.38 303 PRO A N 1
ATOM 2145 C CA . PRO A 1 303 ? 1.777 4.598 -12.953 1 92.38 303 PRO A CA 1
ATOM 2146 C C . PRO A 1 303 ? 3.057 5.316 -13.375 1 92.38 303 PRO A C 1
ATOM 2148 O O . PRO A 1 303 ? 3.062 6.543 -13.508 1 92.38 303 PRO A O 1
ATOM 2151 N N . PHE A 1 304 ? 4.145 4.633 -13.594 1 91 304 PHE A N 1
ATOM 2152 C CA . PHE A 1 304 ? 5.402 5.281 -13.961 1 91 304 PHE A CA 1
ATOM 2153 C C . PHE A 1 304 ? 5.789 4.938 -15.391 1 91 304 PHE A C 1
ATOM 2155 O O . PHE A 1 304 ? 6.918 5.203 -15.82 1 91 304 PHE A O 1
ATOM 2162 N N . ALA A 1 305 ? 5.02 4.164 -16.219 1 78 305 ALA A N 1
ATOM 2163 C CA . ALA A 1 305 ? 5.309 3.766 -17.594 1 78 305 ALA A CA 1
ATOM 2164 C C . ALA A 1 305 ? 5.312 4.973 -18.516 1 78 305 ALA A C 1
ATOM 2166 O O . ALA A 1 305 ? 5.844 4.902 -19.641 1 78 305 ALA A O 1
ATOM 2167 N N . GLY A 1 306 ? 4.984 6.363 -18.234 1 56.78 306 GLY A N 1
ATOM 2168 C CA . GLY A 1 306 ? 5.016 7.461 -19.203 1 56.78 306 GLY A CA 1
ATOM 2169 C C . GLY A 1 306 ? 6.379 8.117 -19.312 1 56.78 306 GLY A C 1
ATOM 2170 O O . GLY A 1 306 ? 7.23 7.941 -18.438 1 56.78 306 GLY A O 1
ATOM 2171 N N . MET B 1 1 ? 6.316 22.438 28.328 1 81.94 1 MET B N 1
ATOM 2172 C CA . MET B 1 1 ? 5.324 21.5 27.812 1 81.94 1 MET B CA 1
ATOM 2173 C C . MET B 1 1 ? 5.812 20.062 27.953 1 81.94 1 MET B C 1
ATOM 2175 O O . MET B 1 1 ? 6.996 19.781 27.734 1 81.94 1 MET B O 1
ATOM 2179 N N . ASP B 1 2 ? 4.977 19.219 28.578 1 96.31 2 ASP B N 1
ATOM 2180 C CA . ASP B 1 2 ? 5.27 17.797 28.625 1 96.31 2 ASP B CA 1
ATOM 2181 C C . ASP B 1 2 ? 4.75 17.094 27.375 1 96.31 2 ASP B C 1
ATOM 2183 O O . ASP B 1 2 ? 3.652 16.531 27.375 1 96.31 2 ASP B O 1
ATOM 2187 N N . TRP B 1 3 ? 5.574 17.094 26.359 1 97.56 3 TRP B N 1
ATOM 2188 C CA . TRP B 1 3 ? 5.176 16.641 25.031 1 97.56 3 TRP B CA 1
ATOM 2189 C C . TRP B 1 3 ? 4.789 15.172 25.047 1 97.56 3 TRP B C 1
ATOM 2191 O O . TRP B 1 3 ? 3.822 14.773 24.391 1 97.56 3 TRP B O 1
ATOM 2201 N N . LYS B 1 4 ? 5.504 14.406 25.75 1 97.69 4 LYS B N 1
ATOM 2202 C CA . LYS B 1 4 ? 5.211 12.977 25.766 1 97.69 4 LYS B CA 1
ATOM 2203 C C . LYS B 1 4 ? 3.826 12.711 26.344 1 97.69 4 LYS B C 1
ATOM 2205 O O . LYS B 1 4 ? 3.066 11.906 25.797 1 97.69 4 LYS B O 1
ATOM 2210 N N . ALA B 1 5 ? 3.523 13.422 27.406 1 98.38 5 ALA B N 1
ATOM 2211 C CA . ALA B 1 5 ? 2.199 13.289 28 1 98.38 5 ALA B CA 1
ATOM 2212 C C . ALA B 1 5 ? 1.115 13.82 27.078 1 98.38 5 ALA B C 1
ATOM 2214 O O . ALA B 1 5 ? 0.033 13.234 26.969 1 98.38 5 ALA B O 1
ATOM 2215 N N . ASP B 1 6 ? 1.411 14.922 26.422 1 98.56 6 ASP B N 1
ATOM 2216 C CA . ASP B 1 6 ? 0.456 15.523 25.5 1 98.56 6 ASP B CA 1
ATOM 2217 C C . ASP B 1 6 ? 0.173 14.594 24.328 1 98.56 6 ASP B C 1
ATOM 2219 O O . ASP B 1 6 ? -0.972 14.469 23.891 1 98.56 6 ASP B O 1
ATOM 2223 N N . ILE B 1 7 ? 1.2 13.891 23.828 1 98.88 7 ILE B N 1
ATOM 2224 C CA . ILE B 1 7 ? 1.061 12.984 22.688 1 98.88 7 ILE B CA 1
ATOM 2225 C C . ILE B 1 7 ? 0.307 11.727 23.125 1 98.88 7 ILE B C 1
ATOM 2227 O O . ILE B 1 7 ? -0.551 11.227 22.391 1 98.88 7 ILE B O 1
ATOM 2231 N N . ALA B 1 8 ? 0.607 11.281 24.328 1 98.81 8 ALA B N 1
ATOM 2232 C CA . ALA B 1 8 ? -0.122 10.125 24.844 1 98.81 8 ALA B CA 1
ATOM 2233 C C . ALA B 1 8 ? -1.608 10.438 24.984 1 98.81 8 ALA B C 1
ATOM 2235 O O . ALA B 1 8 ? -2.459 9.617 24.641 1 98.81 8 ALA B O 1
ATOM 2236 N N . ALA B 1 9 ? -1.863 11.633 25.531 1 98.75 9 ALA B N 1
ATOM 2237 C CA . ALA B 1 9 ? -3.254 12.062 25.656 1 98.75 9 ALA B CA 1
ATOM 2238 C C . ALA B 1 9 ? -3.916 12.203 24.297 1 98.75 9 ALA B C 1
ATOM 2240 O O . ALA B 1 9 ? -5.09 11.867 24.125 1 98.75 9 ALA B O 1
ATOM 2241 N N . ALA B 1 10 ? -3.189 12.703 23.328 1 98.88 10 ALA B N 1
ATOM 2242 C CA . ALA B 1 10 ? -3.691 12.828 21.969 1 98.88 10 ALA B CA 1
ATOM 2243 C C . ALA B 1 10 ? -4.008 11.461 21.375 1 98.88 10 ALA B C 1
ATOM 2245 O O . ALA B 1 10 ? -5.012 11.297 20.672 1 98.88 10 ALA B O 1
ATOM 2246 N N . ALA B 1 11 ? -3.125 10.484 21.641 1 98.88 11 ALA B N 1
ATOM 2247 C CA . ALA B 1 11 ? -3.334 9.125 21.141 1 98.88 11 ALA B CA 1
ATOM 2248 C C . ALA B 1 11 ? -4.652 8.555 21.656 1 98.88 11 ALA B C 1
ATOM 2250 O O . ALA B 1 11 ? -5.41 7.949 20.891 1 98.88 11 ALA B O 1
ATOM 2251 N N . ASP B 1 12 ? -4.902 8.797 22.906 1 98.75 12 ASP B N 1
ATOM 2252 C CA . ASP B 1 12 ? -6.168 8.359 23.484 1 98.75 12 ASP B CA 1
ATOM 2253 C C . ASP B 1 12 ? -7.348 9.078 22.828 1 98.75 12 ASP B C 1
ATOM 2255 O O . ASP B 1 12 ? -8.375 8.461 22.531 1 98.75 12 ASP B O 1
ATOM 2259 N N . ARG B 1 13 ? -7.164 10.328 22.625 1 98.56 13 ARG B N 1
ATOM 2260 C CA . ARG B 1 13 ? -8.227 11.188 22.109 1 98.56 13 ARG B CA 1
ATOM 2261 C C . ARG B 1 13 ? -8.609 10.781 20.688 1 98.56 13 ARG B C 1
ATOM 2263 O O . ARG B 1 13 ? -9.789 10.758 20.344 1 98.56 13 ARG B O 1
ATOM 2270 N N . ILE B 1 14 ? -7.598 10.414 19.875 1 98.81 14 ILE B N 1
ATOM 2271 C CA . ILE B 1 14 ? -7.898 10.227 18.453 1 98.81 14 ILE B CA 1
ATOM 2272 C C . ILE B 1 14 ? -8.109 8.742 18.172 1 98.81 14 ILE B C 1
ATOM 2274 O O . ILE B 1 14 ? -8.367 8.359 17.031 1 98.81 14 ILE B O 1
ATOM 2278 N N . ALA B 1 15 ? -8.008 7.922 19.281 1 98.25 15 ALA B N 1
ATOM 2279 C CA . ALA B 1 15 ? -8.258 6.496 19.109 1 98.25 15 ALA B CA 1
ATOM 2280 C C . ALA B 1 15 ? -9.641 6.25 18.5 1 98.25 15 ALA B C 1
ATOM 2282 O O . ALA B 1 15 ? -10.633 6.824 18.938 1 98.25 15 ALA B O 1
ATOM 2283 N N . GLY B 1 16 ? -9.727 5.453 17.406 1 97.19 16 GLY B N 1
ATOM 2284 C CA . GLY B 1 16 ? -10.984 5.156 16.75 1 97.19 16 GLY B CA 1
ATOM 2285 C C . GLY B 1 16 ? -11.305 6.109 15.617 1 97.19 16 GLY B C 1
ATOM 2286 O O . GLY B 1 16 ? -12.172 5.832 14.789 1 97.19 16 GLY B O 1
ATOM 2287 N N . HIS B 1 17 ? -10.594 7.246 15.555 1 98.31 17 HIS B N 1
ATOM 2288 C CA . HIS B 1 17 ? -10.844 8.234 14.508 1 98.31 17 HIS B CA 1
ATOM 2289 C C . HIS B 1 17 ? -9.805 8.141 13.398 1 98.31 17 HIS B C 1
ATOM 2291 O O . HIS B 1 17 ? -10.094 8.484 12.25 1 98.31 17 HIS B O 1
ATOM 2297 N N . VAL B 1 18 ? -8.602 7.613 13.773 1 98.62 18 VAL B N 1
ATOM 2298 C CA . VAL B 1 18 ? -7.543 7.5 12.781 1 98.62 18 VAL B CA 1
ATOM 2299 C C . VAL B 1 18 ? -7.246 6.031 12.5 1 98.62 18 VAL B C 1
ATOM 2301 O O . VAL B 1 18 ? -7.602 5.156 13.297 1 98.62 18 VAL B O 1
ATOM 2304 N N . GLN B 1 19 ? -6.672 5.77 11.383 1 98.62 19 GLN B N 1
ATOM 2305 C CA . GLN B 1 19 ? -6.223 4.441 10.977 1 98.62 19 GLN B CA 1
ATOM 2306 C C . GLN B 1 19 ? -4.895 4.086 11.641 1 98.62 19 GLN B C 1
ATOM 2308 O O . GLN B 1 19 ? -3.955 4.883 11.633 1 98.62 19 GLN B O 1
ATOM 2313 N N . VAL B 1 20 ? -4.871 2.928 12.359 1 98.75 20 VAL B N 1
ATOM 2314 C CA . VAL B 1 20 ? -3.559 2.371 12.672 1 98.75 20 VAL B CA 1
ATOM 2315 C C . VAL B 1 20 ? -2.881 1.882 11.398 1 98.75 20 VAL B C 1
ATOM 2317 O O . VAL B 1 20 ? -3.303 0.885 10.805 1 98.75 20 VAL B O 1
ATOM 2320 N N . THR B 1 21 ? -1.885 2.598 10.938 1 98.88 21 THR B N 1
ATOM 2321 C CA . THR B 1 21 ? -1.29 2.289 9.648 1 98.88 21 THR B CA 1
ATOM 2322 C C . THR B 1 21 ? -0.268 1.163 9.773 1 98.88 21 THR B C 1
ATOM 2324 O O . THR B 1 21 ? 0.372 1.014 10.812 1 98.88 21 THR B O 1
ATOM 2327 N N . PRO B 1 22 ? -0.096 0.371 8.75 1 98.75 22 PRO B N 1
ATOM 2328 C CA . PRO B 1 22 ? 0.764 -0.81 8.859 1 98.75 22 PRO B CA 1
ATOM 2329 C C . PRO B 1 22 ? 2.25 -0.459 8.867 1 98.75 22 PRO B C 1
ATOM 2331 O O . PRO B 1 22 ? 2.627 0.65 8.477 1 98.75 22 PRO B O 1
ATOM 2334 N N . VAL B 1 23 ? 3.025 -1.391 9.398 1 98.75 23 VAL B N 1
ATOM 2335 C CA . VAL B 1 23 ? 4.484 -1.354 9.352 1 98.75 23 VAL B CA 1
ATOM 2336 C C . VAL B 1 23 ? 5.012 -2.594 8.633 1 98.75 23 VAL B C 1
ATOM 2338 O O . VAL B 1 23 ? 4.312 -3.607 8.539 1 98.75 23 VAL B O 1
ATOM 2341 N N . MET B 1 24 ? 6.148 -2.475 8.047 1 98 24 MET B N 1
ATOM 2342 C CA . MET B 1 24 ? 6.734 -3.641 7.395 1 98 24 MET B CA 1
ATOM 2343 C C . MET B 1 24 ? 8.258 -3.596 7.465 1 98 24 MET B C 1
ATOM 2345 O O . MET B 1 24 ? 8.852 -2.52 7.395 1 98 24 MET B O 1
ATOM 2349 N N . GLU B 1 25 ? 8.883 -4.723 7.723 1 98.19 25 GLU B N 1
ATOM 2350 C CA . GLU B 1 25 ? 10.312 -4.906 7.512 1 98.19 25 GLU B CA 1
ATOM 2351 C C . GLU B 1 25 ? 10.602 -5.363 6.082 1 98.19 25 GLU B C 1
ATOM 2353 O O . GLU B 1 25 ? 9.898 -6.219 5.543 1 98.19 25 GLU B O 1
ATOM 2358 N N . THR B 1 26 ? 11.578 -4.766 5.469 1 98.31 26 THR B N 1
ATOM 2359 C CA . THR B 1 26 ? 11.82 -5.137 4.078 1 98.31 26 THR B CA 1
ATOM 2360 C C . THR B 1 26 ? 13.305 -4.988 3.732 1 98.31 26 THR B C 1
ATOM 2362 O O . THR B 1 26 ? 14.016 -4.199 4.359 1 98.31 26 THR B O 1
ATOM 2365 N N . ARG B 1 27 ? 13.75 -5.816 2.834 1 97.31 27 ARG B N 1
ATOM 2366 C CA . ARG B 1 27 ? 15.031 -5.668 2.143 1 97.31 27 ARG B CA 1
ATOM 2367 C C . ARG B 1 27 ? 14.82 -5.211 0.702 1 97.31 27 ARG B C 1
ATOM 2369 O O . ARG B 1 27 ? 13.852 -5.609 0.054 1 97.31 27 ARG B O 1
ATOM 2376 N N . GLY B 1 28 ? 15.672 -4.367 0.251 1 96.81 28 GLY B N 1
ATOM 2377 C CA . GLY B 1 28 ? 15.547 -3.887 -1.115 1 96.81 28 GLY B CA 1
ATOM 2378 C C . GLY B 1 28 ? 16.047 -2.465 -1.296 1 96.81 28 GLY B C 1
ATOM 2379 O O . GLY B 1 28 ? 16.922 -2.01 -0.558 1 96.81 28 GLY B O 1
ATOM 2380 N N . PHE B 1 29 ? 15.594 -1.862 -2.4 1 98 29 PHE B N 1
ATOM 2381 C CA . PHE B 1 29 ? 15.844 -0.467 -2.738 1 98 29 PHE B CA 1
ATOM 2382 C C . PHE B 1 29 ? 17.328 -0.226 -2.967 1 98 29 PHE B C 1
ATOM 2384 O O . PHE B 1 29 ? 17.812 0.893 -2.795 1 98 29 PHE B O 1
ATOM 2391 N N . GLY B 1 30 ? 18.078 -1.247 -3.217 1 96.25 30 GLY B N 1
ATOM 2392 C CA . GLY B 1 30 ? 19.516 -1.137 -3.426 1 96.25 30 GLY B CA 1
ATOM 2393 C C . GLY B 1 30 ? 20.297 -0.989 -2.135 1 96.25 30 GLY B C 1
ATOM 2394 O O . GLY B 1 30 ? 21.484 -0.647 -2.154 1 96.25 30 GLY B O 1
ATOM 2395 N N . LEU B 1 31 ? 19.609 -1.185 -1.033 1 97.06 31 LEU B N 1
ATOM 2396 C CA . LEU B 1 31 ? 20.25 -1.052 0.271 1 97.06 31 LEU B CA 1
ATOM 2397 C C . LEU B 1 31 ? 20.703 -2.41 0.799 1 97.06 31 LEU B C 1
ATOM 2399 O O . LEU B 1 31 ? 20.047 -3.426 0.542 1 97.06 31 LEU B O 1
ATOM 2403 N N . SER B 1 32 ? 21.734 -2.459 1.55 1 94.5 32 SER B N 1
ATOM 2404 C CA . SER B 1 32 ? 22.312 -3.707 2.029 1 94.5 32 SER B CA 1
ATOM 2405 C C . SER B 1 32 ? 21.578 -4.234 3.252 1 94.5 32 SER B C 1
ATOM 2407 O O . SER B 1 32 ? 21.422 -5.445 3.42 1 94.5 32 SER B O 1
ATOM 2409 N N . ASP B 1 33 ? 21.156 -3.314 4.098 1 95.75 33 ASP B N 1
ATOM 2410 C CA . ASP B 1 33 ? 20.516 -3.707 5.355 1 95.75 33 ASP B CA 1
ATOM 2411 C C . ASP B 1 33 ? 19 -3.586 5.266 1 95.75 33 ASP B C 1
ATOM 2413 O O . ASP B 1 33 ? 18.484 -2.812 4.461 1 95.75 33 ASP B O 1
ATOM 2417 N N . PRO B 1 34 ? 18.312 -4.41 6.047 1 96.38 34 PRO B N 1
ATOM 2418 C CA . PRO B 1 34 ? 16.844 -4.273 6.086 1 96.38 34 PRO B CA 1
ATOM 2419 C C . PRO B 1 34 ? 16.391 -2.936 6.664 1 96.38 34 PRO B C 1
ATOM 2421 O O . PRO B 1 34 ? 17.141 -2.301 7.414 1 96.38 34 PRO B O 1
ATOM 2424 N N . LEU B 1 35 ? 15.219 -2.559 6.262 1 97.5 35 LEU B N 1
ATOM 2425 C CA . LEU B 1 35 ? 14.586 -1.337 6.754 1 97.5 35 LEU B CA 1
ATOM 2426 C C . LEU B 1 35 ? 13.188 -1.623 7.293 1 97.5 35 LEU B C 1
ATOM 2428 O O . LEU B 1 35 ? 12.547 -2.582 6.867 1 97.5 35 LEU B O 1
ATOM 2432 N N . SER B 1 36 ? 12.875 -0.828 8.297 1 98.56 36 SER B N 1
ATOM 2433 C CA . SER B 1 36 ? 11.477 -0.776 8.703 1 98.56 36 SER B CA 1
ATOM 2434 C C . SER B 1 36 ? 10.742 0.383 8.023 1 98.56 36 SER B C 1
ATOM 2436 O O . SER B 1 36 ? 11.289 1.485 7.922 1 98.56 36 SER B O 1
ATOM 2438 N N . LEU B 1 37 ? 9.609 0.112 7.48 1 98.88 37 LEU B N 1
ATOM 2439 C CA . LEU B 1 37 ? 8.758 1.145 6.906 1 98.88 37 LEU B CA 1
ATOM 2440 C C . LEU B 1 37 ? 7.48 1.311 7.723 1 98.88 37 LEU B C 1
ATOM 2442 O O . LEU B 1 37 ? 6.871 0.322 8.141 1 98.88 37 LEU B O 1
ATOM 2446 N N . LYS B 1 38 ? 7.152 2.5 8.102 1 98.94 38 LYS B N 1
ATOM 2447 C CA . LYS B 1 38 ? 5.797 2.83 8.531 1 98.94 38 LYS B CA 1
ATOM 2448 C C . LYS B 1 38 ? 4.984 3.434 7.395 1 98.94 38 LYS B C 1
ATOM 2450 O O . LYS B 1 38 ? 5.375 4.453 6.816 1 98.94 38 LYS B O 1
ATOM 2455 N N . LEU B 1 39 ? 3.855 2.826 7.059 1 98.94 39 LEU B N 1
ATOM 2456 C CA . LEU B 1 39 ? 3.107 3.15 5.848 1 98.94 39 LEU B CA 1
ATOM 2457 C C . LEU B 1 39 ? 1.985 4.137 6.148 1 98.94 39 LEU B C 1
ATOM 2459 O O . LEU B 1 39 ? 0.81 3.83 5.941 1 98.94 39 LEU B O 1
ATOM 2463 N N . GLU B 1 40 ? 2.365 5.355 6.465 1 98.88 40 GLU B N 1
ATOM 2464 C CA . GLU B 1 40 ? 1.442 6.379 6.945 1 98.88 40 GLU B CA 1
ATOM 2465 C C . GLU B 1 40 ? 0.656 6.996 5.789 1 98.88 40 GLU B C 1
ATOM 2467 O O . GLU B 1 40 ? -0.345 7.68 6.012 1 98.88 40 GLU B O 1
ATOM 2472 N N . GLN B 1 41 ? 1.076 6.715 4.52 1 98.75 41 GLN B N 1
ATOM 2473 C CA . GLN B 1 41 ? 0.282 7.133 3.367 1 98.75 41 GLN B CA 1
ATOM 2474 C C . GLN B 1 41 ? -1.063 6.414 3.336 1 98.75 41 GLN B C 1
ATOM 2476 O O . GLN B 1 41 ? -1.969 6.812 2.6 1 98.75 41 GLN B O 1
ATOM 2481 N N . MET B 1 42 ? -1.206 5.402 4.156 1 98.81 42 MET B N 1
ATOM 2482 C CA . MET B 1 42 ? -2.445 4.633 4.184 1 98.81 42 MET B CA 1
ATOM 2483 C C . MET B 1 42 ? -3.418 5.199 5.211 1 98.81 42 MET B C 1
ATOM 2485 O O . MET B 1 42 ? -4.461 4.605 5.48 1 98.81 42 MET B O 1
ATOM 2489 N N . GLN B 1 43 ? -3.143 6.328 5.812 1 98.69 43 GLN B N 1
ATOM 2490 C CA . GLN B 1 43 ? -4.027 7.047 6.723 1 98.69 43 GLN B CA 1
ATOM 2491 C C . GLN B 1 43 ? -5.152 7.742 5.961 1 98.69 43 GLN B C 1
ATOM 2493 O O . GLN B 1 43 ? -5.09 7.879 4.738 1 98.69 43 GLN B O 1
ATOM 2498 N N . HIS B 1 44 ? -6.246 8.133 6.68 1 97.81 44 HIS B N 1
ATOM 2499 C CA . HIS B 1 44 ? -7.309 8.938 6.09 1 97.81 44 HIS B CA 1
ATOM 2500 C C . HIS B 1 44 ? -6.738 10.086 5.266 1 97.81 44 HIS B C 1
ATOM 2502 O O . HIS B 1 44 ? -5.766 10.727 5.672 1 97.81 44 HIS B O 1
ATOM 2508 N N . THR B 1 45 ? -7.277 10.211 4.105 1 97 45 THR B N 1
ATOM 2509 C CA . THR B 1 45 ? -6.941 11.281 3.172 1 97 45 THR B CA 1
ATOM 2510 C C . THR B 1 45 ? -5.535 11.086 2.617 1 97 45 THR B C 1
ATOM 2512 O O . THR B 1 45 ? -4.98 12 1.993 1 97 45 THR B O 1
ATOM 2515 N N . GLY B 1 46 ? -4.848 10.016 2.914 1 97.62 46 GLY B N 1
ATOM 2516 C CA . GLY B 1 46 ? -3.627 9.625 2.234 1 97.62 46 GLY B CA 1
ATOM 2517 C C . GLY B 1 46 ? -2.381 10.234 2.844 1 97.62 46 GLY B C 1
ATOM 2518 O O . GLY B 1 46 ? -1.337 10.312 2.189 1 97.62 46 GLY B O 1
ATOM 2519 N N . SER B 1 47 ? -2.467 10.742 4.113 1 98.31 47 SER B N 1
ATOM 2520 C CA . SER B 1 47 ? -1.273 11.336 4.711 1 98.31 47 SER B CA 1
ATOM 2521 C C . SER B 1 47 ? -1.382 11.383 6.23 1 98.31 47 SER B C 1
ATOM 2523 O O . SER B 1 47 ? -2.465 11.188 6.789 1 98.31 47 SER B O 1
ATOM 2525 N N . PHE B 1 48 ? -0.295 11.68 6.879 1 98.75 48 PHE B N 1
ATOM 2526 C CA . PHE B 1 48 ? -0.176 11.758 8.328 1 98.75 48 PHE B CA 1
ATOM 2527 C C . PHE B 1 48 ? -1.007 12.906 8.883 1 98.75 48 PHE B C 1
ATOM 2529 O O . PHE B 1 48 ? -1.279 12.961 10.086 1 98.75 48 PHE B O 1
ATOM 2536 N N . LYS B 1 49 ? -1.497 13.828 8.055 1 98.38 49 LYS B N 1
ATOM 2537 C CA . LYS B 1 49 ? -2.072 15.086 8.508 1 98.38 49 LYS B CA 1
ATOM 2538 C C . LYS B 1 49 ? -3.402 14.859 9.219 1 98.38 49 LYS B C 1
ATOM 2540 O O . LYS B 1 49 ? -3.844 15.695 10.016 1 98.38 49 LYS B O 1
ATOM 2545 N N . ALA B 1 50 ? -3.992 13.758 8.984 1 98.5 50 ALA B N 1
ATOM 2546 C CA . ALA B 1 50 ? -5.262 13.445 9.633 1 98.5 50 ALA B CA 1
ATOM 2547 C C . ALA B 1 50 ? -5.109 13.422 11.156 1 98.5 50 ALA B C 1
ATOM 2549 O O . ALA B 1 50 ? -6.023 13.82 11.883 1 98.5 50 ALA B O 1
ATOM 2550 N N . ARG B 1 51 ? -3.955 12.984 11.664 1 98.88 51 ARG B N 1
ATOM 2551 C CA . ARG B 1 51 ? -3.74 12.836 13.094 1 98.88 51 ARG B CA 1
ATOM 2552 C C . ARG B 1 51 ? -3.82 14.188 13.805 1 98.88 51 ARG B C 1
ATOM 2554 O O . ARG B 1 51 ? -4.551 14.336 14.781 1 98.88 51 ARG B O 1
ATOM 2561 N N . GLY B 1 52 ? -3.092 15.172 13.266 1 98.75 52 GLY B N 1
ATOM 2562 C CA . GLY B 1 52 ? -3.143 16.516 13.836 1 98.75 52 GLY B CA 1
ATOM 2563 C C . GLY B 1 52 ? -4.504 17.172 13.703 1 98.75 52 GLY B C 1
ATOM 2564 O O . GLY B 1 52 ? -4.957 17.859 14.617 1 98.75 52 GLY B O 1
ATOM 2565 N N . ALA B 1 53 ? -5.133 16.938 12.531 1 98.31 53 ALA B N 1
ATOM 2566 C CA . ALA B 1 53 ? -6.457 17.516 12.305 1 98.31 53 ALA B CA 1
ATOM 2567 C C . ALA B 1 53 ? -7.461 16.984 13.328 1 98.31 53 ALA B C 1
ATOM 2569 O O . ALA B 1 53 ? -8.148 17.766 13.984 1 98.31 53 ALA B O 1
ATOM 2570 N N . PHE B 1 54 ? -7.523 15.664 13.523 1 98.81 54 PHE B N 1
ATOM 2571 C CA . PHE B 1 54 ? -8.445 15.07 14.492 1 98.81 54 PHE B CA 1
ATOM 2572 C C . PHE B 1 54 ? -8.117 15.539 15.906 1 98.81 54 PHE B C 1
ATOM 2574 O O . PHE B 1 54 ? -9.016 15.922 16.656 1 98.81 54 PHE B O 1
ATOM 2581 N N . ASN B 1 55 ? -6.824 15.5 16.25 1 98.94 55 ASN B N 1
ATOM 2582 C CA . ASN B 1 55 ? -6.469 15.898 17.609 1 98.94 55 ASN B CA 1
ATOM 2583 C C . ASN B 1 55 ? -6.871 17.344 17.891 1 98.94 55 ASN B C 1
ATOM 2585 O O . ASN B 1 55 ? -7.395 17.656 18.969 1 98.94 55 ASN B O 1
ATOM 2589 N N . THR B 1 56 ? -6.594 18.25 16.938 1 98.62 56 THR B N 1
ATOM 2590 C CA . THR B 1 56 ? -6.934 19.656 17.109 1 98.62 56 THR B CA 1
ATOM 2591 C C . THR B 1 56 ? -8.438 19.844 17.297 1 98.62 56 THR B C 1
ATOM 2593 O O . THR B 1 56 ? -8.883 20.516 18.219 1 98.62 56 THR B O 1
ATOM 2596 N N . LEU B 1 57 ? -9.219 19.188 16.516 1 98.44 57 LEU B N 1
ATOM 2597 C CA . LEU B 1 57 ? -10.664 19.344 16.562 1 98.44 57 LEU B CA 1
ATOM 2598 C C . LEU B 1 57 ? -11.234 18.75 17.844 1 98.44 57 LEU B C 1
ATOM 2600 O O . LEU B 1 57 ? -12.172 19.297 18.422 1 98.44 57 LEU B O 1
ATOM 2604 N N . LEU B 1 58 ? -10.664 17.641 18.281 1 98.69 58 LEU B N 1
ATOM 2605 C CA . LEU B 1 58 ? -11.188 16.938 19.453 1 98.69 58 LEU B CA 1
ATOM 2606 C C . LEU B 1 58 ? -10.727 17.625 20.75 1 98.69 58 LEU B C 1
ATOM 2608 O O . LEU B 1 58 ? -11.32 17.406 21.812 1 98.69 58 LEU B O 1
ATOM 2612 N N . SER B 1 59 ? -9.648 18.406 20.672 1 98.25 59 SER B N 1
ATOM 2613 C CA . SER B 1 59 ? -9.094 19 21.875 1 98.25 59 SER B CA 1
ATOM 2614 C C . SER B 1 59 ? -9.438 20.484 21.969 1 98.25 59 SER B C 1
ATOM 2616 O O . SER B 1 59 ? -8.953 21.188 22.844 1 98.25 59 SER B O 1
ATOM 2618 N N . SER B 1 60 ? -10.156 21 21.031 1 96.75 60 SER B N 1
ATOM 2619 C CA . SER B 1 60 ? -10.492 22.422 20.984 1 96.75 60 SER B CA 1
ATOM 2620 C C . SER B 1 60 ? -12 22.625 21.094 1 96.75 60 SER B C 1
ATOM 2622 O O . SER B 1 60 ? -12.781 21.688 20.906 1 96.75 60 SER B O 1
ATOM 2624 N N . ASP B 1 61 ? -12.352 23.891 21.5 1 96.81 61 ASP B N 1
ATOM 2625 C CA . ASP B 1 61 ? -13.734 24.344 21.375 1 96.81 61 ASP B CA 1
ATOM 2626 C C . ASP B 1 61 ? -14.016 24.844 19.969 1 96.81 61 ASP B C 1
ATOM 2628 O O . ASP B 1 61 ? -13.805 26.031 19.672 1 96.81 61 ASP B O 1
ATOM 2632 N N . VAL B 1 62 ? -14.539 23.969 19.141 1 97.75 62 VAL B N 1
ATOM 2633 C CA . VAL B 1 62 ? -14.781 24.328 17.75 1 97.75 62 VAL B CA 1
ATOM 2634 C C . VAL B 1 62 ? -15.992 25.25 17.641 1 97.75 62 VAL B C 1
ATOM 2636 O O . VAL B 1 62 ? -17.078 24.922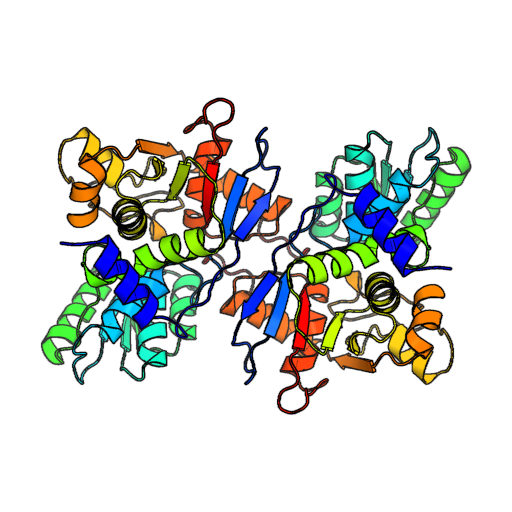 18.125 1 97.75 62 VAL B O 1
ATOM 2639 N N . PRO B 1 63 ? -15.758 26.406 17.062 1 97.75 63 PRO B N 1
ATOM 2640 C CA . PRO B 1 63 ? -16.891 27.328 16.938 1 97.75 63 PRO B CA 1
ATOM 2641 C C . PRO B 1 63 ? -18.031 26.75 16.094 1 97.75 63 PRO B C 1
ATOM 2643 O O . PRO B 1 63 ? -17.828 25.828 15.305 1 97.75 63 PRO B O 1
ATOM 2646 N N . ALA B 1 64 ? -19.188 27.344 16.266 1 97 64 ALA B N 1
ATOM 2647 C CA . ALA B 1 64 ? -20.375 26.906 15.523 1 97 64 ALA B CA 1
ATOM 2648 C C . ALA B 1 64 ? -20.156 27.047 14.016 1 97 64 ALA B C 1
ATOM 2650 O O . ALA B 1 64 ? -20.672 26.234 13.234 1 97 64 ALA B O 1
ATOM 2651 N N . ALA B 1 65 ? -19.328 27.969 13.672 1 96.75 65 ALA B N 1
ATOM 2652 C CA . ALA B 1 65 ? -19.031 28.234 12.266 1 96.75 65 ALA B CA 1
ATOM 2653 C C . ALA B 1 65 ? -18.109 27.172 11.688 1 96.75 65 ALA B C 1
ATOM 2655 O O . ALA B 1 65 ? -17.922 27.094 10.469 1 96.75 65 ALA B O 1
ATOM 2656 N N . GLY B 1 66 ? -17.531 26.328 12.516 1 97.06 66 GLY B N 1
ATOM 2657 C CA . GLY B 1 66 ? -16.688 25.234 12.07 1 97.06 66 GLY B CA 1
ATOM 2658 C C . GLY B 1 66 ? -15.258 25.641 11.797 1 97.06 66 GLY B C 1
ATOM 2659 O O . GLY B 1 66 ? -14.664 26.391 12.578 1 97.06 66 GLY B O 1
ATOM 2660 N N . VAL B 1 67 ? -14.734 25.062 10.734 1 97.06 67 VAL B N 1
ATOM 2661 C CA . VAL B 1 67 ? -13.336 25.297 10.414 1 97.06 67 VAL B CA 1
ATOM 2662 C C . VAL B 1 67 ? -13.211 25.844 9 1 97.06 67 VAL B C 1
ATOM 2664 O O . VAL B 1 67 ? -14.117 25.656 8.172 1 97.06 67 VAL B O 1
ATOM 2667 N N . VAL B 1 68 ? -12.086 26.562 8.805 1 96 68 VAL B N 1
ATOM 2668 C CA . VAL B 1 68 ? -11.766 27.109 7.492 1 96 68 VAL B CA 1
ATOM 2669 C C . VAL B 1 68 ? -10.289 26.891 7.188 1 96 68 VAL B C 1
ATOM 2671 O O . VAL B 1 68 ? -9.461 26.859 8.094 1 96 68 VAL B O 1
ATOM 2674 N N . ALA B 1 69 ? -10 26.578 5.992 1 93.44 69 ALA B N 1
ATOM 2675 C CA . ALA B 1 69 ? -8.609 26.469 5.562 1 93.44 69 ALA B CA 1
ATOM 2676 C C . ALA B 1 69 ? -8.445 26.922 4.113 1 93.44 69 ALA B C 1
ATOM 2678 O O . ALA B 1 69 ? -9.375 26.812 3.314 1 93.44 69 ALA B O 1
ATOM 2679 N N . ALA B 1 70 ? -7.262 27.562 3.914 1 89.12 70 ALA B N 1
ATOM 2680 C CA . ALA B 1 70 ? -6.785 27.766 2.547 1 89.12 70 ALA B CA 1
ATOM 2681 C C . ALA B 1 70 ? -5.715 26.734 2.188 1 89.12 70 ALA B C 1
ATOM 2683 O O . ALA B 1 70 ? -4.562 26.859 2.613 1 89.12 70 ALA B O 1
ATOM 2684 N N . SER B 1 71 ? -6.059 25.625 1.547 1 84.25 71 SER B N 1
ATOM 2685 C CA . SER B 1 71 ? -5.113 24.578 1.203 1 84.25 71 SER B CA 1
ATOM 2686 C C . SER B 1 71 ? -5.707 23.609 0.189 1 84.25 71 SER B C 1
ATOM 2688 O O . SER B 1 71 ? -6.809 23.094 0.388 1 84.25 71 SER B O 1
ATOM 2690 N N . GLY B 1 72 ? -4.934 23.422 -0.836 1 75.62 72 GLY B N 1
ATOM 2691 C CA . GLY B 1 72 ? -5.293 22.391 -1.804 1 75.62 72 GLY B CA 1
ATOM 2692 C C . GLY B 1 72 ? -4.496 21.109 -1.643 1 75.62 72 GLY B C 1
ATOM 2693 O O . GLY B 1 72 ? -4.379 20.328 -2.584 1 75.62 72 GLY B O 1
ATOM 2694 N N . GLY B 1 73 ? -3.975 20.875 -0.452 1 90.19 73 GLY B N 1
ATOM 2695 C CA . GLY B 1 73 ? -3.111 19.719 -0.302 1 90.19 73 GLY B CA 1
ATOM 2696 C C . GLY B 1 73 ? -3.52 18.812 0.85 1 90.19 73 GLY B C 1
ATOM 2697 O O . GLY B 1 73 ? -4.707 18.688 1.153 1 90.19 73 GLY B O 1
ATOM 2698 N N . ASN B 1 74 ? -2.574 18.172 1.406 1 94.69 74 ASN B N 1
ATOM 2699 C CA . ASN B 1 74 ? -2.805 17.156 2.43 1 94.69 74 ASN B CA 1
ATOM 2700 C C . ASN B 1 74 ? -3.447 17.766 3.678 1 94.69 74 ASN B C 1
ATOM 2702 O O . ASN B 1 74 ? -4.316 17.141 4.293 1 94.69 74 ASN B O 1
ATOM 2706 N N . HIS B 1 75 ? -3.053 18.984 3.98 1 94.38 75 HIS B N 1
ATOM 2707 C CA . HIS B 1 75 ? -3.602 19.625 5.168 1 94.38 75 HIS B CA 1
ATOM 2708 C C . HIS B 1 75 ? -5.086 19.922 4.992 1 94.38 75 HIS B C 1
ATOM 2710 O O . HIS B 1 75 ? -5.902 19.578 5.848 1 94.38 75 HIS B O 1
ATOM 2716 N N . GLY B 1 76 ? -5.383 20.562 3.867 1 94.25 76 GLY B N 1
ATOM 2717 C CA . GLY B 1 76 ? -6.781 20.875 3.604 1 94.25 76 GLY B CA 1
ATOM 2718 C C . GLY B 1 76 ? -7.664 19.641 3.582 1 94.25 76 GLY B C 1
ATOM 2719 O O . GLY B 1 76 ? -8.766 19.656 4.141 1 94.25 76 GLY B O 1
ATOM 2720 N N . ALA B 1 77 ? -7.199 18.609 2.965 1 96 77 ALA B N 1
ATOM 2721 C CA . ALA B 1 77 ? -7.957 17.359 2.883 1 96 77 ALA B CA 1
ATOM 2722 C C . ALA B 1 77 ? -8.164 16.75 4.27 1 96 77 ALA B C 1
ATOM 2724 O O . ALA B 1 77 ? -9.266 16.312 4.602 1 96 77 ALA B O 1
ATOM 2725 N N . ALA B 1 78 ? -7.152 16.766 5.09 1 97.38 78 ALA B N 1
ATOM 2726 C CA . ALA B 1 78 ? -7.215 16.188 6.434 1 97.38 78 ALA B CA 1
ATOM 2727 C C . ALA B 1 78 ? -8.195 16.953 7.312 1 97.38 78 ALA B C 1
ATOM 2729 O O . ALA B 1 78 ? -9 16.359 8.031 1 97.38 78 ALA B O 1
ATOM 2730 N N . VAL B 1 79 ? -8.117 18.281 7.238 1 96.75 79 VAL B N 1
ATOM 2731 C CA . VAL B 1 79 ? -8.992 19.141 8.031 1 96.75 79 VAL B CA 1
ATOM 2732 C C . VAL B 1 79 ? -10.445 18.906 7.613 1 96.75 79 VAL B C 1
ATOM 2734 O O . VAL B 1 79 ? -11.32 18.703 8.461 1 96.75 79 VAL B O 1
ATOM 2737 N N . ALA B 1 80 ? -10.648 18.906 6.316 1 95.94 80 ALA B N 1
ATOM 2738 C CA . ALA B 1 80 ? -11.992 18.688 5.785 1 95.94 80 ALA B CA 1
ATOM 2739 C C . ALA B 1 80 ? -12.539 17.328 6.227 1 95.94 80 ALA B C 1
ATOM 2741 O O . ALA B 1 80 ? -13.68 17.25 6.699 1 95.94 80 ALA B O 1
ATOM 2742 N N . TYR B 1 81 ? -11.805 16.328 6.141 1 97.19 81 TYR B N 1
ATOM 2743 C CA . TYR B 1 81 ? -12.219 14.977 6.492 1 97.19 81 TYR B CA 1
ATOM 2744 C C . TYR B 1 81 ? -12.539 14.875 7.98 1 97.19 81 TYR B C 1
ATOM 2746 O O . TYR B 1 81 ? -13.586 14.359 8.359 1 97.19 81 TYR B O 1
ATOM 2754 N N . ALA B 1 82 ? -11.609 15.352 8.812 1 97.81 82 ALA B N 1
ATOM 2755 C CA . ALA B 1 82 ? -11.773 15.258 10.266 1 97.81 82 ALA B CA 1
ATOM 2756 C C . ALA B 1 82 ? -12.992 16.062 10.727 1 97.81 82 ALA B C 1
ATOM 2758 O O . ALA B 1 82 ? -13.758 15.594 11.578 1 97.81 82 ALA B O 1
ATOM 2759 N N . ALA B 1 83 ? -13.133 17.266 10.148 1 96.81 83 ALA B N 1
ATOM 2760 C CA . ALA B 1 83 ? -14.273 18.094 10.508 1 96.81 83 ALA B CA 1
ATOM 2761 C C . ALA B 1 83 ? -15.586 17.375 10.195 1 96.81 83 ALA B C 1
ATOM 2763 O O . ALA B 1 83 ? -16.469 17.266 11.055 1 96.81 83 ALA B O 1
ATOM 2764 N N . ARG B 1 84 ? -15.688 16.828 9.062 1 95.25 84 ARG B N 1
ATOM 2765 C CA . ARG B 1 84 ? -16.891 16.125 8.656 1 95.25 84 ARG B CA 1
ATOM 2766 C C . ARG B 1 84 ? -17.156 14.914 9.547 1 95.25 84 ARG B C 1
ATOM 2768 O O . ARG B 1 84 ? -18.281 14.688 9.992 1 95.25 84 ARG B O 1
ATOM 2775 N N . ALA B 1 85 ? -16.141 14.164 9.766 1 96.25 85 ALA B N 1
ATOM 2776 C CA . ALA B 1 85 ? -16.25 12.961 10.586 1 96.25 85 ALA B CA 1
ATOM 2777 C C . ALA B 1 85 ? -16.766 13.297 11.984 1 96.25 85 ALA B C 1
ATOM 2779 O O . ALA B 1 85 ? -17.469 12.492 12.602 1 96.25 85 ALA B O 1
ATOM 2780 N N . LEU B 1 86 ? -16.438 14.492 12.445 1 97.44 86 LEU B N 1
ATOM 2781 C CA . LEU B 1 86 ? -16.797 14.875 13.805 1 97.44 86 LEU B CA 1
ATOM 2782 C C . LEU B 1 86 ? -18.047 15.75 13.82 1 97.44 86 LEU B C 1
ATOM 2784 O O . LEU B 1 86 ? -18.453 16.25 14.875 1 97.44 86 LEU B O 1
ATOM 2788 N N . GLY B 1 87 ? -18.594 16.047 12.602 1 96.31 87 GLY B N 1
ATOM 2789 C CA . GLY B 1 87 ? -19.859 16.75 12.5 1 96.31 87 GLY B CA 1
ATOM 2790 C C . GLY B 1 87 ? -19.703 18.266 12.469 1 96.31 87 GLY B C 1
ATOM 2791 O O . GLY B 1 87 ? -20.641 19 12.781 1 96.31 87 GLY B O 1
ATOM 2792 N N . HIS B 1 88 ? -18.516 18.734 12.203 1 96.75 88 HIS B N 1
ATOM 2793 C CA . HIS B 1 88 ? -18.266 20.156 12.094 1 96.75 88 HIS B CA 1
ATOM 2794 C C . HIS B 1 88 ? -18.359 20.625 10.648 1 96.75 88 HIS B C 1
ATOM 2796 O O . HIS B 1 88 ? -18.062 19.875 9.719 1 96.75 88 HIS B O 1
ATOM 2802 N N . ARG B 1 89 ? -18.703 21.891 10.453 1 95.06 89 ARG B N 1
ATOM 2803 C CA . ARG B 1 89 ? -18.641 22.516 9.133 1 95.06 89 ARG B CA 1
ATOM 2804 C C . ARG B 1 89 ? -17.188 22.781 8.734 1 95.06 89 ARG B C 1
ATOM 2806 O O . ARG B 1 89 ? -16.359 23.109 9.578 1 95.06 89 ARG B O 1
ATOM 2813 N N . ALA B 1 90 ? -16.969 22.562 7.496 1 95.81 90 ALA B N 1
ATOM 2814 C CA . ALA B 1 90 ? -15.641 22.875 6.969 1 95.81 90 ALA B CA 1
ATOM 2815 C C . ALA B 1 90 ? -15.742 23.609 5.641 1 95.81 90 ALA B C 1
ATOM 2817 O O . ALA B 1 90 ? -16.469 23.188 4.738 1 95.81 90 ALA B O 1
ATOM 2818 N N . LYS B 1 91 ? -15.086 24.734 5.586 1 96 91 LYS B N 1
ATOM 2819 C CA . LYS B 1 91 ? -14.961 25.484 4.34 1 96 91 LYS B CA 1
ATOM 2820 C C . LYS B 1 91 ? -13.516 25.531 3.871 1 96 91 LYS B C 1
ATOM 2822 O O . LYS B 1 91 ? -12.641 26.031 4.582 1 96 91 LYS B O 1
ATOM 2827 N N . ILE B 1 92 ? -13.336 24.969 2.695 1 95.81 92 ILE B N 1
ATOM 2828 C CA . ILE B 1 92 ? -11.977 24.906 2.17 1 95.81 92 ILE B CA 1
ATOM 2829 C C . ILE B 1 92 ? -11.867 25.734 0.898 1 95.81 92 ILE B C 1
ATOM 2831 O O . ILE B 1 92 ? -12.664 25.578 -0.028 1 95.81 92 ILE B O 1
ATOM 2835 N N . PHE B 1 93 ? -10.891 26.656 0.88 1 95 93 PHE B N 1
ATOM 2836 C CA . PHE B 1 93 ? -10.578 27.453 -0.303 1 95 93 PHE B CA 1
ATOM 2837 C C . PHE B 1 93 ? -9.336 26.906 -1.001 1 95 93 PHE B C 1
ATOM 2839 O O . PHE B 1 93 ? -8.281 26.766 -0.378 1 95 93 PHE B O 1
ATOM 2846 N N . VAL B 1 94 ? -9.477 26.547 -2.248 1 92.75 94 VAL B N 1
ATOM 2847 C CA . VAL B 1 94 ? -8.352 26 -3.006 1 92.75 94 VAL B CA 1
ATOM 2848 C C . VAL B 1 94 ? -8.125 26.844 -4.262 1 92.75 94 VAL B C 1
ATOM 2850 O O . VAL B 1 94 ? -9.07 27.125 -5.008 1 92.75 94 VAL B O 1
ATOM 2853 N N . PRO B 1 95 ? -6.875 27.297 -4.461 1 88.69 95 PRO B N 1
ATOM 2854 C CA . PRO B 1 95 ? -6.641 27.984 -5.727 1 88.69 95 PRO B CA 1
ATOM 2855 C C . PRO B 1 95 ? -6.828 27.078 -6.941 1 88.69 95 PRO B C 1
ATOM 2857 O O . PRO B 1 95 ? -6.473 25.891 -6.895 1 88.69 95 PRO B O 1
ATOM 2860 N N . GLU B 1 96 ? -7.289 27.594 -7.98 1 87.56 96 GLU B N 1
ATOM 2861 C CA . GLU B 1 96 ? -7.516 26.859 -9.227 1 87.56 96 GLU B CA 1
ATOM 2862 C C . GLU B 1 96 ? -6.223 26.234 -9.742 1 87.56 96 GLU B C 1
ATOM 2864 O O . GLU B 1 96 ? -6.238 25.141 -10.312 1 87.56 96 GLU B O 1
ATOM 2869 N N . MET B 1 97 ? -5.207 26.875 -9.484 1 83.88 97 MET B N 1
ATOM 2870 C CA . MET B 1 97 ? -3.908 26.453 -10 1 83.88 97 MET B CA 1
ATOM 2871 C C . MET B 1 97 ? -3.418 25.203 -9.273 1 83.88 97 MET B C 1
ATOM 2873 O O . MET B 1 97 ? -2.477 24.547 -9.719 1 83.88 97 MET B O 1
ATOM 2877 N N . ALA B 1 98 ? -4.027 24.781 -8.125 1 83.56 98 ALA B N 1
ATOM 2878 C CA . ALA B 1 98 ? -3.619 23.609 -7.359 1 83.56 98 ALA B CA 1
ATOM 2879 C C . ALA B 1 98 ? -3.748 22.344 -8.195 1 83.56 98 ALA B C 1
ATOM 2881 O O . ALA B 1 98 ? -3.09 21.344 -7.914 1 83.56 98 ALA B O 1
ATOM 2882 N N . GLY B 1 99 ? -4.574 22.359 -9.266 1 82.75 99 GLY B N 1
ATOM 2883 C CA . GLY B 1 99 ? -4.707 21.203 -10.156 1 82.75 99 GLY B CA 1
ATOM 2884 C C . GLY B 1 99 ? -5.82 20.266 -9.742 1 82.75 99 GLY B C 1
ATOM 2885 O O . GLY B 1 99 ? -6.305 20.312 -8.617 1 82.75 99 GLY B O 1
ATOM 2886 N N . PRO B 1 100 ? -6.168 19.453 -10.656 1 84.81 100 PRO B N 1
ATOM 2887 C CA . PRO B 1 100 ? -7.359 18.625 -10.461 1 84.81 100 PRO B CA 1
ATOM 2888 C C . PRO B 1 100 ? -7.18 17.578 -9.367 1 84.81 100 PRO B C 1
ATOM 2890 O O . PRO B 1 100 ? -8.133 17.266 -8.641 1 84.81 100 PRO B O 1
ATOM 2893 N N . ALA B 1 101 ? -6.051 17.031 -9.25 1 85.88 101 ALA B N 1
ATOM 2894 C CA . ALA B 1 101 ? -5.82 15.977 -8.266 1 85.88 101 ALA B CA 1
ATOM 2895 C C . ALA B 1 101 ? -6.016 16.5 -6.844 1 85.88 101 ALA B C 1
ATOM 2897 O O . ALA B 1 101 ? -6.656 15.844 -6.016 1 85.88 101 ALA B O 1
ATOM 2898 N N . LYS B 1 102 ? -5.551 17.656 -6.57 1 85.69 102 LYS B N 1
ATOM 2899 C CA . LYS B 1 102 ? -5.668 18.266 -5.246 1 85.69 102 LYS B CA 1
ATOM 2900 C C . LYS B 1 102 ? -7.109 18.688 -4.961 1 85.69 102 LYS B C 1
ATOM 2902 O O . LYS B 1 102 ? -7.609 18.484 -3.848 1 85.69 102 LYS B O 1
ATOM 2907 N N . ILE B 1 103 ? -7.684 19.203 -6.02 1 88.62 103 ILE B N 1
ATOM 2908 C CA . ILE B 1 103 ? -9.07 19.625 -5.879 1 88.62 103 ILE B CA 1
ATOM 2909 C C . ILE B 1 103 ? -9.961 18.406 -5.621 1 88.62 103 ILE B C 1
ATOM 2911 O O . ILE B 1 103 ? -10.82 18.438 -4.738 1 88.62 103 ILE B O 1
ATOM 2915 N N . ALA B 1 104 ? -9.703 17.344 -6.32 1 88.12 104 ALA B N 1
ATOM 2916 C CA . ALA B 1 104 ? -10.477 16.109 -6.152 1 88.12 104 ALA B CA 1
ATOM 2917 C C . ALA B 1 104 ? -10.273 15.531 -4.758 1 88.12 104 ALA B C 1
ATOM 2919 O O . ALA B 1 104 ? -11.219 15.008 -4.156 1 88.12 104 ALA B O 1
ATOM 2920 N N . LEU B 1 105 ? -9.102 15.641 -4.316 1 88.75 105 LEU B N 1
ATOM 2921 C CA . LEU B 1 105 ? -8.781 15.141 -2.984 1 88.75 105 LEU B CA 1
ATOM 2922 C C . LEU B 1 105 ? -9.656 15.797 -1.925 1 88.75 105 LEU B C 1
ATOM 2924 O O . LEU B 1 105 ? -10.203 15.109 -1.06 1 88.75 105 LEU B O 1
ATOM 2928 N N . ILE B 1 106 ? -9.828 17.062 -2.043 1 89.81 106 ILE B N 1
ATOM 2929 C CA . ILE B 1 106 ? -10.625 17.812 -1.079 1 89.81 106 ILE B CA 1
ATOM 2930 C C . ILE B 1 106 ? -12.109 17.531 -1.317 1 89.81 106 ILE B C 1
ATOM 2932 O O . ILE B 1 106 ? -12.867 17.312 -0.368 1 89.81 106 ILE B O 1
ATOM 2936 N N . ARG B 1 107 ? -12.461 17.547 -2.543 1 87.19 107 ARG B N 1
ATOM 2937 C CA . ARG B 1 107 ? -13.852 17.297 -2.906 1 87.19 107 ARG B CA 1
ATOM 2938 C C . ARG B 1 107 ? -14.328 15.953 -2.365 1 87.19 107 ARG B C 1
ATOM 2940 O O . ARG B 1 107 ? -15.453 15.836 -1.878 1 87.19 107 ARG B O 1
ATOM 2947 N N . ASP B 1 108 ? -13.555 15.031 -2.4 1 86.19 108 ASP B N 1
ATOM 2948 C CA . ASP B 1 108 ? -13.898 13.664 -2.01 1 86.19 108 ASP B CA 1
ATOM 2949 C C . ASP B 1 108 ? -14.141 13.57 -0.506 1 86.19 108 ASP B C 1
ATOM 2951 O O . ASP B 1 108 ? -14.719 12.586 -0.028 1 86.19 108 ASP B O 1
ATOM 2955 N N . THR B 1 109 ? -13.688 14.531 0.205 1 86.69 109 THR B N 1
ATOM 2956 C CA . THR B 1 109 ? -13.953 14.531 1.641 1 86.69 109 THR B CA 1
ATOM 2957 C C . THR B 1 109 ? -15.383 14.969 1.929 1 86.69 109 THR B C 1
ATOM 2959 O O . THR B 1 109 ? -15.883 14.781 3.039 1 86.69 109 THR B O 1
ATOM 2962 N N . GLY B 1 110 ? -16.047 15.688 0.954 1 81.94 110 GLY B N 1
ATOM 2963 C CA . GLY B 1 110 ? -17.406 16.188 1.124 1 81.94 110 GLY B CA 1
ATOM 2964 C C . GLY B 1 110 ? -17.453 17.578 1.731 1 81.94 110 GLY B C 1
ATOM 2965 O O . GLY B 1 110 ? -18.531 18.094 2.043 1 81.94 110 GLY B O 1
ATOM 2966 N N . ALA B 1 111 ? -16.391 18.156 1.888 1 85.19 111 ALA B N 1
ATOM 2967 C CA . ALA B 1 111 ? -16.344 19.5 2.477 1 85.19 111 ALA B CA 1
ATOM 2968 C C . ALA B 1 111 ? -16.859 20.547 1.499 1 85.19 111 ALA B C 1
ATOM 2970 O O . ALA B 1 111 ? -16.953 20.297 0.298 1 85.19 111 ALA B O 1
ATOM 2971 N N . ASP B 1 112 ? -17.312 21.703 2.109 1 92.88 112 ASP B N 1
ATOM 2972 C CA . ASP B 1 112 ? -17.609 22.875 1.298 1 92.88 112 ASP B CA 1
ATOM 2973 C C . ASP B 1 112 ? -16.344 23.438 0.658 1 92.88 112 ASP B C 1
ATOM 2975 O O . ASP B 1 112 ? -15.555 24.109 1.323 1 92.88 112 ASP B O 1
ATOM 2979 N N . LEU B 1 113 ? -16.188 23.094 -0.579 1 93.94 113 LEU B N 1
ATOM 2980 C CA . LEU B 1 113 ? -15 23.469 -1.337 1 93.94 113 LEU B CA 1
ATOM 2981 C C . LEU B 1 113 ? -15.281 24.625 -2.271 1 93.94 113 LEU B C 1
ATOM 2983 O O . LEU B 1 113 ? -16.281 24.625 -2.984 1 93.94 113 LEU B O 1
ATOM 2987 N N . GLU B 1 114 ? -14.484 25.609 -2.189 1 93.81 114 GLU B N 1
ATOM 2988 C CA . GLU B 1 114 ? -14.516 26.719 -3.145 1 93.81 114 GLU B CA 1
ATOM 2989 C C . GLU B 1 114 ? -13.195 26.828 -3.898 1 93.81 114 GLU B C 1
ATOM 2991 O O . GLU B 1 114 ? -12.148 27.062 -3.293 1 93.81 114 GLU B O 1
ATOM 2996 N N . VAL B 1 115 ? -13.273 26.641 -5.148 1 94 115 VAL B N 1
ATOM 2997 C CA . VAL B 1 115 ? -12.109 26.828 -6.012 1 94 115 VAL B CA 1
ATOM 2998 C C . VAL B 1 115 ? -11.992 28.297 -6.391 1 94 115 VAL B C 1
ATOM 3000 O O . VAL B 1 115 ? -12.93 28.891 -6.934 1 94 115 VAL B O 1
ATOM 3003 N N . VAL B 1 116 ? -10.883 28.828 -6.082 1 93.56 116 VAL B N 1
ATOM 3004 C CA . VAL B 1 116 ? -10.68 30.266 -6.234 1 93.56 116 VAL B CA 1
ATOM 3005 C C . VAL B 1 116 ? -9.742 30.531 -7.41 1 93.56 116 VAL B C 1
ATOM 3007 O O . VAL B 1 116 ? -8.672 29.922 -7.512 1 93.56 116 VAL B O 1
ATOM 3010 N N . PRO B 1 117 ? -10.164 31.422 -8.266 1 90.56 117 PRO B N 1
ATOM 3011 C CA . PRO B 1 117 ? -9.258 31.781 -9.367 1 90.56 117 PRO B CA 1
ATOM 3012 C C . PRO B 1 117 ? -7.949 32.375 -8.883 1 90.56 117 PRO B C 1
ATOM 3014 O O . PRO B 1 117 ? -7.934 33.125 -7.887 1 90.56 117 PRO B O 1
ATOM 3017 N N . GLY B 1 118 ? -6.898 32.062 -9.586 1 84.75 118 GLY B N 1
ATOM 3018 C CA . GLY B 1 118 ? -5.625 32.719 -9.32 1 84.75 118 GLY B CA 1
ATOM 3019 C C . GLY B 1 118 ? -4.715 31.906 -8.422 1 84.75 118 GLY B C 1
ATOM 3020 O O . GLY B 1 118 ? -4.586 30.703 -8.594 1 84.75 118 GLY B O 1
ATOM 3021 N N . GLU B 1 119 ? -3.975 32.688 -7.594 1 83.88 119 GLU B N 1
ATOM 3022 C CA . GLU B 1 119 ? -2.891 32.094 -6.824 1 83.88 119 GLU B CA 1
ATOM 3023 C C . GLU B 1 119 ? -3.326 31.781 -5.395 1 83.88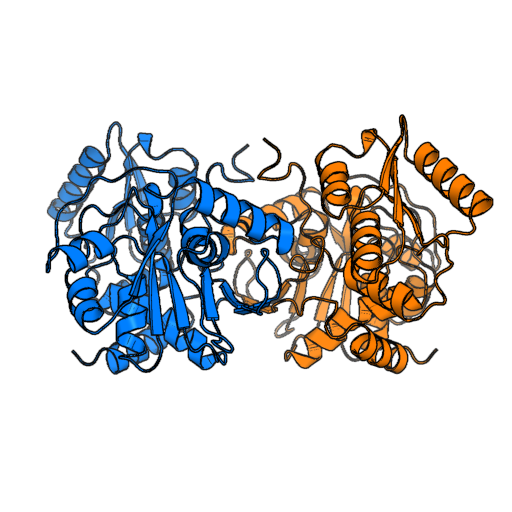 119 GLU B C 1
ATOM 3025 O O . GLU B 1 119 ? -4.461 32.094 -5.012 1 83.88 119 GLU B O 1
ATOM 3030 N N . TYR B 1 120 ? -2.477 31.172 -4.629 1 84.69 120 TYR B N 1
ATOM 3031 C CA . TYR B 1 120 ? -2.705 30.781 -3.24 1 84.69 120 TYR B CA 1
ATOM 3032 C C . TYR B 1 120 ? -3.113 31.984 -2.398 1 84.69 120 TYR B C 1
ATOM 3034 O O . TYR B 1 120 ? -3.973 31.875 -1.521 1 84.69 120 TYR B O 1
ATOM 3042 N N . ALA B 1 121 ? -2.533 33.062 -2.715 1 85.94 121 ALA B N 1
ATOM 3043 C CA . ALA B 1 121 ? -2.805 34.281 -1.943 1 85.94 121 ALA B CA 1
ATOM 3044 C C . ALA B 1 121 ? -4.285 34.656 -2.002 1 85.94 121 ALA B C 1
ATOM 3046 O O . ALA B 1 121 ? -4.84 35.156 -1.03 1 85.94 121 ALA B O 1
ATOM 3047 N N . ASN B 1 122 ? -4.855 34.312 -3.115 1 91.12 122 ASN B N 1
ATOM 3048 C CA . ASN B 1 122 ? -6.285 34.594 -3.252 1 91.12 122 ASN B CA 1
ATOM 3049 C C . ASN B 1 122 ? -7.105 33.688 -2.342 1 91.12 122 ASN B C 1
ATOM 3051 O O . ASN B 1 122 ? -8.031 34.125 -1.67 1 91.12 122 ASN B O 1
ATOM 3055 N N . ALA B 1 123 ? -6.766 32.438 -2.352 1 91.31 123 ALA B N 1
ATOM 3056 C CA . ALA B 1 123 ? -7.441 31.469 -1.485 1 91.31 123 ALA B CA 1
ATOM 3057 C C . ALA B 1 123 ? -7.262 31.828 -0.015 1 91.31 123 ALA B C 1
ATOM 3059 O O . ALA B 1 123 ? -8.211 31.75 0.771 1 91.31 123 ALA B O 1
ATOM 3060 N N . LEU B 1 124 ? -6.113 32.25 0.309 1 90.56 124 LEU B N 1
ATOM 3061 C CA . LEU B 1 124 ? -5.816 32.625 1.688 1 90.56 124 LEU B CA 1
ATOM 3062 C C . LEU B 1 124 ? -6.652 33.844 2.113 1 90.56 124 LEU B C 1
ATOM 3064 O O . LEU B 1 124 ? -7.223 33.844 3.205 1 90.56 124 LEU B O 1
ATOM 3068 N N . ALA B 1 125 ? -6.703 34.812 1.269 1 93.19 125 ALA B N 1
ATOM 3069 C CA . ALA B 1 125 ? -7.473 36 1.562 1 93.19 125 ALA B CA 1
ATOM 3070 C C . ALA B 1 125 ? -8.938 35.656 1.808 1 93.19 125 ALA B C 1
ATOM 3072 O O . ALA B 1 125 ? -9.562 36.219 2.732 1 93.19 125 ALA B O 1
ATOM 3073 N N . LEU B 1 126 ? -9.422 34.812 0.996 1 94.75 126 LEU B N 1
ATOM 3074 C CA . LEU B 1 126 ? -10.82 34.438 1.14 1 94.75 126 LEU B CA 1
ATOM 3075 C C . LEU B 1 126 ? -11.039 33.625 2.42 1 94.75 126 LEU B C 1
ATOM 3077 O O . LEU B 1 126 ? -12.055 33.781 3.094 1 94.75 126 LEU B O 1
ATOM 3081 N N . ALA B 1 127 ? -10.156 32.781 2.732 1 94.5 127 ALA B N 1
ATOM 3082 C CA . ALA B 1 127 ? -10.242 32.031 3.975 1 94.5 127 ALA B CA 1
ATOM 3083 C C . ALA B 1 127 ? -10.219 32.938 5.188 1 94.5 127 ALA B C 1
ATOM 3085 O O . ALA B 1 127 ? -10.992 32.75 6.137 1 94.5 127 ALA B O 1
ATOM 3086 N N . GLN B 1 128 ? -9.367 33.938 5.137 1 94.81 128 GLN B N 1
ATOM 3087 C CA . GLN B 1 128 ? -9.273 34.906 6.223 1 94.81 128 GLN B CA 1
ATOM 3088 C C . GLN B 1 128 ? -10.555 35.719 6.344 1 94.81 128 GLN B C 1
ATOM 3090 O O . GLN B 1 128 ? -11.016 36 7.449 1 94.81 128 GLN B O 1
ATOM 3095 N N . ALA B 1 129 ? -11.008 36.094 5.211 1 96.12 129 ALA B N 1
ATOM 3096 C CA . ALA B 1 129 ? -12.273 36.812 5.199 1 96.12 129 ALA B CA 1
ATOM 3097 C C . ALA B 1 129 ? -13.398 35.969 5.805 1 96.12 129 ALA B C 1
ATOM 3099 O O . ALA B 1 129 ? -14.227 36.5 6.562 1 96.12 129 ALA B O 1
ATOM 3100 N N . HIS B 1 130 ? -13.438 34.75 5.375 1 96.12 130 HIS B N 1
ATOM 3101 C CA . HIS B 1 130 ? -14.438 33.844 5.918 1 96.12 130 HIS B CA 1
ATOM 3102 C C . HIS B 1 130 ? -14.289 33.719 7.426 1 96.12 130 HIS B C 1
ATOM 3104 O O . HIS B 1 130 ? -15.281 33.719 8.156 1 96.12 130 HIS B O 1
ATOM 3110 N N . GLU B 1 131 ? -13.078 33.531 7.871 1 96.06 131 GLU B N 1
ATOM 3111 C CA . GLU B 1 131 ? -12.789 33.438 9.305 1 96.06 131 GLU B CA 1
ATOM 3112 C C . GLU B 1 131 ? -13.312 34.688 10.031 1 96.06 131 GLU B C 1
ATOM 3114 O O . GLU B 1 131 ? -13.984 34.562 11.055 1 96.06 131 GLU B O 1
ATOM 3119 N N . ALA B 1 132 ? -13.039 35.812 9.492 1 97.06 132 ALA B N 1
ATOM 3120 C CA . ALA B 1 132 ? -13.438 37.094 10.102 1 97.06 132 ALA B CA 1
ATOM 3121 C C . ALA B 1 132 ? -14.953 37.219 10.148 1 97.06 132 ALA B C 1
ATOM 3123 O O . ALA B 1 132 ? -15.516 37.688 11.133 1 97.06 132 ALA B O 1
ATOM 3124 N N . ALA B 1 133 ? -15.57 36.781 9.125 1 97.62 133 ALA B N 1
ATOM 3125 C CA . ALA B 1 133 ? -17 36.969 8.961 1 97.62 133 ALA B CA 1
ATOM 3126 C C . ALA B 1 133 ? -17.781 36 9.836 1 97.62 133 ALA B C 1
ATOM 3128 O O . ALA B 1 133 ? -18.859 36.312 10.336 1 97.62 133 ALA B O 1
ATOM 3129 N N . THR B 1 134 ? -17.25 34.812 10.039 1 97.25 134 THR B N 1
ATOM 3130 C CA . THR B 1 134 ? -18.062 33.75 10.609 1 97.25 134 THR B CA 1
ATOM 3131 C C . THR B 1 134 ? -17.531 33.312 11.977 1 97.25 134 THR B C 1
ATOM 3133 O O . THR B 1 134 ? -18.25 32.719 12.766 1 97.25 134 THR B O 1
ATOM 3136 N N . GLY B 1 135 ? -16.203 33.531 12.172 1 96.94 135 GLY B N 1
ATOM 3137 C CA . GLY B 1 135 ? -15.555 33.062 13.383 1 96.94 135 GLY B CA 1
ATOM 3138 C C . GLY B 1 135 ? -15.055 31.625 13.25 1 96.94 135 GLY B C 1
ATOM 3139 O O . GLY B 1 135 ? -14.641 31.016 14.234 1 96.94 135 GLY B O 1
ATOM 3140 N N . ALA B 1 136 ? -15.102 31.078 12.047 1 97 136 ALA B N 1
ATOM 3141 C CA . ALA B 1 136 ? -14.555 29.734 11.82 1 97 136 ALA B CA 1
ATOM 3142 C C . ALA B 1 136 ? -13.078 29.672 12.203 1 97 136 ALA B C 1
ATOM 3144 O O . ALA B 1 136 ? -12.344 30.656 12.031 1 97 136 ALA B O 1
ATOM 3145 N N . MET B 1 137 ? -12.758 28.609 12.781 1 95.94 137 MET B N 1
ATOM 3146 C CA . MET B 1 137 ? -11.383 28.531 13.266 1 95.94 137 MET B CA 1
ATOM 3147 C C . MET B 1 137 ? -10.453 27.969 12.195 1 95.94 137 MET B C 1
ATOM 3149 O O . MET B 1 137 ? -10.906 27.234 11.312 1 95.94 137 MET B O 1
ATOM 3153 N N . GLN B 1 138 ? -9.219 28.328 12.281 1 94.31 138 GLN B N 1
ATOM 3154 C CA . GLN B 1 138 ? -8.164 27.75 11.445 1 94.31 138 GLN B CA 1
ATOM 3155 C C . GLN B 1 138 ? -7.352 26.719 12.219 1 94.31 138 GLN B C 1
ATOM 3157 O O . GLN B 1 138 ? -7.191 26.828 13.438 1 94.31 138 GLN B O 1
ATOM 3162 N N . ILE B 1 139 ? -6.977 25.719 11.539 1 94.81 139 ILE B N 1
ATOM 3163 C CA . ILE B 1 139 ? -6.051 24.734 12.078 1 94.81 139 ILE B CA 1
ATOM 3164 C C . ILE B 1 139 ? -4.684 24.891 11.414 1 94.81 139 ILE B C 1
ATOM 3166 O O . ILE B 1 139 ? -4.562 24.812 10.195 1 94.81 139 ILE B O 1
ATOM 3170 N N . HIS B 1 140 ? -3.746 25.219 12.227 1 94.38 140 HIS B N 1
ATOM 3171 C CA . HIS B 1 140 ? -2.416 25.375 11.656 1 94.38 140 HIS B CA 1
ATOM 3172 C C . HIS B 1 140 ? -1.884 24.062 11.109 1 94.38 140 HIS B C 1
ATOM 3174 O O . HIS B 1 140 ? -2.006 23.016 11.758 1 94.38 140 HIS B O 1
ATOM 3180 N N . ALA B 1 141 ? -1.195 24.156 10.047 1 94.25 141 ALA B N 1
ATOM 3181 C CA . ALA B 1 141 ? -0.818 22.953 9.305 1 94.25 141 ALA B CA 1
ATOM 3182 C C . ALA B 1 141 ? 0.347 22.234 9.984 1 94.25 141 ALA B C 1
ATOM 3184 O O . ALA B 1 141 ? 0.555 21.031 9.773 1 94.25 141 ALA B O 1
ATOM 3185 N N . TYR B 1 142 ? 1.196 22.984 10.836 1 97.38 142 TYR B N 1
ATOM 3186 C CA . TYR B 1 142 ? 2.367 22.281 11.344 1 97.38 142 TYR B CA 1
ATOM 3187 C C . TYR B 1 142 ? 2.891 22.938 12.609 1 97.38 142 TYR B C 1
ATOM 3189 O O . TYR B 1 142 ? 3.699 22.344 13.336 1 97.38 142 TYR B O 1
ATOM 3197 N N . ASP B 1 143 ? 2.438 24.172 12.961 1 97.81 143 ASP B N 1
ATOM 3198 C CA . ASP B 1 143 ? 3.109 24.891 14.039 1 97.81 143 ASP B CA 1
ATOM 3199 C C . ASP B 1 143 ? 2.123 25.281 15.141 1 97.81 143 ASP B C 1
ATOM 3201 O O . ASP B 1 143 ? 2.055 26.453 15.531 1 97.81 143 ASP B O 1
ATOM 3205 N N . ALA B 1 144 ? 1.356 24.359 15.547 1 97.88 144 ALA B N 1
ATOM 3206 C CA . ALA B 1 144 ? 0.466 24.453 16.703 1 97.88 144 ALA B CA 1
ATOM 3207 C C . ALA B 1 144 ? 0.589 23.234 17.594 1 97.88 144 ALA B C 1
ATOM 3209 O O . ALA B 1 144 ? 0.734 22.109 17.109 1 97.88 144 ALA B O 1
ATOM 3210 N N . PRO B 1 145 ? 0.521 23.453 18.906 1 98.44 145 PRO B N 1
ATOM 3211 C CA . PRO B 1 145 ? 0.746 22.344 19.844 1 98.44 145 PRO B CA 1
ATOM 3212 C C . PRO B 1 145 ? -0.174 21.156 19.578 1 98.44 145 PRO B C 1
ATOM 3214 O O . PRO B 1 145 ? 0.281 20 19.562 1 98.44 145 PRO B O 1
ATOM 3217 N N . ALA B 1 146 ? -1.449 21.422 19.312 1 98.56 146 ALA B N 1
ATOM 3218 C CA . ALA B 1 146 ? -2.402 20.344 19.094 1 98.56 146 ALA B CA 1
ATOM 3219 C C . ALA B 1 146 ? -2.078 19.578 17.812 1 98.56 146 ALA B C 1
ATOM 3221 O O . ALA B 1 146 ? -2.232 18.359 17.75 1 98.56 146 ALA B O 1
ATOM 3222 N N . THR B 1 147 ? -1.661 20.312 16.797 1 98.56 147 THR B N 1
ATOM 3223 C CA . THR B 1 147 ? -1.257 19.703 15.531 1 98.56 147 THR B CA 1
ATOM 3224 C C . THR B 1 147 ? -0.026 18.828 15.734 1 98.56 147 THR B C 1
ATOM 3226 O O . THR B 1 147 ? -0.019 17.656 15.328 1 98.56 147 THR B O 1
ATOM 3229 N N . VAL B 1 148 ? 0.978 19.328 16.422 1 98.81 148 VAL B N 1
ATOM 3230 C CA . VAL B 1 148 ? 2.23 18.609 16.641 1 98.81 148 VAL B CA 1
ATOM 3231 C C . VAL B 1 148 ? 1.973 17.375 17.5 1 98.81 148 VAL B C 1
ATOM 3233 O O . VAL B 1 148 ? 2.477 16.297 17.203 1 98.81 148 VAL B O 1
ATOM 3236 N N . ALA B 1 149 ? 1.147 17.562 18.547 1 98.88 149 ALA B N 1
ATOM 3237 C CA . ALA B 1 149 ? 0.806 16.422 19.391 1 98.88 149 ALA B CA 1
ATOM 3238 C C . ALA B 1 149 ? 0.092 15.344 18.578 1 98.88 149 ALA B C 1
ATOM 3240 O O . ALA B 1 149 ? 0.376 14.148 18.734 1 98.88 149 ALA B O 1
ATOM 3241 N N . GLY B 1 150 ? -0.83 15.781 17.75 1 98.88 150 GLY B N 1
ATOM 3242 C CA . GLY B 1 150 ? -1.501 14.836 16.875 1 98.88 150 GLY B CA 1
ATOM 3243 C C . GLY B 1 150 ? -0.544 14.07 15.977 1 98.88 150 GLY B C 1
ATOM 3244 O O . GLY B 1 150 ? -0.627 12.844 15.875 1 98.88 150 GLY B O 1
ATOM 3245 N N . GLN B 1 151 ? 0.391 14.797 15.344 1 98.88 151 GLN B N 1
ATOM 3246 C CA . GLN B 1 151 ? 1.37 14.148 14.484 1 98.88 151 GLN B CA 1
ATOM 3247 C C . GLN B 1 151 ? 2.242 13.18 15.273 1 98.88 151 GLN B C 1
ATOM 3249 O O . GLN B 1 151 ? 2.6 12.109 14.773 1 98.88 151 GLN B O 1
ATOM 3254 N N . GLY B 1 152 ? 2.502 13.5 16.547 1 98.88 152 GLY B N 1
ATOM 3255 C CA . GLY B 1 152 ? 3.336 12.672 17.406 1 98.88 152 GLY B CA 1
ATOM 3256 C C . GLY B 1 152 ? 2.736 11.305 17.672 1 98.88 152 GLY B C 1
ATOM 3257 O O . GLY B 1 152 ? 3.457 10.359 17.984 1 98.88 152 GLY B O 1
ATOM 3258 N N . THR B 1 153 ? 1.446 11.172 17.547 1 98.94 153 THR B N 1
ATOM 3259 C CA . THR B 1 153 ? 0.782 9.906 17.828 1 98.94 153 THR B CA 1
ATOM 3260 C C . THR B 1 153 ? 1.216 8.836 16.828 1 98.94 153 THR B C 1
ATOM 3262 O O . THR B 1 153 ? 1.137 7.641 17.125 1 98.94 153 THR B O 1
ATOM 3265 N N . CYS B 1 154 ? 1.667 9.266 15.656 1 98.94 154 CYS B N 1
ATOM 3266 C CA . CYS B 1 154 ? 2.201 8.32 14.68 1 98.94 154 CYS B CA 1
ATOM 3267 C C . CYS B 1 154 ? 3.354 7.52 15.266 1 98.94 154 CYS B C 1
ATOM 3269 O O . CYS B 1 154 ? 3.432 6.305 15.07 1 98.94 154 CYS B O 1
ATOM 3271 N N . PHE B 1 155 ? 4.125 8.172 16 1 98.88 155 PHE B N 1
ATOM 3272 C CA . PHE B 1 155 ? 5.34 7.551 16.531 1 98.88 155 PHE B CA 1
ATOM 3273 C C . PHE B 1 155 ? 5.039 6.766 17.797 1 98.88 155 PHE B C 1
ATOM 3275 O O . PHE B 1 155 ? 5.652 5.727 18.047 1 98.88 155 PHE B O 1
ATOM 3282 N N . ALA B 1 156 ? 4.102 7.262 18.578 1 98.94 156 ALA B N 1
ATOM 3283 C CA . ALA B 1 156 ? 3.609 6.449 19.688 1 98.94 156 ALA B CA 1
ATOM 3284 C C . ALA B 1 156 ? 3.035 5.129 19.188 1 98.94 156 ALA B C 1
ATOM 3286 O O . ALA B 1 156 ? 3.303 4.07 19.766 1 98.94 156 ALA B O 1
ATOM 3287 N N . GLU B 1 157 ? 2.285 5.219 18.188 1 98.94 157 GLU B N 1
ATOM 3288 C CA . GLU B 1 157 ? 1.72 4.031 17.547 1 98.94 157 GLU B CA 1
ATOM 3289 C C . GLU B 1 157 ? 2.818 3.098 17.047 1 98.94 157 GLU B C 1
ATOM 3291 O O . GLU B 1 157 ? 2.74 1.882 17.234 1 98.94 157 GLU B O 1
ATOM 3296 N N . TRP B 1 158 ? 3.814 3.686 16.391 1 98.88 158 TRP B N 1
ATOM 3297 C CA . TRP B 1 158 ? 4.906 2.889 15.844 1 98.88 158 TRP B CA 1
ATOM 3298 C C . TRP B 1 158 ? 5.656 2.16 16.953 1 98.88 158 TRP B C 1
ATOM 3300 O O . TRP B 1 158 ? 6 0.983 16.812 1 98.88 158 TRP B O 1
ATOM 3310 N N . ASP B 1 159 ? 5.891 2.795 18.078 1 98.81 159 ASP B N 1
ATOM 3311 C CA . ASP B 1 159 ? 6.492 2.145 19.25 1 98.81 159 ASP B CA 1
ATOM 3312 C C . ASP B 1 159 ? 5.633 0.98 19.734 1 98.81 159 ASP B C 1
ATOM 3314 O O . ASP B 1 159 ? 6.148 -0.098 20.031 1 98.81 159 ASP B O 1
ATOM 3318 N N . ALA B 1 160 ? 4.363 1.231 19.797 1 98.56 160 ALA B N 1
ATOM 3319 C CA . ALA B 1 160 ? 3.443 0.191 20.25 1 98.56 160 ALA B CA 1
ATOM 3320 C C . ALA B 1 160 ? 3.441 -0.996 19.297 1 98.56 160 ALA B C 1
ATOM 3322 O O . ALA B 1 160 ? 3.158 -2.127 19.703 1 98.56 160 ALA B O 1
ATOM 3323 N N . GLN B 1 161 ? 3.777 -0.761 18.078 1 98.31 161 GLN B N 1
ATOM 3324 C CA . GLN B 1 161 ? 3.818 -1.805 17.062 1 98.31 161 GLN B CA 1
ATOM 3325 C C . GLN B 1 161 ? 5.16 -2.527 17.062 1 98.31 161 GLN B C 1
ATOM 3327 O O . GLN B 1 161 ? 5.406 -3.404 16.234 1 98.31 161 GLN B O 1
ATOM 3332 N N . GLY B 1 162 ? 6.098 -2.104 17.875 1 98.06 162 GLY B N 1
ATOM 3333 C CA . GLY B 1 162 ? 7.324 -2.855 18.078 1 98.06 162 GLY B CA 1
ATOM 3334 C C . GLY B 1 162 ? 8.508 -2.283 17.328 1 98.06 162 GLY B C 1
ATOM 3335 O O . GLY B 1 162 ? 9.43 -3.016 16.969 1 98.06 162 GLY B O 1
ATOM 3336 N N . LEU B 1 163 ? 8.516 -0.99 17.062 1 98.5 163 LEU B N 1
ATOM 3337 C CA . LEU B 1 163 ? 9.648 -0.363 16.391 1 98.5 163 LEU B CA 1
ATOM 3338 C C . LEU B 1 163 ? 10.945 -0.648 17.125 1 98.5 163 LEU B C 1
ATOM 3340 O O . LEU B 1 163 ? 11.07 -0.357 18.312 1 98.5 163 LEU B O 1
ATOM 3344 N N . GLU B 1 164 ? 11.93 -1.161 16.422 1 97.88 164 GLU B N 1
ATOM 3345 C CA . GLU B 1 164 ? 13.219 -1.504 17.016 1 97.88 164 GLU B CA 1
ATOM 3346 C C . GLU B 1 164 ? 14.336 -0.646 16.422 1 97.88 164 GLU B C 1
ATOM 3348 O O . GLU B 1 164 ? 15.484 -0.729 16.859 1 97.88 164 GLU B O 1
ATOM 3353 N N . ALA B 1 165 ? 14.047 0.233 15.555 1 98.31 165 ALA B N 1
ATOM 3354 C CA . ALA B 1 165 ? 15.047 1.02 14.836 1 98.31 165 ALA B CA 1
ATOM 3355 C C . ALA B 1 165 ? 15.797 1.947 15.789 1 98.31 165 ALA B C 1
ATOM 3357 O O . ALA B 1 165 ? 15.211 2.479 16.734 1 98.31 165 ALA B O 1
ATOM 3358 N N . ASP B 1 166 ? 17.062 2.098 15.523 1 98.38 166 ASP B N 1
ATOM 3359 C CA . ASP B 1 166 ? 17.875 3.096 16.219 1 98.38 166 ASP B CA 1
ATOM 3360 C C . ASP B 1 166 ? 17.594 4.496 15.672 1 98.38 166 ASP B C 1
ATOM 3362 O O . ASP B 1 166 ? 17.641 5.477 16.422 1 98.38 166 ASP B O 1
ATOM 3366 N N . THR B 1 167 ? 17.344 4.52 14.406 1 98.44 167 THR B N 1
ATOM 3367 C CA . THR B 1 167 ? 17.203 5.777 13.68 1 98.44 167 THR B CA 1
ATOM 3368 C C . THR B 1 167 ? 15.938 5.77 12.828 1 98.44 167 THR B C 1
ATOM 3370 O O . THR B 1 167 ? 15.648 4.781 12.156 1 98.44 167 THR B O 1
ATOM 3373 N N . VAL B 1 168 ? 15.211 6.844 12.922 1 98.69 168 VAL B N 1
ATOM 3374 C CA . VAL B 1 168 ? 14.039 7.023 12.062 1 98.69 168 VAL B CA 1
ATOM 3375 C C . VAL B 1 168 ? 14.266 8.203 11.117 1 98.69 168 VAL B C 1
ATOM 3377 O O . VAL B 1 168 ? 14.648 9.289 11.555 1 98.69 168 VAL B O 1
ATOM 3380 N N . VAL B 1 169 ? 14.07 7.926 9.812 1 98.94 169 VAL B N 1
ATOM 3381 C CA . VAL B 1 169 ? 14.258 8.922 8.758 1 98.94 169 VAL B CA 1
ATOM 3382 C C . VAL B 1 169 ? 12.906 9.484 8.336 1 98.94 169 VAL B C 1
ATOM 3384 O O . VAL B 1 169 ? 11.992 8.734 7.977 1 98.94 169 VAL B O 1
ATOM 3387 N N . ILE B 1 170 ? 12.789 10.836 8.391 1 98.88 170 ILE B N 1
ATOM 3388 C CA . ILE B 1 170 ? 11.492 11.477 8.25 1 98.88 170 ILE B CA 1
ATOM 3389 C C . ILE B 1 170 ? 11.609 12.68 7.309 1 98.88 170 ILE B C 1
ATOM 3391 O O . ILE B 1 170 ? 12.531 13.484 7.441 1 98.88 170 ILE B O 1
ATOM 3395 N N . ALA B 1 171 ? 10.656 12.781 6.352 1 98.94 171 ALA B N 1
ATOM 3396 C CA . ALA B 1 171 ? 10.586 13.961 5.492 1 98.94 171 ALA B CA 1
ATOM 3397 C C . ALA B 1 171 ? 10.102 15.18 6.27 1 98.94 171 ALA B C 1
ATOM 3399 O O . ALA B 1 171 ? 9.305 15.047 7.203 1 98.94 171 ALA B O 1
ATOM 3400 N N . VAL B 1 172 ? 10.602 16.359 5.836 1 98.75 172 VAL B N 1
ATOM 3401 C CA . VAL B 1 172 ? 10.273 17.578 6.566 1 98.75 172 VAL B CA 1
ATOM 3402 C C . VAL B 1 172 ? 9.773 18.641 5.598 1 98.75 172 VAL B C 1
ATOM 3404 O O . VAL B 1 172 ? 10.406 18.906 4.574 1 98.75 172 VAL B O 1
ATOM 3407 N N . GLY B 1 173 ? 8.594 19.125 5.875 1 97.5 173 GLY B N 1
ATOM 3408 C CA . GLY B 1 173 ? 8.102 20.375 5.324 1 97.5 173 GLY B CA 1
ATOM 3409 C C . GLY B 1 173 ? 8.109 21.516 6.328 1 97.5 173 GLY B C 1
ATOM 3410 O O . GLY B 1 173 ? 9.18 21.953 6.758 1 97.5 173 GLY B O 1
ATOM 3411 N N . GLY B 1 174 ? 6.949 21.844 6.84 1 97.06 174 GLY B N 1
ATOM 3412 C CA . GLY B 1 174 ? 6.855 22.859 7.879 1 97.06 174 GLY B CA 1
ATOM 3413 C C . GLY B 1 174 ? 7.324 22.375 9.234 1 97.06 174 GLY B C 1
ATOM 3414 O O . GLY B 1 174 ? 7.523 23.172 10.156 1 97.06 174 GLY B O 1
ATOM 3415 N N . GLY B 1 175 ? 7.43 21.125 9.367 1 98.44 175 GLY B N 1
ATOM 3416 C CA . GLY B 1 175 ? 8.109 20.578 10.531 1 98.44 175 GLY B CA 1
ATOM 3417 C C . GLY B 1 175 ? 7.168 19.922 11.523 1 98.44 175 GLY B C 1
ATOM 3418 O O . GLY B 1 175 ? 7.602 19.438 12.562 1 98.44 175 GLY B O 1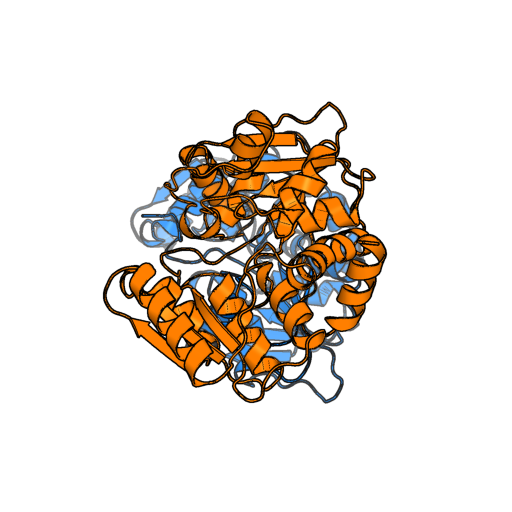
ATOM 3419 N N . GLY B 1 176 ? 5.875 19.844 11.203 1 98.44 176 GLY B N 1
ATOM 3420 C CA . GLY B 1 176 ? 4.914 19.297 12.141 1 98.44 176 GLY B CA 1
ATOM 3421 C C . GLY B 1 176 ? 5.172 17.828 12.461 1 98.44 176 GLY B C 1
ATOM 3422 O O . GLY B 1 176 ? 5.113 17.422 13.625 1 98.44 176 GLY B O 1
ATOM 3423 N N . LEU B 1 177 ? 5.457 17.031 11.461 1 98.75 177 LEU B N 1
ATOM 3424 C CA . LEU B 1 177 ? 5.648 15.594 11.625 1 98.75 177 LEU B CA 1
ATOM 3425 C C . LEU B 1 177 ? 6.941 15.305 12.375 1 98.75 177 LEU B C 1
ATOM 3427 O O . LEU B 1 177 ? 6.938 14.594 13.383 1 98.75 177 LEU B O 1
ATOM 3431 N N . VAL B 1 178 ? 8.016 15.891 11.93 1 98.62 178 VAL B N 1
ATOM 3432 C CA . VAL B 1 178 ? 9.305 15.633 12.57 1 98.62 178 VAL B CA 1
ATOM 3433 C C . VAL B 1 178 ? 9.297 16.188 13.992 1 98.62 178 VAL B C 1
ATOM 3435 O O . VAL B 1 178 ? 9.914 15.609 14.891 1 98.62 178 VAL B O 1
ATOM 3438 N N . ALA B 1 179 ? 8.609 17.297 14.195 1 98.5 179 ALA B N 1
ATOM 3439 C CA . ALA B 1 179 ? 8.461 17.812 15.555 1 98.5 179 ALA B CA 1
ATOM 3440 C C . ALA B 1 179 ? 7.781 16.781 16.453 1 98.5 179 ALA B C 1
ATOM 3442 O O . ALA B 1 179 ? 8.188 16.594 17.609 1 98.5 179 ALA B O 1
ATOM 3443 N N . GLY B 1 180 ? 6.738 16.141 15.93 1 98.62 180 GLY B N 1
ATOM 3444 C CA . GLY B 1 180 ? 6.09 15.07 16.672 1 98.62 180 GLY B CA 1
ATOM 3445 C C . GLY B 1 180 ? 7.035 13.953 17.062 1 98.62 180 GLY B C 1
ATOM 3446 O O . GLY B 1 180 ? 6.973 13.438 18.188 1 98.62 180 GLY B O 1
ATOM 3447 N N . ALA B 1 181 ? 7.895 13.578 16.188 1 98.56 181 ALA B N 1
ATOM 3448 C CA . ALA B 1 181 ? 8.875 12.531 16.438 1 98.56 181 ALA B CA 1
ATOM 3449 C C . ALA B 1 181 ? 9.852 12.945 17.531 1 98.56 181 ALA B C 1
ATOM 3451 O O . ALA B 1 181 ? 10.07 12.203 18.5 1 98.56 181 ALA B O 1
ATOM 3452 N N . LEU B 1 182 ? 10.383 14.141 17.359 1 98.31 182 LEU B N 1
ATOM 3453 C CA . LEU B 1 182 ? 11.336 14.664 18.328 1 98.31 182 LEU B CA 1
ATOM 3454 C C . LEU B 1 182 ? 10.703 14.797 19.719 1 98.31 182 LEU B C 1
ATOM 3456 O O . LEU B 1 182 ? 11.312 14.453 20.719 1 98.31 182 LEU B O 1
ATOM 3460 N N . ALA B 1 183 ? 9.531 15.234 19.719 1 98.06 183 ALA B N 1
ATOM 3461 C CA . ALA B 1 183 ? 8.797 15.43 20.969 1 98.06 183 ALA B CA 1
ATOM 3462 C C . ALA B 1 183 ? 8.508 14.094 21.656 1 98.06 183 ALA B C 1
ATOM 3464 O O . ALA B 1 183 ? 8.547 13.992 22.875 1 98.06 183 ALA B O 1
ATOM 3465 N N . TRP B 1 184 ? 8.195 13.078 20.906 1 98.44 184 TRP B N 1
ATOM 3466 C CA . TRP B 1 184 ? 7.832 11.773 21.453 1 98.44 184 TRP B CA 1
ATOM 3467 C C . TRP B 1 184 ? 9.062 11.047 21.984 1 98.44 184 TRP B C 1
ATOM 3469 O O . TRP B 1 184 ? 9.055 10.539 23.109 1 98.44 184 TRP B O 1
ATOM 3479 N N . TRP B 1 185 ? 10.133 11.047 21.203 1 97.25 185 TRP B N 1
ATOM 3480 C CA . TRP B 1 185 ? 11.273 10.203 21.547 1 97.25 185 TRP B CA 1
ATOM 3481 C C . TRP B 1 185 ? 12.234 10.938 22.469 1 97.25 185 TRP B C 1
ATOM 3483 O O . TRP B 1 185 ? 12.969 10.312 23.234 1 97.25 185 TRP B O 1
ATOM 3493 N N . GLN B 1 186 ? 12.328 12.289 22.391 1 95.81 186 GLN B N 1
ATOM 3494 C CA . GLN B 1 186 ? 13.156 13.109 23.266 1 95.81 186 GLN B CA 1
ATOM 3495 C C . GLN B 1 186 ? 14.555 12.508 23.422 1 95.81 186 GLN B C 1
ATOM 3497 O O . GLN B 1 186 ? 15.039 12.336 24.531 1 95.81 186 GLN B O 1
ATOM 3502 N N . GLY B 1 187 ? 15.055 12.117 22.375 1 94.62 187 GLY B N 1
ATOM 3503 C CA . GLY B 1 187 ? 16.422 11.641 22.375 1 94.62 187 GLY B CA 1
ATOM 3504 C C . GLY B 1 187 ? 16.547 10.133 22.516 1 94.62 187 GLY B C 1
ATOM 3505 O O . GLY B 1 187 ? 17.625 9.57 22.328 1 94.62 187 GLY B O 1
ATOM 3506 N N . ALA B 1 188 ? 15.438 9.398 22.734 1 95.75 188 ALA B N 1
ATOM 3507 C CA . ALA B 1 188 ? 15.461 7.945 22.875 1 95.75 188 ALA B CA 1
ATOM 3508 C C . ALA B 1 188 ? 15.758 7.27 21.547 1 95.75 188 ALA B C 1
ATOM 3510 O O . ALA B 1 188 ? 16.219 6.121 21.516 1 95.75 188 ALA B O 1
ATOM 3511 N N . ARG B 1 189 ? 15.477 7.953 20.422 1 95.81 189 ARG B N 1
ATOM 3512 C CA . ARG B 1 189 ? 15.789 7.508 19.078 1 95.81 189 ARG B CA 1
ATOM 3513 C C . ARG B 1 189 ? 16.375 8.648 18.234 1 95.81 189 ARG B C 1
ATOM 3515 O O . ARG B 1 189 ? 15.992 9.805 18.422 1 95.81 189 ARG B O 1
ATOM 3522 N N . LYS B 1 190 ? 17.281 8.234 17.406 1 97 190 LYS B N 1
ATOM 3523 C CA . LYS B 1 190 ? 17.812 9.219 16.469 1 97 190 LYS B CA 1
ATOM 3524 C C . LYS B 1 190 ? 16.781 9.555 15.391 1 97 190 LYS B C 1
ATOM 3526 O O . LYS B 1 190 ? 16.094 8.672 14.891 1 97 190 LYS B O 1
ATOM 3531 N N . VAL B 1 191 ? 16.672 10.844 15.109 1 98.25 191 VAL B N 1
ATOM 3532 C CA . VAL B 1 191 ? 15.789 11.305 14.047 1 98.25 191 VAL B CA 1
ATOM 3533 C C . VAL B 1 191 ? 16.594 12 12.953 1 98.25 191 VAL B C 1
ATOM 3535 O O . VAL B 1 191 ? 17.375 12.914 13.234 1 98.25 191 VAL B O 1
ATOM 3538 N N . VAL B 1 192 ? 16.469 11.5 11.758 1 98.75 192 VAL B N 1
ATOM 3539 C CA . VAL B 1 192 ? 17.062 12.148 10.586 1 98.75 192 VAL B CA 1
ATOM 3540 C C . VAL B 1 192 ? 15.984 12.859 9.781 1 98.75 192 VAL B C 1
ATOM 3542 O O . VAL B 1 192 ? 15.07 12.219 9.258 1 98.75 192 VAL B O 1
ATOM 3545 N N . ALA B 1 193 ? 16.094 14.164 9.781 1 98.81 193 ALA B N 1
ATOM 3546 C CA . ALA B 1 193 ? 15.188 15 9.016 1 98.81 193 ALA B CA 1
ATOM 3547 C C . ALA B 1 193 ? 15.664 15.156 7.574 1 98.81 193 ALA B C 1
ATOM 3549 O O . ALA B 1 193 ? 16.797 15.578 7.332 1 98.81 193 ALA B O 1
ATOM 3550 N N . VAL B 1 194 ? 14.773 14.859 6.633 1 98.94 194 VAL B N 1
ATOM 3551 C CA . VAL B 1 194 ? 15.164 14.883 5.23 1 98.94 194 VAL B CA 1
ATOM 3552 C C . VAL B 1 194 ? 14.336 15.922 4.48 1 98.94 194 VAL B C 1
ATOM 3554 O O . VAL B 1 194 ? 13.109 15.953 4.598 1 98.94 194 VAL B O 1
ATOM 3557 N N . GLU B 1 195 ? 14.977 16.781 3.781 1 98.94 195 GLU B N 1
ATOM 3558 C CA . GLU B 1 195 ? 14.312 17.781 2.951 1 98.94 195 GLU B CA 1
ATOM 3559 C C . GLU B 1 195 ? 14.891 17.812 1.542 1 98.94 195 GLU B C 1
ATOM 3561 O O . GLU B 1 195 ? 16.062 17.453 1.339 1 98.94 195 GLU B O 1
ATOM 3566 N N . PRO B 1 196 ? 14.008 18.203 0.513 1 98.81 196 PRO B N 1
ATOM 3567 C CA . PRO B 1 196 ? 14.602 18.5 -0.792 1 98.81 196 PRO B CA 1
ATOM 3568 C C . PRO B 1 196 ? 15.586 19.656 -0.741 1 98.81 196 PRO B C 1
ATOM 3570 O O . PRO B 1 196 ? 15.391 20.609 0.034 1 98.81 196 PRO B O 1
ATOM 3573 N N . GLU B 1 197 ? 16.531 19.656 -1.629 1 98.56 197 GLU B N 1
ATOM 3574 C CA . GLU B 1 197 ? 17.453 20.766 -1.773 1 98.56 197 GLU B CA 1
ATOM 3575 C C . GLU B 1 197 ? 16.719 22.078 -2.076 1 98.56 197 GLU B C 1
ATOM 3577 O O . GLU B 1 197 ? 17.172 23.156 -1.684 1 98.56 197 GLU B O 1
ATOM 3582 N N . THR B 1 198 ? 15.539 21.922 -2.662 1 96.44 198 THR B N 1
ATOM 3583 C CA . THR B 1 198 ? 14.82 23.078 -3.195 1 96.44 198 THR B CA 1
ATOM 3584 C C . THR B 1 198 ? 13.719 23.531 -2.236 1 96.44 198 THR B C 1
ATOM 3586 O O . THR B 1 198 ? 12.945 24.438 -2.545 1 96.44 198 THR B O 1
ATOM 3589 N N . SER B 1 199 ? 13.516 22.922 -1.167 1 96.25 199 SER B N 1
ATOM 3590 C CA . SER B 1 199 ? 12.562 23.203 -0.095 1 96.25 199 SER B CA 1
ATOM 3591 C C . SER B 1 199 ? 13.094 22.734 1.254 1 96.25 199 SER B C 1
ATOM 3593 O O . SER B 1 199 ? 12.688 21.688 1.757 1 96.25 199 SER B O 1
ATOM 3595 N N . CYS B 1 200 ? 13.961 23.531 1.848 1 98.31 200 CYS B N 1
ATOM 3596 C CA . CYS B 1 200 ? 14.773 23.016 2.945 1 98.31 200 CYS B CA 1
ATOM 3597 C C . CYS B 1 200 ? 14.711 23.953 4.148 1 98.31 200 CYS B C 1
ATOM 3599 O O . CYS B 1 200 ? 15.75 24.359 4.672 1 98.31 200 CYS B O 1
ATOM 3601 N N . ALA B 1 201 ? 13.531 24.172 4.672 1 97.94 201 ALA B N 1
ATOM 3602 C CA . ALA B 1 201 ? 13.305 25.188 5.699 1 97.94 201 ALA B CA 1
ATOM 3603 C C . ALA B 1 201 ? 14 24.812 7.004 1 97.94 201 ALA B C 1
ATOM 3605 O O . ALA B 1 201 ? 14.594 25.672 7.664 1 97.94 201 ALA B O 1
ATOM 3606 N N . LEU B 1 202 ? 13.953 23.562 7.406 1 98.5 202 LEU B N 1
ATOM 3607 C CA . LEU B 1 202 ? 14.57 23.156 8.664 1 98.5 202 LEU B CA 1
ATOM 3608 C C . LEU B 1 202 ? 16.094 23.203 8.562 1 98.5 202 LEU B C 1
ATOM 3610 O O . LEU B 1 202 ? 16.766 23.734 9.453 1 98.5 202 LEU B O 1
ATOM 3614 N N . ASN B 1 203 ? 16.594 22.641 7.453 1 98.31 203 ASN B N 1
ATOM 3615 C CA . ASN B 1 203 ? 18.031 22.656 7.246 1 98.31 203 ASN B CA 1
ATOM 3616 C C . ASN B 1 203 ? 18.594 24.078 7.297 1 98.31 203 ASN B C 1
ATOM 3618 O O . ASN B 1 203 ? 19.594 24.344 7.965 1 98.31 203 ASN B O 1
ATOM 3622 N N . ALA B 1 204 ? 17.922 24.969 6.645 1 98 204 ALA B N 1
ATOM 3623 C CA . ALA B 1 204 ? 18.312 26.375 6.621 1 98 204 ALA B CA 1
ATOM 3624 C C . ALA B 1 204 ? 18.25 26.984 8.023 1 98 204 ALA B C 1
ATOM 3626 O O . ALA B 1 204 ? 19.156 27.719 8.422 1 98 204 ALA B O 1
ATOM 3627 N N . ALA B 1 205 ? 17.203 26.703 8.727 1 98 205 ALA B N 1
ATOM 3628 C CA . ALA B 1 205 ? 17.047 27.234 10.078 1 98 205 ALA B CA 1
ATOM 3629 C C . ALA B 1 205 ? 18.172 26.766 10.992 1 98 205 ALA B C 1
ATOM 3631 O O . ALA B 1 205 ? 18.734 27.562 11.758 1 98 205 ALA B O 1
ATOM 3632 N N . LEU B 1 206 ? 18.484 25.5 10.938 1 97.38 206 LEU B N 1
ATOM 3633 C CA . LEU B 1 206 ? 19.531 24.938 11.773 1 97.38 206 LEU B CA 1
ATOM 3634 C C . LEU B 1 206 ? 20.891 25.531 11.414 1 97.38 206 LEU B C 1
ATOM 3636 O O . LEU B 1 206 ? 21.703 25.812 12.289 1 97.38 206 LEU B O 1
ATOM 3640 N N . THR B 1 207 ? 21.109 25.719 10.133 1 95.88 207 THR B N 1
ATOM 3641 C CA . THR B 1 207 ? 22.359 26.281 9.648 1 95.88 207 THR B CA 1
ATOM 3642 C C . THR B 1 207 ? 22.5 27.75 10.086 1 95.88 207 THR B C 1
ATOM 3644 O O . THR B 1 207 ? 23.594 28.188 10.43 1 95.88 207 THR B O 1
ATOM 3647 N N . ASN B 1 208 ? 21.422 28.422 10.195 1 95.81 208 ASN B N 1
ATOM 3648 C CA . ASN B 1 208 ? 21.438 29.859 10.469 1 95.81 208 ASN B CA 1
ATOM 3649 C C . ASN B 1 208 ? 21.234 30.141 11.953 1 95.81 208 ASN B C 1
ATOM 3651 O O . ASN B 1 208 ? 21.312 31.297 12.391 1 95.81 208 ASN B O 1
ATOM 3655 N N . GLY B 1 209 ? 20.922 29.125 12.68 1 94.88 209 GLY B N 1
ATOM 3656 C CA . GLY B 1 209 ? 20.719 29.297 14.109 1 94.88 209 GLY B CA 1
ATOM 3657 C C . GLY B 1 209 ? 19.344 29.844 14.461 1 94.88 209 GLY B C 1
ATOM 3658 O O . GLY B 1 209 ? 19.094 30.266 15.594 1 94.88 209 GLY B O 1
ATOM 3659 N N . GLY B 1 210 ? 18.484 29.844 13.43 1 96.81 210 GLY B N 1
ATOM 3660 C CA . GLY B 1 210 ? 17.109 30.266 13.602 1 96.81 210 GLY B CA 1
ATOM 3661 C C . GLY B 1 210 ? 16.281 30.188 12.328 1 96.81 210 GLY B C 1
ATOM 3662 O O . GLY B 1 210 ? 16.828 30.047 11.242 1 96.81 210 GLY B O 1
ATOM 3663 N N . PRO B 1 211 ? 14.992 30.281 12.516 1 97.5 211 PRO B N 1
ATOM 3664 C CA . PRO B 1 211 ? 14.133 30.188 11.328 1 97.5 211 PRO B CA 1
ATOM 3665 C C . PRO B 1 211 ? 14.406 31.312 10.32 1 97.5 211 PRO B C 1
ATOM 3667 O O . PRO B 1 211 ? 14.609 32.469 10.711 1 97.5 211 PRO B O 1
ATOM 3670 N N . VAL B 1 212 ? 14.5 30.984 9.078 1 97.94 212 VAL B N 1
ATOM 3671 C CA . VAL B 1 212 ? 14.672 31.906 7.973 1 97.94 212 VAL B CA 1
ATOM 3672 C C . VAL B 1 212 ? 13.734 31.531 6.828 1 97.94 212 VAL B C 1
ATOM 3674 O O . VAL B 1 212 ? 13.273 30.391 6.742 1 97.94 212 VAL B O 1
ATOM 3677 N N . ASP B 1 213 ? 13.422 32.531 6.008 1 97.44 213 ASP B N 1
ATOM 3678 C CA . ASP B 1 213 ? 12.625 32.25 4.816 1 97.44 213 ASP B CA 1
ATOM 3679 C C . ASP B 1 213 ? 13.477 31.609 3.721 1 97.44 213 ASP B C 1
ATOM 3681 O O . ASP B 1 213 ? 14.625 32.031 3.504 1 97.44 213 ASP B O 1
ATOM 3685 N N . VAL B 1 214 ? 12.93 30.578 3.113 1 97.56 214 VAL B N 1
ATOM 3686 C CA . VAL B 1 214 ? 13.617 29.938 1.993 1 97.56 214 VAL B CA 1
ATOM 3687 C C . VAL B 1 214 ? 12.727 29.969 0.753 1 97.56 214 VAL B C 1
ATOM 3689 O O . VAL B 1 214 ? 11.516 30.172 0.856 1 97.56 214 VAL B O 1
ATOM 3692 N N . GLU B 1 215 ? 13.352 29.859 -0.4 1 95.75 215 GLU B N 1
ATOM 3693 C CA . GLU B 1 215 ? 12.578 29.641 -1.623 1 95.75 215 GLU B CA 1
ATOM 3694 C C . GLU B 1 215 ? 12.016 28.234 -1.67 1 95.75 215 GLU B C 1
ATOM 3696 O O . GLU B 1 215 ? 12.617 27.297 -1.131 1 95.75 215 GLU B O 1
ATOM 3701 N N . VAL B 1 216 ? 10.898 28.109 -2.307 1 95.69 216 VAL B N 1
ATOM 3702 C CA . VAL B 1 216 ? 10.227 26.812 -2.385 1 95.69 216 VAL B CA 1
ATOM 3703 C C . VAL B 1 216 ? 10.039 26.422 -3.848 1 95.69 216 VAL B C 1
ATOM 3705 O O . VAL B 1 216 ? 9.477 27.172 -4.637 1 95.69 216 VAL B O 1
ATOM 3708 N N . SER B 1 217 ? 10.578 25.297 -4.191 1 96.75 217 SER B N 1
ATOM 3709 C CA . SER B 1 217 ? 10.438 24.75 -5.535 1 96.75 217 SER B CA 1
ATOM 3710 C C . SER B 1 217 ? 10.727 23.266 -5.559 1 96.75 217 SER B C 1
ATOM 3712 O O . SER B 1 217 ? 10.961 22.656 -4.512 1 96.75 217 SER B O 1
ATOM 3714 N N . GLY B 1 218 ? 10.5 22.641 -6.75 1 97.12 218 GLY B N 1
ATOM 3715 C CA . GLY B 1 218 ? 10.852 21.25 -6.91 1 97.12 218 GLY B CA 1
ATOM 3716 C C . GLY B 1 218 ? 9.648 20.328 -6.895 1 97.12 218 GLY B C 1
ATOM 3717 O O . GLY B 1 218 ? 8.523 20.766 -6.656 1 97.12 218 GLY B O 1
ATOM 3718 N N . ILE B 1 219 ? 9.961 19.062 -6.965 1 97.19 219 ILE B N 1
ATOM 3719 C CA . ILE B 1 219 ? 8.914 18.094 -7.246 1 97.19 219 ILE B CA 1
ATOM 3720 C C . ILE B 1 219 ? 8.109 17.828 -5.977 1 97.19 219 ILE B C 1
ATOM 3722 O O . ILE B 1 219 ? 6.984 17.312 -6.043 1 97.19 219 ILE B O 1
ATOM 3726 N N . ALA B 1 220 ? 8.711 18.156 -4.797 1 96.94 220 ALA B N 1
ATOM 3727 C CA . ALA B 1 220 ? 8.016 17.859 -3.543 1 96.94 220 ALA B CA 1
ATOM 3728 C C . ALA B 1 220 ? 7.488 19.141 -2.9 1 96.94 220 ALA B C 1
ATOM 3730 O O . ALA B 1 220 ? 7.004 19.125 -1.768 1 96.94 220 ALA B O 1
ATOM 3731 N N . ALA B 1 221 ? 7.531 20.266 -3.617 1 94.25 221 ALA B N 1
ATOM 3732 C CA . ALA B 1 221 ? 7.23 21.578 -3.068 1 94.25 221 ALA B CA 1
ATOM 3733 C C . ALA B 1 221 ? 5.781 21.656 -2.598 1 94.25 221 ALA B C 1
ATOM 3735 O O . ALA B 1 221 ? 5.477 22.344 -1.617 1 94.25 221 ALA B O 1
ATOM 3736 N N . ASN B 1 222 ? 4.922 20.938 -3.205 1 89.06 222 ASN B N 1
ATOM 3737 C CA . ASN B 1 222 ? 3.504 21.016 -2.867 1 89.06 222 ASN B CA 1
ATOM 3738 C C . ASN B 1 222 ? 3.23 20.484 -1.465 1 89.06 222 ASN B C 1
ATOM 3740 O O . ASN B 1 222 ? 2.332 20.969 -0.774 1 89.06 222 ASN B O 1
ATOM 3744 N N . ALA B 1 223 ? 4.023 19.5 -1.05 1 93.56 223 ALA B N 1
ATOM 3745 C CA . ALA B 1 223 ? 3.762 18.859 0.237 1 93.56 223 ALA B CA 1
ATOM 3746 C C . ALA B 1 223 ? 4.816 19.25 1.268 1 93.56 223 ALA B C 1
ATOM 3748 O O . ALA B 1 223 ? 4.535 19.297 2.467 1 93.56 223 ALA B O 1
ATOM 3749 N N . LEU B 1 224 ? 5.996 19.578 0.79 1 97 224 LEU B N 1
ATOM 3750 C CA . LEU B 1 224 ? 7.098 19.812 1.711 1 97 224 LEU B CA 1
ATOM 3751 C C . LEU B 1 224 ? 7.562 21.266 1.636 1 97 224 LEU B C 1
ATOM 3753 O O . LEU B 1 224 ? 8.531 21.641 2.291 1 97 224 LEU B O 1
ATOM 3757 N N . GLY B 1 225 ? 6.832 22.047 0.852 1 94.81 225 GLY B N 1
ATOM 3758 C CA . GLY B 1 225 ? 7.312 23.391 0.541 1 94.81 225 GLY B CA 1
ATOM 3759 C C . GLY B 1 225 ? 6.875 24.422 1.555 1 94.81 225 GLY B C 1
ATOM 3760 O O . GLY B 1 225 ? 6.18 25.375 1.209 1 94.81 225 GLY B O 1
ATOM 3761 N N . ALA B 1 226 ? 7.355 24.375 2.766 1 94.25 226 ALA B N 1
ATOM 3762 C CA . ALA B 1 226 ? 7.16 25.453 3.734 1 94.25 226 ALA B CA 1
ATOM 3763 C C . ALA B 1 226 ? 8.234 26.531 3.586 1 94.25 226 ALA B C 1
ATOM 3765 O O . ALA B 1 226 ? 9.43 26.219 3.533 1 94.25 226 ALA B O 1
ATOM 3766 N N . ARG B 1 227 ? 7.809 27.734 3.553 1 95.19 227 ARG B N 1
ATOM 3767 C CA . ARG B 1 227 ? 8.758 28.844 3.398 1 95.19 227 ARG B CA 1
ATOM 3768 C C . ARG B 1 227 ? 9.594 29.016 4.66 1 95.19 227 ARG B C 1
ATOM 3770 O O . ARG B 1 227 ? 10.734 29.484 4.59 1 95.19 227 ARG B O 1
ATOM 3777 N N . ARG B 1 228 ? 9.016 28.688 5.703 1 96.81 228 ARG B N 1
ATOM 3778 C CA . ARG B 1 228 ? 9.664 28.875 7 1 96.81 228 ARG B CA 1
ATOM 3779 C C . ARG B 1 228 ? 9.312 27.719 7.941 1 96.81 228 ARG B C 1
ATOM 3781 O O . ARG B 1 228 ? 8.156 27.297 8.016 1 96.81 228 ARG B O 1
ATOM 3788 N N . ILE B 1 229 ? 10.344 27.203 8.648 1 98.31 229 ILE B N 1
ATOM 3789 C CA . ILE B 1 229 ? 10.148 26.094 9.57 1 98.31 229 ILE B CA 1
ATOM 3790 C C . ILE B 1 229 ? 9.328 26.562 10.773 1 98.31 229 ILE B C 1
ATOM 3792 O O . ILE B 1 229 ? 9.438 27.719 11.195 1 98.31 229 ILE B O 1
ATOM 3796 N N . GLY B 1 230 ? 8.484 25.75 11.312 1 98.06 230 GLY B N 1
ATOM 3797 C CA . GLY B 1 230 ? 7.727 26.062 12.508 1 98.06 230 GLY B CA 1
ATOM 3798 C C . GLY B 1 230 ? 8.602 26.312 13.727 1 98.06 230 GLY B C 1
ATOM 3799 O O . GLY B 1 230 ? 9.641 25.656 13.891 1 98.06 230 GLY B O 1
ATOM 3800 N N . GLU B 1 231 ? 8.109 27.141 14.625 1 97.88 231 GLU B N 1
ATOM 3801 C CA . GLU B 1 231 ? 8.844 27.484 15.836 1 97.88 231 GLU B CA 1
ATOM 3802 C C . GLU B 1 231 ? 8.969 26.266 16.75 1 97.88 231 GLU B C 1
ATOM 3804 O O . GLU B 1 231 ? 10.016 26.047 17.375 1 97.88 231 GLU B O 1
ATOM 3809 N N . ILE B 1 232 ? 7.949 25.484 16.797 1 98.12 232 ILE B N 1
ATOM 3810 C CA . ILE B 1 232 ? 7.969 24.312 17.672 1 98.12 232 ILE B CA 1
ATOM 3811 C C . ILE B 1 232 ? 9.016 23.312 17.172 1 98.12 232 ILE B C 1
ATOM 3813 O O . ILE B 1 232 ? 9.836 22.828 17.953 1 98.12 232 ILE B O 1
ATOM 3817 N N . CYS B 1 233 ? 8.953 23.047 15.906 1 97.94 233 CYS B N 1
ATOM 3818 C CA . CYS B 1 233 ? 9.906 22.109 15.312 1 97.94 233 CYS B CA 1
ATOM 3819 C C . CYS B 1 233 ? 11.336 22.594 15.516 1 97.94 233 CYS B C 1
ATOM 3821 O O . CYS B 1 233 ? 12.195 21.812 15.945 1 97.94 233 CYS B O 1
ATOM 3823 N N . PHE B 1 234 ? 11.609 23.891 15.219 1 98.25 234 PHE B N 1
ATOM 3824 C CA . PHE B 1 234 ? 12.953 24.422 15.367 1 98.25 234 PHE B CA 1
ATOM 3825 C C . PHE B 1 234 ? 13.438 24.281 16.812 1 98.25 234 PHE B C 1
ATOM 3827 O O . PHE B 1 234 ? 14.57 23.875 17.062 1 98.25 234 PHE B O 1
ATOM 3834 N N . GLY B 1 235 ? 12.602 24.625 17.734 1 97.38 235 GLY B N 1
ATOM 3835 C CA . GLY B 1 235 ? 12.945 24.484 19.141 1 97.38 235 GLY B CA 1
ATOM 3836 C C . GLY B 1 235 ? 13.32 23.062 19.531 1 97.38 235 GLY B C 1
ATOM 3837 O O . GLY B 1 235 ? 14.312 22.859 20.234 1 97.38 235 GLY B O 1
ATOM 3838 N N . LEU B 1 236 ? 12.57 22.094 19.047 1 97.19 236 LEU B N 1
ATOM 3839 C CA . LEU B 1 236 ? 12.781 20.703 19.391 1 97.19 236 LEU B CA 1
ATOM 3840 C C . LEU B 1 236 ? 14 20.141 18.672 1 97.19 236 LEU B C 1
ATOM 3842 O O . LEU B 1 236 ? 14.664 19.234 19.172 1 97.19 236 LEU B O 1
ATOM 3846 N N . ALA B 1 237 ? 14.328 20.703 17.531 1 96.94 237 ALA B N 1
ATOM 3847 C CA . ALA B 1 237 ? 15.383 20.156 16.672 1 96.94 237 ALA B CA 1
ATOM 3848 C C . ALA B 1 237 ? 16.766 20.609 17.156 1 96.94 237 ALA B C 1
ATOM 3850 O O . ALA B 1 237 ? 17.781 20.031 16.797 1 96.94 237 ALA B O 1
ATOM 3851 N N . GLN B 1 238 ? 16.812 21.672 17.891 1 91.62 238 GLN B N 1
ATOM 3852 C CA . GLN B 1 238 ? 18.078 22.203 18.375 1 91.62 238 GLN B CA 1
ATOM 3853 C C . GLN B 1 238 ? 18.797 21.188 19.25 1 91.62 238 GLN B C 1
ATOM 3855 O O . GLN B 1 238 ? 20.031 21.25 19.406 1 91.62 238 GLN B O 1
ATOM 3860 N N . GLY B 1 239 ? 18.141 20.172 19.703 1 78 239 GLY B N 1
ATOM 3861 C CA . GLY B 1 239 ? 18.719 19.203 20.609 1 78 239 GLY B CA 1
ATOM 3862 C C . GLY B 1 239 ? 19.453 18.078 19.875 1 78 239 GLY B C 1
ATOM 3863 O O . GLY B 1 239 ? 19.984 17.172 20.516 1 78 239 GLY B O 1
ATOM 3864 N N . GLY B 1 240 ? 19.422 18.203 18.422 1 77.62 240 GLY B N 1
ATOM 3865 C CA . GLY B 1 240 ? 20.234 17.141 17.844 1 77.62 240 GLY B CA 1
ATOM 3866 C C . GLY B 1 240 ? 19.594 16.484 16.625 1 77.62 240 GLY B C 1
ATOM 3867 O O . GLY B 1 240 ? 19.922 15.359 16.281 1 77.62 240 GLY B O 1
ATOM 3868 N N . ALA B 1 241 ? 18.672 17.078 16.062 1 84.5 241 ALA B N 1
ATOM 3869 C CA . ALA B 1 241 ? 18.156 16.453 14.844 1 84.5 241 ALA B CA 1
ATOM 3870 C C . ALA B 1 241 ? 19.172 16.547 13.711 1 84.5 241 ALA B C 1
ATOM 3872 O O . ALA B 1 241 ? 19.797 17.594 13.508 1 84.5 241 ALA B O 1
ATOM 3873 N N . ARG B 1 242 ? 19.438 15.367 13.148 1 94.75 242 ARG B N 1
ATOM 3874 C CA . ARG B 1 242 ? 20.25 15.391 11.938 1 94.75 242 ARG B CA 1
ATOM 3875 C C . ARG B 1 242 ? 19.422 15.812 10.734 1 94.75 242 ARG B C 1
ATOM 3877 O O . ARG B 1 242 ? 18.281 15.383 10.578 1 94.75 242 ARG B O 1
ATOM 3884 N N . SER B 1 243 ? 19.906 16.766 10.031 1 97.44 243 SER B N 1
ATOM 3885 C CA . SER B 1 243 ? 19.234 17.281 8.852 1 97.44 243 SER B CA 1
ATOM 3886 C C . SER B 1 243 ? 20.031 17 7.586 1 97.44 243 SER B C 1
ATOM 3888 O O . SER B 1 243 ? 21.219 17.312 7.512 1 97.44 243 SER B O 1
ATOM 3890 N N . VAL B 1 244 ? 19.438 16.359 6.609 1 98.62 244 VAL B N 1
ATOM 3891 C CA . VAL B 1 244 ? 20.109 16.094 5.344 1 98.62 244 VAL B CA 1
ATOM 3892 C C . VAL B 1 244 ? 19.219 16.547 4.184 1 98.62 244 VAL B C 1
ATOM 3894 O O . VAL B 1 244 ? 18 16.672 4.332 1 98.62 244 VAL B O 1
ATOM 3897 N N . LEU B 1 245 ? 19.859 16.859 3.035 1 98.88 245 LEU B N 1
ATOM 3898 C CA . LEU B 1 245 ? 19.172 17.312 1.829 1 98.88 245 LEU B CA 1
ATOM 3899 C C . LEU B 1 245 ? 19.312 16.281 0.715 1 98.88 245 LEU B C 1
ATOM 3901 O O . LEU B 1 245 ? 20.328 15.594 0.609 1 98.88 245 LEU B O 1
ATOM 3905 N N . VAL B 1 246 ? 18.266 16.203 -0.114 1 98.94 246 VAL B N 1
ATOM 3906 C CA . VAL B 1 246 ? 18.297 15.281 -1.248 1 98.94 246 VAL B CA 1
ATOM 3907 C C . VAL B 1 246 ? 17.859 16.016 -2.518 1 98.94 246 VAL B C 1
ATOM 3909 O O . VAL B 1 246 ? 17.016 16.906 -2.467 1 98.94 246 VAL B O 1
ATOM 3912 N N . PRO B 1 247 ? 18.422 15.703 -3.678 1 98.88 247 PRO B N 1
ATOM 3913 C CA . PRO B 1 247 ? 17.984 16.297 -4.941 1 98.88 247 PRO B CA 1
ATOM 3914 C C . PRO B 1 247 ? 16.656 15.719 -5.422 1 98.88 247 PRO B C 1
ATOM 3916 O O . PRO B 1 247 ? 16.281 14.602 -5.047 1 98.88 247 PRO B O 1
ATOM 3919 N N . ASP B 1 248 ? 16.016 16.469 -6.285 1 98.81 248 ASP B N 1
ATOM 3920 C CA . ASP B 1 248 ? 14.727 16.031 -6.844 1 98.81 248 ASP B CA 1
ATOM 3921 C C . ASP B 1 248 ? 14.859 14.68 -7.539 1 98.81 248 ASP B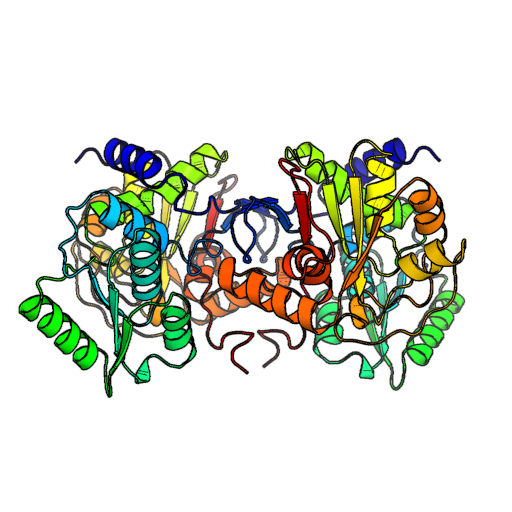 C 1
ATOM 3923 O O . ASP B 1 248 ? 13.961 13.844 -7.434 1 98.81 248 ASP B O 1
ATOM 3927 N N . ALA B 1 249 ? 15.945 14.477 -8.203 1 98.81 249 ALA B N 1
ATOM 3928 C CA . ALA B 1 249 ? 16.141 13.234 -8.938 1 98.81 249 ALA B CA 1
ATOM 3929 C C . ALA B 1 249 ? 16.156 12.031 -7.988 1 98.81 249 ALA B C 1
ATOM 3931 O O . ALA B 1 249 ? 15.672 10.953 -8.344 1 98.81 249 ALA B O 1
ATOM 3932 N N . ALA B 1 250 ? 16.703 12.172 -6.785 1 98.88 250 ALA B N 1
ATOM 3933 C CA . ALA B 1 250 ? 16.734 11.102 -5.797 1 98.88 250 ALA B CA 1
ATOM 3934 C C . ALA B 1 250 ? 15.328 10.781 -5.289 1 98.88 250 ALA B C 1
ATOM 3936 O O . ALA B 1 250 ? 14.992 9.617 -5.059 1 98.88 250 ALA B O 1
ATOM 3937 N N . ILE B 1 251 ? 14.57 11.805 -5.113 1 98.94 251 ILE B N 1
ATOM 3938 C CA . ILE B 1 251 ? 13.195 11.625 -4.668 1 98.94 251 ILE B CA 1
ATOM 3939 C C . ILE B 1 251 ? 12.406 10.844 -5.719 1 98.94 251 ILE B C 1
ATOM 3941 O O . ILE B 1 251 ? 11.695 9.891 -5.391 1 98.94 251 ILE B O 1
ATOM 3945 N N . ALA B 1 252 ? 12.586 11.25 -6.973 1 98.69 252 ALA B N 1
ATOM 3946 C CA . ALA B 1 252 ? 11.906 10.562 -8.062 1 98.69 252 ALA B CA 1
ATOM 3947 C C . ALA B 1 252 ? 12.328 9.094 -8.133 1 98.69 252 ALA B C 1
ATOM 3949 O O . ALA B 1 252 ? 11.492 8.211 -8.344 1 98.69 252 ALA B O 1
ATOM 3950 N N . ALA B 1 253 ? 13.578 8.852 -7.941 1 98.69 253 ALA B N 1
ATOM 3951 C CA . ALA B 1 253 ? 14.094 7.48 -7.949 1 98.69 253 ALA B CA 1
ATOM 3952 C C . ALA B 1 253 ? 13.484 6.66 -6.812 1 98.69 253 ALA B C 1
ATOM 3954 O O . ALA B 1 253 ? 13.141 5.492 -6.996 1 98.69 253 ALA B O 1
ATOM 3955 N N . ALA B 1 254 ? 13.375 7.27 -5.664 1 98.88 254 ALA B N 1
ATOM 3956 C CA . ALA B 1 254 ? 12.797 6.578 -4.512 1 98.88 254 ALA B CA 1
ATOM 3957 C C . ALA B 1 254 ? 11.32 6.273 -4.738 1 98.88 254 ALA B C 1
ATOM 3959 O O . ALA B 1 254 ? 10.828 5.219 -4.332 1 98.88 254 ALA B O 1
ATOM 3960 N N . GLN B 1 255 ? 10.594 7.203 -5.379 1 98.75 255 GLN B N 1
ATOM 3961 C CA . GLN B 1 255 ? 9.211 6.934 -5.742 1 98.75 255 GLN B CA 1
ATOM 3962 C C . GLN B 1 255 ? 9.102 5.684 -6.613 1 98.75 255 GLN B C 1
ATOM 3964 O O . GLN B 1 255 ? 8.281 4.805 -6.348 1 98.75 255 GLN B O 1
ATOM 3969 N N . ARG B 1 256 ? 9.922 5.664 -7.605 1 97.5 256 ARG B N 1
ATOM 3970 C CA . ARG B 1 256 ? 9.906 4.539 -8.531 1 97.5 256 ARG B CA 1
ATOM 3971 C C . ARG B 1 256 ? 10.266 3.236 -7.824 1 97.5 256 ARG B C 1
ATOM 3973 O O . ARG B 1 256 ? 9.648 2.197 -8.07 1 97.5 256 ARG B O 1
ATOM 3980 N N . ALA B 1 257 ? 11.203 3.281 -6.957 1 98 257 ALA B N 1
ATOM 3981 C CA . ALA B 1 257 ? 11.656 2.086 -6.246 1 98 257 ALA B CA 1
ATOM 3982 C C . ALA B 1 257 ? 10.562 1.546 -5.332 1 98 257 ALA B C 1
ATOM 3984 O O . ALA B 1 257 ? 10.305 0.339 -5.305 1 98 257 ALA B O 1
ATOM 3985 N N . LEU B 1 258 ? 9.906 2.451 -4.582 1 98.69 258 LEU B N 1
ATOM 3986 C CA . LEU B 1 258 ? 8.812 2.043 -3.701 1 98.69 258 LEU B CA 1
ATOM 3987 C C . LEU B 1 258 ? 7.723 1.327 -4.484 1 98.69 258 LEU B C 1
ATOM 3989 O O . LEU B 1 258 ? 7.215 0.292 -4.047 1 98.69 258 LEU B O 1
ATOM 3993 N N . TRP B 1 259 ? 7.441 1.858 -5.625 1 97.62 259 TRP B N 1
ATOM 3994 C CA . TRP B 1 259 ? 6.406 1.248 -6.457 1 97.62 259 TRP B CA 1
ATOM 3995 C C . TRP B 1 259 ? 6.895 -0.066 -7.055 1 97.62 259 TRP B C 1
ATOM 3997 O O . TRP B 1 259 ? 6.219 -1.093 -6.953 1 97.62 259 TRP B O 1
ATOM 4007 N N . ALA B 1 260 ? 8.031 -0.066 -7.633 1 95.81 260 ALA B N 1
ATOM 4008 C CA . ALA B 1 260 ? 8.547 -1.225 -8.359 1 95.81 260 ALA B CA 1
ATOM 4009 C C . ALA B 1 260 ? 8.734 -2.418 -7.426 1 95.81 260 ALA B C 1
ATOM 4011 O O . ALA B 1 260 ? 8.445 -3.557 -7.797 1 95.81 260 ALA B O 1
ATOM 4012 N N . GLU B 1 261 ? 9.125 -2.127 -6.215 1 96.94 261 GLU B N 1
ATOM 4013 C CA . GLU B 1 261 ? 9.578 -3.242 -5.391 1 96.94 261 GLU B CA 1
ATOM 4014 C C . GLU B 1 261 ? 8.516 -3.646 -4.375 1 96.94 261 GLU B C 1
ATOM 4016 O O . GLU B 1 261 ? 8.516 -4.781 -3.891 1 96.94 261 GLU B O 1
ATOM 4021 N N . ARG B 1 262 ? 7.578 -2.709 -4.047 1 98.25 262 ARG B N 1
ATOM 4022 C CA . ARG B 1 262 ? 6.68 -3.039 -2.947 1 98.25 262 ARG B CA 1
ATOM 4023 C C . ARG B 1 262 ? 5.266 -2.541 -3.23 1 98.25 262 ARG B C 1
ATOM 4025 O O . ARG B 1 262 ? 4.391 -2.615 -2.365 1 98.25 262 ARG B O 1
ATOM 4032 N N . ARG B 1 263 ? 5.074 -1.98 -4.441 1 98 263 ARG B N 1
ATOM 4033 C CA . ARG B 1 263 ? 3.764 -1.488 -4.855 1 98 263 ARG B CA 1
ATOM 4034 C C . ARG B 1 263 ? 3.229 -0.456 -3.869 1 98 263 ARG B C 1
ATOM 4036 O O . ARG B 1 263 ? 2.041 -0.462 -3.539 1 98 263 ARG B O 1
ATOM 4043 N N . VAL B 1 264 ? 4.109 0.335 -3.361 1 98.62 264 VAL B N 1
ATOM 4044 C CA . VAL B 1 264 ? 3.791 1.512 -2.561 1 98.62 264 VAL B CA 1
ATOM 4045 C C . VAL B 1 264 ? 3.871 2.766 -3.428 1 98.62 264 VAL B C 1
ATOM 4047 O O . VAL B 1 264 ? 4.961 3.281 -3.686 1 98.62 264 VAL B O 1
ATOM 4050 N N . LEU B 1 265 ? 2.709 3.223 -3.943 1 98.38 265 LEU B N 1
ATOM 4051 C CA . LEU B 1 265 ? 2.65 4.422 -4.773 1 98.38 265 LEU B CA 1
ATOM 4052 C C . LEU B 1 265 ? 2.416 5.664 -3.92 1 98.38 265 LEU B C 1
ATOM 4054 O O . LEU B 1 265 ? 1.391 5.773 -3.246 1 98.38 265 LEU B O 1
ATOM 4058 N N . VAL B 1 266 ? 3.383 6.562 -3.977 1 98.62 266 VAL B N 1
ATOM 4059 C CA . VAL B 1 266 ? 3.309 7.707 -3.076 1 98.62 266 VAL B CA 1
ATOM 4060 C C . VAL B 1 266 ? 3.607 8.992 -3.846 1 98.62 266 VAL B C 1
ATOM 4062 O O . VAL B 1 266 ? 4.082 8.945 -4.984 1 98.62 266 VAL B O 1
ATOM 4065 N N . GLU B 1 267 ? 3.195 10.125 -3.275 1 97.81 267 GLU B N 1
ATOM 4066 C CA . GLU B 1 267 ? 3.633 11.43 -3.756 1 97.81 267 GLU B CA 1
ATOM 4067 C C . GLU B 1 267 ? 5.109 11.664 -3.457 1 97.81 267 GLU B C 1
ATOM 4069 O O . GLU B 1 267 ? 5.711 10.938 -2.66 1 97.81 267 GLU B O 1
ATOM 4074 N N . PRO B 1 268 ? 5.746 12.703 -4.047 1 98.38 268 PRO B N 1
ATOM 4075 C CA . PRO B 1 268 ? 7.18 12.914 -3.83 1 98.38 268 PRO B CA 1
ATOM 4076 C C . PRO B 1 268 ? 7.543 13.031 -2.352 1 98.38 268 PRO B C 1
ATOM 4078 O O . PRO B 1 268 ? 8.539 12.453 -1.909 1 98.38 268 PRO B O 1
ATOM 4081 N N . ALA B 1 269 ? 6.727 13.664 -1.586 1 98.5 269 ALA B N 1
ATOM 4082 C CA . ALA B 1 269 ? 6.984 13.812 -0.156 1 98.5 269 ALA B CA 1
ATOM 4083 C C . ALA B 1 269 ? 7.102 12.445 0.52 1 98.5 269 ALA B C 1
ATOM 4085 O O . ALA B 1 269 ? 7.957 12.25 1.388 1 98.5 269 ALA B O 1
ATOM 4086 N N . GLY B 1 270 ? 6.289 11.523 0.119 1 98.81 270 GLY B N 1
ATOM 4087 C CA . GLY B 1 270 ? 6.266 10.195 0.713 1 98.81 270 GLY B CA 1
ATOM 4088 C C . GLY B 1 270 ? 7.52 9.391 0.429 1 98.81 270 GLY B C 1
ATOM 4089 O O . GLY B 1 270 ? 7.812 8.422 1.127 1 98.81 270 GLY B O 1
ATOM 4090 N N . ALA B 1 271 ? 8.297 9.797 -0.575 1 98.88 271 ALA B N 1
ATOM 4091 C CA . ALA B 1 271 ? 9.492 9.055 -0.976 1 98.88 271 ALA B CA 1
ATOM 4092 C C . ALA B 1 271 ? 10.758 9.758 -0.496 1 98.88 271 ALA B C 1
ATOM 4094 O O . ALA B 1 271 ? 11.852 9.211 -0.586 1 98.88 271 ALA B O 1
ATOM 4095 N N . THR B 1 272 ? 10.586 10.922 0.042 1 98.94 272 THR B N 1
ATOM 4096 C CA . THR B 1 272 ? 11.727 11.789 0.326 1 98.94 272 THR B CA 1
ATOM 4097 C C . THR B 1 272 ? 12.617 11.172 1.399 1 98.94 272 THR B C 1
ATOM 4099 O O . THR B 1 272 ? 13.844 11.188 1.273 1 98.94 272 THR B O 1
ATOM 4102 N N . ALA B 1 273 ? 12.047 10.594 2.424 1 98.94 273 ALA B N 1
ATOM 4103 C CA . ALA B 1 273 ? 12.844 9.984 3.488 1 98.94 273 ALA B CA 1
ATOM 4104 C C . ALA B 1 273 ? 13.688 8.828 2.951 1 98.94 273 ALA B C 1
ATOM 4106 O O . ALA B 1 273 ? 14.883 8.742 3.229 1 98.94 273 ALA B O 1
ATOM 4107 N N . LEU B 1 274 ? 13.078 7.961 2.127 1 98.94 274 LEU B N 1
ATOM 4108 C CA . LEU B 1 274 ? 13.805 6.832 1.555 1 98.94 274 LEU B CA 1
ATOM 4109 C C . LEU B 1 274 ? 14.914 7.316 0.627 1 98.94 274 LEU B C 1
ATOM 4111 O O . LEU B 1 274 ? 15.984 6.707 0.563 1 98.94 274 LEU B O 1
ATOM 4115 N N . ALA B 1 275 ? 14.633 8.414 -0.067 1 98.94 275 ALA B N 1
ATOM 4116 C CA . ALA B 1 275 ? 15.602 8.977 -1.003 1 98.94 275 ALA B CA 1
ATOM 4117 C C . ALA B 1 275 ? 16.938 9.242 -0.313 1 98.94 275 ALA B C 1
ATOM 4119 O O . ALA B 1 275 ? 18 9.078 -0.919 1 98.94 275 ALA B O 1
ATOM 4120 N N . ALA B 1 276 ? 16.891 9.648 0.961 1 98.94 276 ALA B N 1
ATOM 4121 C CA . ALA B 1 276 ? 18.109 9.969 1.692 1 98.94 276 ALA B CA 1
ATOM 4122 C C . ALA B 1 276 ? 19.016 8.75 1.824 1 98.94 276 ALA B C 1
ATOM 4124 O O . ALA B 1 276 ? 20.234 8.859 1.749 1 98.94 276 ALA B O 1
ATOM 4125 N N . LEU B 1 277 ? 18.453 7.613 2.027 1 98.88 277 LEU B N 1
ATOM 4126 C CA . LEU B 1 277 ? 19.219 6.379 2.143 1 98.88 277 LEU B CA 1
ATOM 4127 C C . LEU B 1 277 ? 19.703 5.914 0.775 1 98.88 277 LEU B C 1
ATOM 4129 O O . LEU B 1 277 ? 20.875 5.555 0.618 1 98.88 277 LEU B O 1
ATOM 4133 N N . MET B 1 278 ? 18.859 5.977 -0.205 1 98.81 278 MET B N 1
ATOM 4134 C CA . MET B 1 278 ? 19.188 5.438 -1.523 1 98.81 278 MET B CA 1
ATOM 4135 C C . MET B 1 278 ? 20.297 6.238 -2.186 1 98.81 278 MET B C 1
ATOM 4137 O O . MET B 1 278 ? 21.156 5.672 -2.871 1 98.81 278 MET B O 1
ATOM 4141 N N . CYS B 1 279 ? 20.219 7.562 -1.996 1 98.75 279 CYS B N 1
ATOM 4142 C CA . CYS B 1 279 ? 21.203 8.391 -2.688 1 98.75 279 CYS B CA 1
ATOM 4143 C C . CYS B 1 279 ? 22.438 8.602 -1.823 1 98.75 279 CYS B C 1
ATOM 4145 O O . CYS B 1 279 ? 23.391 9.281 -2.238 1 98.75 279 CYS B O 1
ATOM 4147 N N . GLY B 1 280 ? 22.422 8.133 -0.616 1 98.56 280 GLY B N 1
ATOM 4148 C CA . GLY B 1 280 ? 23.609 8.164 0.237 1 98.56 280 GLY B CA 1
ATOM 4149 C C . GLY B 1 280 ? 23.719 9.445 1.043 1 98.56 280 GLY B C 1
ATOM 4150 O O . GLY B 1 280 ? 24.75 9.688 1.687 1 98.56 280 GLY B O 1
ATOM 4151 N N . ALA B 1 281 ? 22.688 10.312 1 1 98.75 281 ALA B N 1
ATOM 4152 C CA . ALA B 1 281 ? 22.703 11.523 1.821 1 98.75 281 ALA B CA 1
ATOM 4153 C C . ALA B 1 281 ? 22.766 11.172 3.307 1 98.75 281 ALA B C 1
ATOM 4155 O O . ALA B 1 281 ? 23.328 11.922 4.105 1 98.75 281 ALA B O 1
ATOM 4156 N N . TYR B 1 282 ? 22.172 10.078 3.668 1 98.5 282 TYR B N 1
ATOM 4157 C CA . TYR B 1 282 ? 22.359 9.477 4.984 1 98.5 282 TYR B CA 1
ATOM 4158 C C . TYR B 1 282 ? 22.922 8.07 4.863 1 98.5 282 TYR B C 1
ATOM 4160 O O . TYR B 1 282 ? 22.344 7.223 4.164 1 98.5 282 TYR B O 1
ATOM 4168 N N . ARG B 1 283 ? 23.922 7.824 5.484 1 97.81 283 ARG B N 1
ATOM 4169 C CA . ARG B 1 283 ? 24.562 6.512 5.504 1 97.81 283 ARG B CA 1
ATOM 4170 C C . ARG B 1 283 ? 24.562 5.922 6.91 1 97.81 283 ARG B C 1
ATOM 4172 O O . ARG B 1 283 ? 25.281 6.391 7.785 1 97.81 283 ARG B O 1
ATOM 4179 N N . PRO B 1 284 ? 23.766 4.949 7.105 1 97.5 284 PRO B N 1
ATOM 4180 C CA . PRO B 1 284 ? 23.719 4.324 8.43 1 97.5 284 PRO B CA 1
ATOM 4181 C C . PRO B 1 284 ? 25.062 3.715 8.828 1 97.5 284 PRO B C 1
ATOM 4183 O O . PRO B 1 284 ? 25.828 3.277 7.965 1 97.5 284 PRO B O 1
ATOM 4186 N N . GLU B 1 285 ? 25.328 3.738 10.117 1 96.06 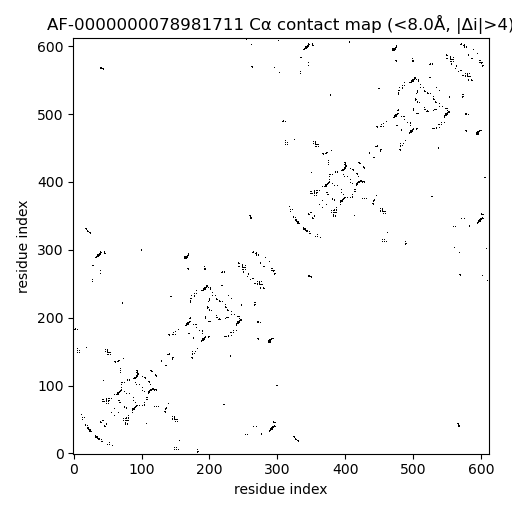285 GLU B N 1
ATOM 4187 C CA . GLU B 1 285 ? 26.469 3.002 10.641 1 96.06 285 GLU B CA 1
ATOM 4188 C C . GLU B 1 285 ? 26.266 1.496 10.516 1 96.06 285 GLU B C 1
ATOM 4190 O O . GLU B 1 285 ? 25.141 1.027 10.367 1 96.06 285 GLU B O 1
ATOM 4195 N N . PRO B 1 286 ? 27.453 0.825 10.625 1 93.5 286 PRO B N 1
ATOM 4196 C CA . PRO B 1 286 ? 27.281 -0.63 10.641 1 93.5 286 PRO B CA 1
ATOM 4197 C C . PRO B 1 286 ? 26.359 -1.105 11.758 1 93.5 286 PRO B C 1
ATOM 4199 O O . PRO B 1 286 ? 26.422 -0.598 12.875 1 93.5 286 PRO B O 1
ATOM 4202 N N . ASP B 1 287 ? 25.406 -1.896 11.617 1 94.25 287 ASP B N 1
ATOM 4203 C CA . ASP B 1 287 ? 24.484 -2.533 12.555 1 94.25 287 ASP B CA 1
ATOM 4204 C C . ASP B 1 287 ? 23.391 -1.564 12.992 1 94.25 287 ASP B C 1
ATOM 4206 O O . ASP B 1 287 ? 22.562 -1.89 13.859 1 94.25 287 ASP B O 1
ATOM 4210 N N . GLU B 1 288 ? 23.5 -0.271 12.438 1 97.5 288 GLU B N 1
ATOM 4211 C CA . GLU B 1 288 ? 22.422 0.668 12.727 1 97.5 288 GLU B CA 1
ATOM 4212 C C . GLU B 1 288 ? 21.109 0.211 12.086 1 97.5 288 GLU B C 1
ATOM 4214 O O . GLU B 1 288 ? 21.047 0.006 10.875 1 97.5 288 GLU B O 1
ATOM 4219 N N . ARG B 1 289 ? 20.172 -0.073 12.961 1 98.5 28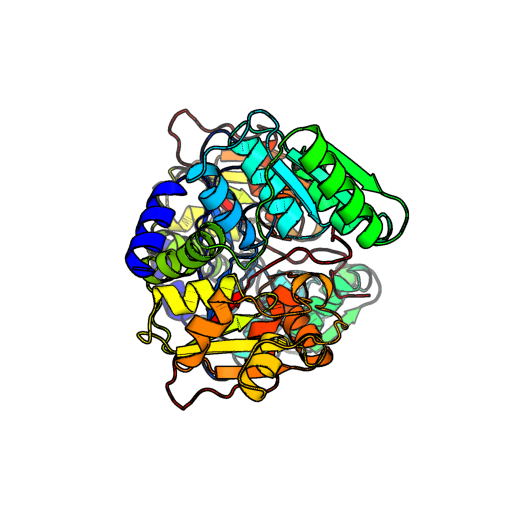9 ARG B N 1
ATOM 4220 C CA . ARG B 1 289 ? 18.844 -0.388 12.453 1 98.5 289 ARG B CA 1
ATOM 4221 C C . ARG B 1 289 ? 18.094 0.881 12.078 1 98.5 289 ARG B C 1
ATOM 4223 O O . ARG B 1 289 ? 17.891 1.758 12.922 1 98.5 289 ARG B O 1
ATOM 4230 N N . VAL B 1 290 ? 17.609 1.015 10.789 1 98.81 290 VAL B N 1
ATOM 4231 C CA . VAL B 1 290 ? 17.031 2.252 10.289 1 98.81 290 VAL B CA 1
ATOM 4232 C C . VAL B 1 290 ? 15.562 2.014 9.906 1 98.81 290 VAL B C 1
ATOM 4234 O O . VAL B 1 290 ? 15.219 0.949 9.383 1 98.81 290 VAL B O 1
ATOM 4237 N N . ALA B 1 291 ? 14.758 2.969 10.242 1 98.88 291 ALA B N 1
ATOM 4238 C CA . ALA B 1 291 ? 13.352 2.98 9.859 1 98.88 291 ALA B CA 1
ATOM 4239 C C . ALA B 1 291 ? 13.016 4.223 9.039 1 98.88 291 ALA B C 1
ATOM 4241 O O . ALA B 1 291 ? 13.617 5.281 9.227 1 98.88 291 ALA B O 1
ATOM 4242 N N . VAL B 1 292 ? 12.078 4.047 8.094 1 98.94 292 VAL B N 1
ATOM 4243 C CA . VAL B 1 292 ? 11.656 5.117 7.195 1 98.94 292 VAL B CA 1
ATOM 4244 C C . VAL B 1 292 ? 10.156 5.34 7.328 1 98.94 292 VAL B C 1
ATOM 4246 O O . VAL B 1 292 ? 9.375 4.387 7.301 1 98.94 292 VAL B O 1
ATOM 4249 N N . LEU B 1 293 ? 9.789 6.594 7.547 1 98.94 293 LEU B N 1
ATOM 4250 C CA . LEU B 1 293 ? 8.375 6.949 7.57 1 98.94 293 LEU B CA 1
ATOM 4251 C C . LEU B 1 293 ? 7.895 7.367 6.188 1 98.94 293 LEU B C 1
ATOM 4253 O O . LEU B 1 293 ? 8.398 8.336 5.617 1 98.94 293 LEU B O 1
ATOM 4257 N N . VAL B 1 294 ? 6.953 6.609 5.582 1 98.94 294 VAL B N 1
ATOM 4258 C CA . VAL B 1 294 ? 6.285 6.973 4.336 1 98.94 294 VAL B CA 1
ATOM 4259 C C . VAL B 1 294 ? 5.09 7.875 4.637 1 98.94 294 VAL B C 1
ATOM 4261 O O . VAL B 1 294 ? 4.008 7.387 4.973 1 98.94 294 VAL B O 1
ATOM 4264 N N . CYS B 1 295 ? 5.188 9.164 4.387 1 98.81 295 CYS B N 1
ATOM 4265 C CA . CYS B 1 295 ? 4.359 10.117 5.113 1 98.81 295 CYS B CA 1
ATOM 4266 C C . CYS B 1 295 ? 3.104 10.469 4.32 1 98.81 295 CYS B C 1
ATOM 4268 O O . CYS B 1 295 ? 2.133 10.977 4.883 1 98.81 295 CYS B O 1
ATOM 4270 N N . GLY B 1 296 ? 3.133 10.281 2.963 1 98.25 296 GLY B N 1
ATOM 4271 C CA . GLY B 1 296 ? 1.986 10.703 2.172 1 98.25 296 GLY B CA 1
ATOM 4272 C C . GLY B 1 296 ? 1.921 10.023 0.815 1 98.25 296 GLY B C 1
ATOM 4273 O O . GLY B 1 296 ? 2.955 9.688 0.231 1 98.25 296 GLY B O 1
ATOM 4274 N N . GLY B 1 297 ? 0.665 9.906 0.284 1 97.69 297 GLY B N 1
ATOM 4275 C CA . GLY B 1 297 ? 0.472 9.086 -0.901 1 97.69 297 GLY B CA 1
ATOM 4276 C C . GLY B 1 297 ? -0.316 9.789 -1.991 1 97.69 297 GLY B C 1
ATOM 4277 O O . GLY B 1 297 ? -0.758 9.156 -2.951 1 97.69 297 GLY B O 1
ATOM 4278 N N . ASN B 1 298 ? -0.476 11.141 -1.908 1 96 298 ASN B N 1
ATOM 4279 C CA . ASN B 1 298 ? -1.353 11.836 -2.844 1 96 298 ASN B CA 1
ATOM 4280 C C . ASN B 1 298 ? -0.593 12.305 -4.082 1 96 298 ASN B C 1
ATOM 4282 O O . ASN B 1 298 ? -0.296 13.492 -4.223 1 96 298 ASN B O 1
ATOM 4286 N N . ILE B 1 299 ? -0.368 11.391 -4.953 1 94.94 299 ILE B N 1
ATOM 4287 C CA . ILE B 1 299 ? 0.446 11.586 -6.148 1 94.94 299 ILE B CA 1
ATOM 4288 C C . ILE B 1 299 ? -0.378 12.289 -7.223 1 94.94 299 ILE B C 1
ATOM 4290 O O . ILE B 1 299 ? -1.606 12.18 -7.242 1 94.94 299 ILE B O 1
ATOM 4294 N N . ALA B 1 300 ? 0.347 13.07 -8.125 1 90.81 300 ALA B N 1
ATOM 4295 C CA . ALA B 1 300 ? -0.242 13.688 -9.305 1 90.81 300 ALA B CA 1
ATOM 4296 C C . ALA B 1 300 ? 0.457 13.211 -10.578 1 90.81 300 ALA B C 1
ATOM 4298 O O . ALA B 1 300 ? 1.688 13.227 -10.656 1 90.81 300 ALA B O 1
ATOM 4299 N N . PRO B 1 301 ? -0.246 12.773 -11.602 1 90.81 301 PRO B N 1
ATOM 4300 C CA . PRO B 1 301 ? -1.705 12.648 -11.625 1 90.81 301 PRO B CA 1
ATOM 4301 C C . PRO B 1 301 ? -2.211 11.477 -10.789 1 90.81 301 PRO B C 1
ATOM 4303 O O . PRO B 1 301 ? -1.476 10.508 -10.562 1 90.81 301 PRO B O 1
ATOM 4306 N N . ASP B 1 302 ? -3.453 11.641 -10.352 1 91.75 302 ASP B N 1
ATOM 4307 C CA . ASP B 1 302 ? -4.145 10.539 -9.695 1 91.75 302 ASP B CA 1
ATOM 4308 C C . ASP B 1 302 ? -4.312 9.352 -10.648 1 91.75 302 ASP B C 1
ATOM 4310 O O . ASP B 1 302 ? -4.711 9.531 -11.805 1 91.75 302 ASP B O 1
ATOM 4314 N N . PRO B 1 303 ? -3.98 8.148 -10.156 1 92.5 303 PRO B N 1
ATOM 4315 C CA . PRO B 1 303 ? -4.027 7.008 -11.07 1 92.5 303 PRO B CA 1
ATOM 4316 C C . PRO B 1 303 ? -5.426 6.75 -11.625 1 92.5 303 PRO B C 1
ATOM 4318 O O . PRO B 1 303 ? -5.574 6.082 -12.648 1 92.5 303 PRO B O 1
ATOM 4321 N N . PHE B 1 304 ? -6.469 7.242 -11.023 1 91.12 304 PHE B N 1
ATOM 4322 C CA . PHE B 1 304 ? -7.828 6.992 -11.492 1 91.12 304 PHE B CA 1
ATOM 4323 C C . PHE B 1 304 ? -8.461 8.273 -12.023 1 91.12 304 PHE B C 1
ATOM 4325 O O . PHE B 1 304 ? -9.672 8.32 -12.266 1 91.12 304 PHE B O 1
ATOM 4332 N N . ALA B 1 305 ? -7.805 9.453 -12.078 1 77.88 305 ALA B N 1
ATOM 4333 C CA . ALA B 1 305 ? -8.328 10.734 -12.547 1 77.88 305 ALA B CA 1
ATOM 4334 C C . ALA B 1 305 ? -8.625 10.688 -14.047 1 77.88 305 ALA B C 1
ATOM 4336 O O . ALA B 1 305 ? -9.359 11.531 -14.562 1 77.88 305 ALA B O 1
ATOM 4337 N N . GLY B 1 306 ? -8.336 9.648 -15.008 1 56.59 306 GLY B N 1
ATOM 4338 C CA . GLY B 1 306 ? -8.656 9.68 -16.422 1 56.59 306 GLY B CA 1
ATOM 4339 C C . GLY B 1 306 ? -10.039 9.164 -16.75 1 56.59 306 GLY B C 1
ATOM 4340 O O . GLY B 1 306 ? -10.656 8.477 -15.922 1 56.59 306 GLY B O 1
#

InterPro domains:
  IPR000634 Serine/threonine dehydratase, pyridoxal-phosphate-binding site [PS00165] (40-53)
  IPR001926 Tryptophan synthase beta chain-like, PALP domain [PF00291] (15-296)
  IPR036052 Tryptophan synthase beta chain-like, PALP domain superfamily [G3DSA:3.40.50.1100] (10-299)
  IPR036052 Tryptophan synthase beta chain-like, PALP domain superfamily [G3DSA:3.40.50.1100] (48-142)
  IPR036052 Tryptophan synthase beta chain-like, PALP domain superfamily [SSF53686] (2-300)
  IPR050147 Serine/Threonine Dehydratase [PTHR48078] (13-302)

pLDDT: mean 95.85, std 4.87, range [56.59, 98.94]

Nearest PDB structures (foldseek):
  3l6b-assembly1_A  TM=8.952E-01  e=4.245E-24  Homo sapiens
  6lut-assembly1_A  TM=9.105E-01  e=5.364E-24  Dictyostelium discoideum
  6zsp-assembly1_BBB  TM=9.071E-01  e=1.291E-23  Homo sapiens
  3l6r-assembly1_A-2  TM=8.942E-01  e=3.776E-24  Homo sapiens
  6zsp-assembly1_AAA  TM=8.896E-01  e=1.291E-23  Homo sapiens

Sequence (612 aa):
MDWKADIAAAADRIAGHVQVTPVMETRGFGLSDPLSLKLEQMQHTGSFKARGAFNTLLSSDVPAAGVVAASGGNHGAAVAYAARALGHRAKIFVPEMAGPAKIALIRDTGADLEVVPGEYANALALAQAHEAATGAMQIHAYDAPATVAGQGTCFAEWDAQGLEADTVVIAVGGGGLVAGALAWWQGARKVVAVEPETSCALNAALTNGGPVDVEVSGIAANALGARRIGEICFGLAQGGARSVLVPDAAIAAAQRALWAERRVLVEPAGATALAALMCGAYRPEPDERVAVLVCGGNIAPDPFAGMDWKADIAAAADRIAGHVQVTPVMETRGFGLSDPLSLKLEQMQHTGSFKARGAFNTLLSSDVPAAGVVAASGGNHGAAVAYAARALGHRAKIFVPEMAGPAKIALIRDTGADLEVVPGEYANALALAQAHEAATGAMQIHAYDAPATVAGQGTCFAEWDAQGLEADTVVIAVGGGGLVAGALAWWQGARKVVAVEPETSCALNAALTNGGPVDVEVSGIAANALGARRIGEICFGLAQGGARSVLVPDAAIAAAQRALWAERRVLVEPAGATALAALMCGAYRPEPDERVAVLVCGGNIAPDPFAG

Solvent-accessible surface area (backbone atoms only — not comparable to full-atom values): 29491 Å² total; per-residue (Å²): 132,64,47,49,60,49,16,53,52,29,41,63,68,34,57,88,75,58,59,70,49,38,54,39,64,46,74,50,79,90,46,93,60,62,34,35,37,39,40,30,16,36,14,54,70,19,18,50,44,30,39,13,33,38,24,35,58,74,73,45,88,72,40,91,51,13,32,35,35,56,36,43,41,59,54,32,23,12,41,26,33,38,26,50,76,73,72,38,46,33,41,36,22,20,23,53,72,61,39,66,51,29,50,46,53,34,49,72,46,67,36,49,69,40,74,29,76,56,50,60,68,49,12,40,51,50,29,51,49,46,25,71,73,59,54,21,40,71,74,60,85,26,61,35,71,47,22,18,25,16,29,14,26,58,50,55,50,41,51,75,72,61,64,76,49,48,29,39,27,30,42,36,24,33,24,17,54,48,29,7,45,44,44,58,42,67,73,78,42,47,45,37,38,26,21,43,70,41,11,37,13,53,54,50,11,63,74,67,75,40,75,43,83,46,72,62,39,68,80,32,22,84,74,20,37,27,41,45,31,20,67,60,22,53,62,57,38,72,81,64,53,42,67,43,58,35,53,63,69,38,19,54,51,29,33,51,41,37,29,68,52,34,44,45,59,42,16,47,48,19,15,33,19,52,14,26,52,65,68,53,59,43,73,78,56,91,90,55,38,40,25,33,42,27,44,24,26,75,35,81,76,42,94,75,74,120,132,65,46,46,60,48,16,52,51,30,42,62,69,34,56,88,75,59,59,70,50,38,56,39,64,47,73,51,78,90,46,91,61,62,35,36,37,38,43,30,16,36,13,53,69,18,19,51,44,30,38,13,32,36,24,34,58,74,73,45,88,71,39,91,53,12,32,35,36,56,35,42,41,60,55,33,24,12,40,26,35,38,26,48,75,72,71,40,46,33,41,35,21,20,24,53,72,60,39,65,52,30,50,47,52,34,49,74,46,69,35,50,71,42,77,28,76,58,49,61,69,49,12,40,52,50,28,51,49,47,26,71,74,58,54,22,39,70,73,60,86,25,64,34,72,45,23,19,25,15,28,14,28,57,50,56,50,41,52,74,72,62,65,76,48,49,30,39,26,31,41,36,25,32,24,17,54,50,29,7,45,44,44,56,40,68,74,78,42,47,46,36,38,25,20,42,70,42,12,36,11,53,54,50,10,65,75,68,74,40,76,42,82,46,70,64,40,68,81,35,22,86,75,21,38,28,41,44,33,20,67,61,24,53,63,58,38,73,79,65,54,43,65,42,59,36,54,62,68,38,20,54,50,28,34,50,40,36,30,68,54,36,43,45,59,42,16,48,48,18,14,33,19,53,14,26,53,65,67,53,58,43,72,76,56,91,89,54,38,41,26,32,44,27,43,23,25,75,34,82,76,42,93,76,76,120